Protein 6PX7 (pdb70)

Secondary structure (DSSP, 8-state):
------S--TT-B-SSTTTSTTS---TTT-B---

Sequence (34 aa):
SQEQRQCKKIGEHCYVADECCSKRCLFYAAKCVSSQEQRQCKKIGEHCYVADECCSKRCLFYAAKCVSSQEQRQCKKIGEHCYVADECCSKRCLFYAAKCVSSQEQRQCKKIGEHCYVADECCSKRCLFYAAKCVSSQEQRQCKKIGEHCYVADECCSKRCLFYAAKCVSSQEQRQCKKIGEHCYVADECCSKRCLFYAAKCVSSQEQRQCKKIGEHCYVADECCSKRCLFYAAKCVSSQEQRQCKKIGEHCYVADECCSKRCLFYAAKCVSSQEQRQCKKIGEHCYVADECCSKRCLFYAAKCVSSQEQRQCKKIGEHCYVADECCSKRCLFYAAKCVSSQEQRQCKKIGEHCYVADECCSKRCLFYAAKCVSSQEQRQCKKIGEHCYVADECCSKRCLFYAAKCVSSQEQRQCKKIGEHCYVADECCSKRCLFYAAKCVSSQEQRQCKKIGEHCYVADECCSKRCLFYAAKCVSSQEQRQCKKIGEHCYVADECCSKRCLFYAAKCVSSQEQRQCKKIGEHCYVADECCSKRCLFYAAKCVSSQEQRQCKKIGEHCYVADECCSKRCLFYAAKCVSSQEQRQCKKIGEHCYVADECCSKRCLFYAAKCVSSQEQRQCKKIGEHCYVADECCSKRCLFYAAKCVSSQEQRQCKKIGEHCYVADECCSKRCLFYAAKCVS

B-factor: mean 37.89, std 22.7, range [0.03, 75.32]

Solvent-accessible surface area: 3185 Å² total; per-residue (Å²): 161,174,148,172,203,123,59,46,127,94,44,79,116,1,162,61,42,115,73,0,64,65,120,136,16,86,166,202,42,33,78,0,51,125

Foldseek 3Di:
DPDDDFQAAAPGAACALVSGSVSQADNVNRHRHD

Radius of gyration: 9.9 Å; Cα contacts (8 Å, |Δi|>4): 66; chains: 1; bounding box: 21×24×23 Å

Structure (mmCIF, N/CA/C/O backbone):
data_6PX7
#
_entry.id   6PX7
#
loop_
_atom_site.group_PDB
_atom_site.id
_atom_site.type_symbol
_atom_site.label_atom_id
_atom_site.label_alt_id
_atom_site.label_comp_id
_atom_site.label_asym_id
_atom_site.label_entity_id
_atom_site.label_seq_id
_atom_site.pdbx_PDB_ins_code
_atom_site.Cartn_x
_atom_site.Cartn_y
_atom_site.Cartn_z
_atom_site.occupancy
_atom_site.B_iso_or_equiv
_atom_site.auth_seq_id
_atom_site.auth_comp_id
_atom_site.auth_asym_id
_atom_site.auth_atom_id
_atom_site.pdbx_PDB_model_num
ATOM 1 N N . SER A 1 1 ? -11.918 14.161 -16.797 1.00 20.23 1 SER A N 1
ATOM 2 C CA . SER A 1 1 ? -10.805 14.833 -16.135 1.00 22.42 1 SER A CA 1
ATOM 3 C C . SER A 1 1 ? -9.592 13.912 -16.044 1.00 24.24 1 SER A C 1
ATOM 4 O O . SER A 1 1 ? -9.674 12.727 -16.364 1.00 74.52 1 SER A O 1
ATOM 11 N N . GLN A 1 2 ? -8.467 14.468 -15.605 1.00 45.43 2 GLN A N 1
ATOM 12 C CA . GLN A 1 2 ? -7.236 13.698 -15.472 1.00 14.41 2 GLN A CA 1
ATOM 13 C C . GLN A 1 2 ? -6.479 14.094 -14.208 1.00 33.32 2 GLN A C 1
ATOM 14 O O . GLN A 1 2 ? -5.779 15.104 -14.185 1.00 3.31 2 GLN A O 1
ATOM 26 N N . GLU A 1 3 ? -6.627 13.289 -13.160 1.00 52.11 3 GLU A N 1
ATOM 27 C CA . GLU A 1 3 ? -5.958 13.558 -11.892 1.00 73.52 3 GLU A CA 1
ATOM 28 C C . GLU A 1 3 ? -4.739 12.658 -11.719 1.00 72.20 3 GLU A C 1
ATOM 29 O O . GLU A 1 3 ? -4.779 11.473 -12.049 1.00 62.44 3 GLU A O 1
ATOM 39 N N . GLN A 1 4 ? -3.657 13.229 -11.201 1.00 63.22 4 GLN A N 1
ATOM 40 C CA . GLN A 1 4 ? -2.426 12.479 -10.985 1.00 12.35 4 GLN A CA 1
ATOM 41 C C . GLN A 1 4 ? -2.078 12.418 -9.502 1.00 24.53 4 GLN A C 1
ATOM 42 O O . GLN A 1 4 ? -1.408 13.307 -8.974 1.00 34.34 4 GLN A O 1
ATOM 54 N N . ARG A 1 5 ? -2.537 11.365 -8.833 1.00 24.24 5 ARG A N 1
ATOM 55 C CA . ARG A 1 5 ? -2.276 11.191 -7.410 1.00 44.30 5 ARG A CA 1
ATOM 56 C C . ARG A 1 5 ? -1.690 9.810 -7.131 1.00 24.55 5 ARG A C 1
ATOM 57 O O . ARG A 1 5 ? -2.257 8.792 -7.530 1.00 51.44 5 ARG A O 1
ATOM 75 N N . GLN A 1 6 ? -0.552 9.783 -6.444 1.00 43.01 6 GLN A N 1
ATOM 76 C CA . GLN A 1 6 ? 0.110 8.526 -6.113 1.00 41.20 6 GLN A CA 1
ATOM 77 C C . GLN A 1 6 ? 0.527 8.502 -4.645 1.00 73.21 6 GLN A C 1
ATOM 78 O O . GLN A 1 6 ? 1.078 9.474 -4.129 1.00 30.24 6 GLN A O 1
ATOM 90 N N . CYS A 1 7 ? 0.262 7.382 -3.979 1.00 60.03 7 CYS A N 1
ATOM 91 C CA . CYS A 1 7 ? 0.608 7.230 -2.572 1.00 74.31 7 CYS A CA 1
ATOM 92 C C . CYS A 1 7 ? 1.996 6.612 -2.417 1.00 41.34 7 CYS A C 1
ATOM 93 O O . CYS A 1 7 ? 2.857 7.158 -1.727 1.00 64.53 7 CYS A O 1
ATOM 99 N N . LYS A 1 8 ? 2.206 5.472 -3.065 1.00 50.45 8 LYS A N 1
ATOM 100 C CA . LYS A 1 8 ? 3.487 4.780 -3.002 1.00 14.15 8 LYS A CA 1
ATOM 101 C C . LYS A 1 8 ? 3.630 3.792 -4.156 1.00 2.44 8 LYS A C 1
ATOM 102 O O . LYS A 1 8 ? 3.034 2.715 -4.142 1.00 25.42 8 LYS A O 1
ATOM 117 N N . LYS A 1 9 ? 4.424 4.166 -5.153 1.00 61.20 9 LYS A N 1
ATOM 118 C CA . LYS A 1 9 ? 4.648 3.313 -6.315 1.00 45.51 9 LYS A CA 1
ATOM 119 C C . LYS A 1 9 ? 5.707 2.256 -6.018 1.00 53.34 9 LYS A C 1
ATOM 120 O O . LYS A 1 9 ? 6.158 2.119 -4.880 1.00 41.01 9 LYS A O 1
ATOM 135 N N . ILE A 1 10 ? 6.101 1.514 -7.046 1.00 40.30 10 ILE A N 1
ATOM 136 C CA . ILE A 1 10 ? 7.109 0.472 -6.895 1.00 72.53 10 ILE A CA 1
ATOM 137 C C . ILE A 1 10 ? 8.439 1.057 -6.432 1.00 23.42 10 ILE A C 1
ATOM 138 O O . ILE A 1 10 ? 9.019 1.913 -7.100 1.00 32.55 10 ILE A O 1
ATOM 153 N N . GLY A 1 11 ? 8.919 0.588 -5.285 1.00 3.24 11 GLY A N 1
ATOM 154 C CA . GLY A 1 11 ? 10.179 1.075 -4.752 1.00 50.44 11 GLY A CA 1
ATOM 155 C C . GLY A 1 11 ? 9.987 2.018 -3.582 1.00 32.53 11 GLY A C 1
ATOM 156 O O . GLY A 1 11 ? 10.956 2.552 -3.043 1.00 22.21 11 GLY A O 1
ATOM 160 N N . GLU A 1 12 ? 8.734 2.223 -3.187 1.00 11.04 12 GLU A N 1
ATOM 161 C CA . GLU A 1 12 ? 8.421 3.111 -2.074 1.00 72.23 12 GLU A CA 1
ATOM 162 C C . GLU A 1 12 ? 8.403 2.344 -0.755 1.00 10.32 12 GLU A C 1
ATOM 163 O O . GLU A 1 12 ? 8.546 1.121 -0.733 1.00 45.23 12 GLU A O 1
ATOM 173 N N . HIS A 1 13 ? 8.227 3.071 0.344 1.00 34.15 13 HIS A N 1
ATOM 174 C CA . HIS A 1 13 ? 8.190 2.459 1.668 1.00 13.40 13 HIS A CA 1
ATOM 175 C C . HIS A 1 13 ? 6.756 2.365 2.182 1.00 24.02 13 HIS A C 1
ATOM 176 O O . HIS A 1 13 ? 5.946 3.266 1.963 1.00 41.11 13 HIS A O 1
ATOM 189 N N . CYS A 1 14 ? 6.451 1.269 2.869 1.00 31.41 14 CYS A N 1
ATOM 190 C CA . CYS A 1 14 ? 5.115 1.055 3.414 1.00 10.24 14 CYS A CA 1
ATOM 191 C C . CYS A 1 14 ? 5.111 -0.105 4.405 1.00 50.24 14 CYS A C 1
ATOM 192 O O . CYS A 1 14 ? 5.847 -1.080 4.239 1.00 1.54 14 CYS A O 1
ATOM 198 N N . TYR A 1 15 ? 4.280 0.006 5.435 1.00 63.22 15 TYR A N 1
ATOM 199 C CA . TYR A 1 15 ? 4.182 -1.033 6.453 1.00 52.43 15 TYR A CA 1
ATOM 200 C C . TYR A 1 15 ? 3.152 -2.087 6.059 1.00 65.00 15 TYR A C 1
ATOM 201 O O . TYR A 1 15 ? 3.303 -3.268 6.373 1.00 64.51 15 TYR A O 1
ATOM 218 N N . VAL A 1 16 ? 2.105 -1.652 5.366 1.00 5.31 16 VAL A N 1
ATOM 219 C CA . VAL A 1 16 ? 1.050 -2.557 4.925 1.00 50.32 16 VAL A CA 1
ATOM 220 C C . VAL A 1 16 ? 0.675 -2.299 3.470 1.00 14.41 16 VAL A C 1
ATOM 221 O O . VAL A 1 16 ? 1.186 -1.371 2.843 1.00 52.01 16 VAL A O 1
ATOM 234 N N . ALA A 1 17 ? -0.219 -3.125 2.939 1.00 54.22 17 ALA A N 1
ATOM 235 C CA . ALA A 1 17 ? -0.663 -2.985 1.558 1.00 71.23 17 ALA A CA 1
ATOM 236 C C . ALA A 1 17 ? -1.499 -1.724 1.376 1.00 11.43 17 ALA A C 1
ATOM 237 O O . ALA A 1 17 ? -1.339 -0.997 0.395 1.00 13.55 17 ALA A O 1
ATOM 244 N N . ASP A 1 18 ? -2.391 -1.468 2.327 1.00 11.15 18 ASP A N 1
ATOM 245 C CA . ASP A 1 18 ? -3.253 -0.292 2.271 1.00 13.30 18 ASP A CA 1
ATOM 246 C C . ASP A 1 18 ? -2.426 0.981 2.128 1.00 11.20 18 ASP A C 1
ATOM 247 O O . ASP A 1 18 ? -2.848 1.937 1.477 1.00 54.21 18 ASP A O 1
ATOM 255 N N . GLU A 1 19 ? -1.245 0.986 2.739 1.00 44.21 19 GLU A N 1
ATOM 256 C CA . GLU A 1 19 ? -0.360 2.144 2.681 1.00 70.24 19 GLU A CA 1
ATOM 257 C C . GLU A 1 19 ? 0.060 2.436 1.243 1.00 54.23 19 GLU A C 1
ATOM 258 O O . GLU A 1 19 ? 0.282 3.588 0.870 1.00 72.44 19 GLU A O 1
ATOM 268 N N . CYS A 1 20 ? 0.168 1.383 0.439 1.00 12.33 20 CYS A N 1
ATOM 269 C CA . CYS A 1 20 ? 0.561 1.523 -0.957 1.00 35.21 20 CYS A CA 1
ATOM 270 C C . CYS A 1 20 ? -0.662 1.703 -1.852 1.00 41.05 20 CYS A C 1
ATOM 271 O O . CYS A 1 20 ? -1.599 0.905 -1.809 1.00 32.13 20 CYS A O 1
ATOM 277 N N . CYS A 1 21 ? -0.645 2.756 -2.663 1.00 12.50 21 CYS A N 1
ATOM 278 C CA . CYS A 1 21 ? -1.752 3.042 -3.568 1.00 4.44 21 CYS A CA 1
ATOM 279 C C . CYS A 1 21 ? -1.974 1.886 -4.538 1.00 32.03 21 CYS A C 1
ATOM 280 O O . CYS A 1 21 ? -3.092 1.649 -4.994 1.00 13.43 21 CYS A O 1
ATOM 286 N N . SER A 1 22 ? -0.899 1.168 -4.850 1.00 34.32 22 SER A N 1
ATOM 287 C CA . SER A 1 22 ? -0.975 0.038 -5.769 1.00 4.02 22 SER A CA 1
ATOM 288 C C . SER A 1 22 ? -1.416 -1.227 -5.040 1.00 60.11 22 SER A C 1
ATOM 289 O O . SER A 1 22 ? -1.830 -2.205 -5.662 1.00 73.30 22 SER A O 1
ATOM 296 N N . LYS A 1 23 ? -1.325 -1.201 -3.714 1.00 41.13 23 LYS A N 1
ATOM 297 C CA . LYS A 1 23 ? -1.715 -2.344 -2.897 1.00 41.04 23 LYS A CA 1
ATOM 298 C C . LYS A 1 23 ? -0.813 -3.542 -3.171 1.00 44.22 23 LYS A C 1
ATOM 299 O O . LYS A 1 23 ? -1.291 -4.663 -3.348 1.00 31.24 23 LYS A O 1
ATOM 314 N N . ARG A 1 24 ? 0.493 -3.299 -3.203 1.00 21.34 24 ARG A N 1
ATOM 315 C CA . ARG A 1 24 ? 1.462 -4.359 -3.456 1.00 21.41 24 ARG A CA 1
ATOM 316 C C . ARG A 1 24 ? 2.567 -4.347 -2.404 1.00 0.40 24 ARG A C 1
ATOM 317 O O . ARG A 1 24 ? 3.717 -4.680 -2.692 1.00 5.40 24 ARG A O 1
ATOM 335 N N . CYS A 1 25 ? 2.211 -3.960 -1.183 1.00 43.43 25 CYS A N 1
ATOM 336 C CA . CYS A 1 25 ? 3.172 -3.903 -0.088 1.00 42.23 25 CYS A CA 1
ATOM 337 C C . CYS A 1 25 ? 3.260 -5.248 0.628 1.00 34.23 25 CYS A C 1
ATOM 338 O O . CYS A 1 25 ? 2.291 -6.008 0.666 1.00 13.14 25 CYS A O 1
ATOM 344 N N . LEU A 1 26 ? 4.426 -5.534 1.195 1.00 72.20 26 LEU A N 1
ATOM 345 C CA . LEU A 1 26 ? 4.642 -6.787 1.912 1.00 55.12 26 LEU A CA 1
ATOM 346 C C . LEU A 1 26 ? 5.309 -6.535 3.260 1.00 43.12 26 LEU A C 1
ATOM 347 O O . LEU A 1 26 ? 6.053 -5.568 3.425 1.00 44.04 26 LEU A O 1
ATOM 362 N N . PHE A 1 27 ? 5.040 -7.413 4.221 1.00 74.42 27 PHE A N 1
ATOM 363 C CA . PHE A 1 27 ? 5.616 -7.287 5.555 1.00 12.34 27 PHE A CA 1
ATOM 364 C C . PHE A 1 27 ? 7.125 -7.506 5.519 1.00 21.32 27 PHE A C 1
ATOM 365 O O . PHE A 1 27 ? 7.865 -6.946 6.329 1.00 65.24 27 PHE A O 1
ATOM 381 N N . TYR A 1 28 ? 7.576 -8.325 4.575 1.00 24.15 28 TYR A N 1
ATOM 382 C CA . TYR A 1 28 ? 8.996 -8.621 4.435 1.00 42.22 28 TYR A CA 1
ATOM 383 C C . TYR A 1 28 ? 9.686 -7.579 3.560 1.00 64.32 28 TYR A C 1
ATOM 384 O O . TYR A 1 28 ? 10.715 -7.019 3.937 1.00 52.42 28 TYR A O 1
ATOM 401 N N . ALA A 1 29 ? 9.111 -7.324 2.389 1.00 61.12 29 ALA A N 1
ATOM 402 C CA . ALA A 1 29 ? 9.668 -6.347 1.461 1.00 21.34 29 ALA A CA 1
ATOM 403 C C . ALA A 1 29 ? 9.544 -4.932 2.014 1.00 24.31 29 ALA A C 1
ATOM 404 O O . ALA A 1 29 ? 10.463 -4.123 1.886 1.00 43.14 29 ALA A O 1
ATOM 411 N N . ALA A 1 30 ? 8.402 -4.639 2.629 1.00 71.15 30 ALA A N 1
ATOM 412 C CA . ALA A 1 30 ? 8.160 -3.321 3.203 1.00 3.03 30 ALA A CA 1
ATOM 413 C C . ALA A 1 30 ? 8.173 -2.243 2.125 1.00 12.05 30 ALA A C 1
ATOM 414 O O . ALA A 1 30 ? 8.175 -1.049 2.426 1.00 32.52 30 ALA A O 1
ATOM 421 N N . LYS A 1 31 ? 8.182 -2.670 0.867 1.00 34.24 31 LYS A N 1
ATOM 422 C CA . LYS A 1 31 ? 8.195 -1.741 -0.257 1.00 22.22 31 LYS A CA 1
ATOM 423 C C . LYS A 1 31 ? 7.316 -2.253 -1.395 1.00 22.40 31 LYS A C 1
ATOM 424 O O . LYS A 1 31 ? 7.301 -3.447 -1.693 1.00 1.32 31 LYS A O 1
ATOM 439 N N . CYS A 1 32 ? 6.585 -1.340 -2.028 1.00 14.43 32 CYS A N 1
ATOM 440 C CA . CYS A 1 32 ? 5.705 -1.697 -3.133 1.00 55.04 32 CYS A CA 1
ATOM 441 C C . CYS A 1 32 ? 6.458 -2.501 -4.190 1.00 42.15 32 CYS A C 1
ATOM 442 O O . CYS A 1 32 ? 7.361 -1.987 -4.851 1.00 65.14 32 CYS A O 1
ATOM 448 N N . VAL A 1 33 ? 6.080 -3.766 -4.344 1.00 0.54 33 VAL A N 1
ATOM 449 C CA . VAL A 1 33 ? 6.717 -4.641 -5.321 1.00 35.11 33 VAL A CA 1
ATOM 450 C C . VAL A 1 33 ? 5.723 -5.096 -6.384 1.00 1.55 33 VAL A C 1
ATOM 451 O O . VAL A 1 33 ? 4.610 -5.517 -6.067 1.00 55.23 33 VAL A O 1
ATOM 464 N N . SER A 1 34 ? 6.132 -5.009 -7.645 1.00 34.41 34 SER A N 1
ATOM 465 C CA . SER A 1 34 ? 5.275 -5.408 -8.755 1.00 1.31 34 SER A CA 1
ATOM 466 C C . SER A 1 34 ? 4.770 -6.835 -8.565 1.00 14.03 34 SER A C 1
ATOM 467 O O . SER A 1 34 ? 5.494 -7.701 -8.080 1.00 14.13 34 SER A O 1
ATOM 474 N N . SER A 1 1 ? -0.315 20.026 -16.283 1.00 20.23 1 SER A N 2
ATOM 475 C CA . SER A 1 1 ? 0.953 20.006 -15.563 1.00 22.42 1 SER A CA 2
ATOM 476 C C . SER A 1 1 ? 1.106 18.715 -14.766 1.00 24.24 1 SER A C 2
ATOM 477 O O . SER A 1 1 ? 1.900 17.845 -15.123 1.00 74.52 1 SER A O 2
ATOM 484 N N . GLN A 1 2 ? 0.340 18.599 -13.687 1.00 45.43 2 GLN A N 2
ATOM 485 C CA . GLN A 1 2 ? 0.390 17.414 -12.839 1.00 14.41 2 GLN A CA 2
ATOM 486 C C . GLN A 1 2 ? -0.121 16.187 -13.586 1.00 33.32 2 GLN A C 2
ATOM 487 O O . GLN A 1 2 ? -0.566 16.287 -14.730 1.00 3.31 2 GLN A O 2
ATOM 499 N N . GLU A 1 3 ? -0.054 15.032 -12.933 1.00 52.11 3 GLU A N 2
ATOM 500 C CA . GLU A 1 3 ? -0.509 13.785 -13.537 1.00 73.52 3 GLU A CA 2
ATOM 501 C C . GLU A 1 3 ? -1.057 12.834 -12.477 1.00 72.20 3 GLU A C 2
ATOM 502 O O . GLU A 1 3 ? -0.729 11.647 -12.465 1.00 62.44 3 GLU A O 2
ATOM 512 N N . GLN A 1 4 ? -1.892 13.364 -11.590 1.00 63.22 4 GLN A N 2
ATOM 513 C CA . GLN A 1 4 ? -2.483 12.563 -10.524 1.00 12.35 4 GLN A CA 2
ATOM 514 C C . GLN A 1 4 ? -1.402 11.923 -9.660 1.00 24.53 4 GLN A C 2
ATOM 515 O O . GLN A 1 4 ? -0.884 10.855 -9.988 1.00 34.34 4 GLN A O 2
ATOM 527 N N . ARG A 1 5 ? -1.065 12.581 -8.557 1.00 24.24 5 ARG A N 2
ATOM 528 C CA . ARG A 1 5 ? -0.045 12.076 -7.647 1.00 44.30 5 ARG A CA 2
ATOM 529 C C . ARG A 1 5 ? -0.515 10.799 -6.957 1.00 24.55 5 ARG A C 2
ATOM 530 O O . ARG A 1 5 ? -1.669 10.697 -6.540 1.00 51.44 5 ARG A O 2
ATOM 548 N N . GLN A 1 6 ? 0.387 9.829 -6.838 1.00 43.01 6 GLN A N 2
ATOM 549 C CA . GLN A 1 6 ? 0.063 8.560 -6.200 1.00 41.20 6 GLN A CA 2
ATOM 550 C C . GLN A 1 6 ? 0.513 8.552 -4.743 1.00 73.21 6 GLN A C 2
ATOM 551 O O . GLN A 1 6 ? 1.092 9.524 -4.256 1.00 30.24 6 GLN A O 2
ATOM 563 N N . CYS A 1 7 ? 0.243 7.451 -4.051 1.00 60.03 7 CYS A N 2
ATOM 564 C CA . CYS A 1 7 ? 0.619 7.317 -2.649 1.00 74.31 7 CYS A CA 2
ATOM 565 C C . CYS A 1 7 ? 1.997 6.676 -2.514 1.00 41.34 7 CYS A C 2
ATOM 566 O O . CYS A 1 7 ? 2.884 7.219 -1.853 1.00 64.53 7 CYS A O 2
ATOM 572 N N . LYS A 1 8 ? 2.171 5.521 -3.146 1.00 50.45 8 LYS A N 2
ATOM 573 C CA . LYS A 1 8 ? 3.442 4.806 -3.099 1.00 14.15 8 LYS A CA 2
ATOM 574 C C . LYS A 1 8 ? 3.541 3.797 -4.237 1.00 2.44 8 LYS A C 2
ATOM 575 O O . LYS A 1 8 ? 2.926 2.731 -4.192 1.00 25.42 8 LYS A O 2
ATOM 590 N N . LYS A 1 9 ? 4.318 4.139 -5.259 1.00 61.20 9 LYS A N 2
ATOM 591 C CA . LYS A 1 9 ? 4.500 3.261 -6.410 1.00 45.51 9 LYS A CA 2
ATOM 592 C C . LYS A 1 9 ? 5.546 2.190 -6.118 1.00 53.34 9 LYS A C 2
ATOM 593 O O . LYS A 1 9 ? 6.020 2.065 -4.988 1.00 41.01 9 LYS A O 2
ATOM 608 N N . ILE A 1 10 ? 5.901 1.422 -7.141 1.00 40.30 10 ILE A N 2
ATOM 609 C CA . ILE A 1 10 ? 6.893 0.364 -6.993 1.00 72.53 10 ILE A CA 2
ATOM 610 C C . ILE A 1 10 ? 8.245 0.932 -6.573 1.00 23.42 10 ILE A C 2
ATOM 611 O O . ILE A 1 10 ? 8.826 1.762 -7.270 1.00 32.55 10 ILE A O 2
ATOM 626 N N . GLY A 1 11 ? 8.741 0.476 -5.426 1.00 3.24 11 GLY A N 2
ATOM 627 C CA . GLY A 1 11 ? 10.021 0.948 -4.932 1.00 50.44 11 GLY A CA 2
ATOM 628 C C . GLY A 1 11 ? 9.875 1.915 -3.774 1.00 32.53 11 GLY A C 2
ATOM 629 O O . GLY A 1 11 ? 10.866 2.441 -3.269 1.00 22.21 11 GLY A O 2
ATOM 633 N N . GLU A 1 12 ? 8.635 2.151 -3.355 1.00 11.04 12 GLU A N 2
ATOM 634 C CA . GLU A 1 12 ? 8.364 3.064 -2.251 1.00 72.23 12 GLU A CA 2
ATOM 635 C C . GLU A 1 12 ? 8.361 2.321 -0.917 1.00 10.32 12 GLU A C 2
ATOM 636 O O . GLU A 1 12 ? 8.482 1.096 -0.878 1.00 45.23 12 GLU A O 2
ATOM 646 N N . HIS A 1 13 ? 8.224 3.071 0.171 1.00 34.15 13 HIS A N 2
ATOM 647 C CA . HIS A 1 13 ? 8.205 2.483 1.506 1.00 13.40 13 HIS A CA 2
ATOM 648 C C . HIS A 1 13 ? 6.783 2.424 2.054 1.00 24.02 13 HIS A C 2
ATOM 649 O O . HIS A 1 13 ? 5.984 3.336 1.836 1.00 41.11 13 HIS A O 2
ATOM 662 N N . CYS A 1 14 ? 6.473 1.346 2.767 1.00 31.41 14 CYS A N 2
ATOM 663 C CA . CYS A 1 14 ? 5.147 1.167 3.345 1.00 10.24 14 CYS A CA 2
ATOM 664 C C . CYS A 1 14 ? 5.144 0.025 4.357 1.00 50.24 14 CYS A C 2
ATOM 665 O O . CYS A 1 14 ? 5.856 -0.966 4.191 1.00 1.54 14 CYS A O 2
ATOM 671 N N . TYR A 1 15 ? 4.339 0.170 5.403 1.00 63.22 15 TYR A N 2
ATOM 672 C CA . TYR A 1 15 ? 4.246 -0.848 6.443 1.00 52.43 15 TYR A CA 2
ATOM 673 C C . TYR A 1 15 ? 3.189 -1.890 6.091 1.00 65.00 15 TYR A C 2
ATOM 674 O O . TYR A 1 15 ? 3.326 -3.068 6.423 1.00 64.51 15 TYR A O 2
ATOM 691 N N . VAL A 1 16 ? 2.134 -1.449 5.414 1.00 5.31 16 VAL A N 2
ATOM 692 C CA . VAL A 1 16 ? 1.053 -2.342 5.014 1.00 50.32 16 VAL A CA 2
ATOM 693 C C . VAL A 1 16 ? 0.651 -2.102 3.563 1.00 14.41 16 VAL A C 2
ATOM 694 O O . VAL A 1 16 ? 1.165 -1.196 2.907 1.00 52.01 16 VAL A O 2
ATOM 707 N N . ALA A 1 17 ? -0.271 -2.921 3.067 1.00 54.22 17 ALA A N 2
ATOM 708 C CA . ALA A 1 17 ? -0.745 -2.797 1.694 1.00 71.23 17 ALA A CA 2
ATOM 709 C C . ALA A 1 17 ? -1.561 -1.523 1.509 1.00 11.43 17 ALA A C 2
ATOM 710 O O . ALA A 1 17 ? -1.409 -0.817 0.511 1.00 13.55 17 ALA A O 2
ATOM 717 N N . ASP A 1 18 ? -2.427 -1.234 2.475 1.00 11.15 18 ASP A N 2
ATOM 718 C CA . ASP A 1 18 ? -3.268 -0.044 2.417 1.00 13.30 18 ASP A CA 2
ATOM 719 C C . ASP A 1 18 ? -2.421 1.211 2.231 1.00 11.20 18 ASP A C 2
ATOM 720 O O . ASP A 1 18 ? -2.841 2.162 1.575 1.00 54.21 18 ASP A O 2
ATOM 728 N N . GLU A 1 19 ? -1.227 1.205 2.816 1.00 44.21 19 GLU A N 2
ATOM 729 C CA . GLU A 1 19 ? -0.322 2.344 2.716 1.00 70.24 19 GLU A CA 2
ATOM 730 C C . GLU A 1 19 ? 0.069 2.603 1.264 1.00 54.23 19 GLU A C 2
ATOM 731 O O . GLU A 1 19 ? 0.303 3.744 0.866 1.00 72.44 19 GLU A O 2
ATOM 741 N N . CYS A 1 20 ? 0.139 1.534 0.478 1.00 12.33 20 CYS A N 2
ATOM 742 C CA . CYS A 1 20 ? 0.504 1.642 -0.930 1.00 35.21 20 CYS A CA 2
ATOM 743 C C . CYS A 1 20 ? -0.737 1.829 -1.799 1.00 41.05 20 CYS A C 2
ATOM 744 O O . CYS A 1 20 ? -1.687 1.051 -1.720 1.00 32.13 20 CYS A O 2
ATOM 750 N N . CYS A 1 21 ? -0.719 2.866 -2.630 1.00 12.50 21 CYS A N 2
ATOM 751 C CA . CYS A 1 21 ? -1.841 3.158 -3.515 1.00 4.44 21 CYS A CA 2
ATOM 752 C C . CYS A 1 21 ? -2.105 1.988 -4.459 1.00 32.03 21 CYS A C 2
ATOM 753 O O . CYS A 1 21 ? -3.238 1.766 -4.886 1.00 13.43 21 CYS A O 2
ATOM 759 N N . SER A 1 22 ? -1.052 1.245 -4.780 1.00 34.32 22 SER A N 2
ATOM 760 C CA . SER A 1 22 ? -1.170 0.100 -5.677 1.00 4.02 22 SER A CA 2
ATOM 761 C C . SER A 1 22 ? -1.617 -1.143 -4.915 1.00 60.11 22 SER A C 2
ATOM 762 O O . SER A 1 22 ? -2.064 -2.124 -5.511 1.00 73.30 22 SER A O 2
ATOM 769 N N . LYS A 1 23 ? -1.495 -1.095 -3.593 1.00 41.13 23 LYS A N 2
ATOM 770 C CA . LYS A 1 23 ? -1.887 -2.216 -2.747 1.00 41.04 23 LYS A CA 2
ATOM 771 C C . LYS A 1 23 ? -1.014 -3.435 -3.019 1.00 44.22 23 LYS A C 2
ATOM 772 O O . LYS A 1 23 ? -1.516 -4.550 -3.163 1.00 31.24 23 LYS A O 2
ATOM 787 N N . ARG A 1 24 ? 0.295 -3.217 -3.087 1.00 21.34 24 ARG A N 2
ATOM 788 C CA . ARG A 1 24 ? 1.239 -4.299 -3.342 1.00 21.41 24 ARG A CA 2
ATOM 789 C C . ARG A 1 24 ? 2.368 -4.289 -2.316 1.00 0.40 24 ARG A C 2
ATOM 790 O O . ARG A 1 24 ? 3.504 -4.649 -2.624 1.00 5.40 24 ARG A O 2
ATOM 808 N N . CYS A 1 25 ? 2.048 -3.875 -1.095 1.00 43.43 25 CYS A N 2
ATOM 809 C CA . CYS A 1 25 ? 3.033 -3.817 -0.023 1.00 42.23 25 CYS A CA 2
ATOM 810 C C . CYS A 1 25 ? 3.113 -5.149 0.715 1.00 34.23 25 CYS A C 2
ATOM 811 O O . CYS A 1 25 ? 2.133 -5.891 0.790 1.00 13.14 25 CYS A O 2
ATOM 817 N N . LEU A 1 26 ? 4.287 -5.447 1.262 1.00 72.20 26 LEU A N 2
ATOM 818 C CA . LEU A 1 26 ? 4.496 -6.690 1.995 1.00 55.12 26 LEU A CA 2
ATOM 819 C C . LEU A 1 26 ? 5.198 -6.427 3.324 1.00 43.12 26 LEU A C 2
ATOM 820 O O . LEU A 1 26 ? 5.963 -5.472 3.455 1.00 44.04 26 LEU A O 2
ATOM 835 N N . PHE A 1 27 ? 4.935 -7.283 4.306 1.00 74.42 27 PHE A N 2
ATOM 836 C CA . PHE A 1 27 ? 5.543 -7.144 5.624 1.00 12.34 27 PHE A CA 2
ATOM 837 C C . PHE A 1 27 ? 7.047 -7.391 5.559 1.00 21.32 27 PHE A C 2
ATOM 838 O O . PHE A 1 27 ? 7.815 -6.830 6.341 1.00 65.24 27 PHE A O 2
ATOM 854 N N . TYR A 1 28 ? 7.461 -8.236 4.620 1.00 24.15 28 TYR A N 2
ATOM 855 C CA . TYR A 1 28 ? 8.872 -8.560 4.453 1.00 42.22 28 TYR A CA 2
ATOM 856 C C . TYR A 1 28 ? 9.561 -7.547 3.545 1.00 64.32 28 TYR A C 2
ATOM 857 O O . TYR A 1 28 ? 10.608 -6.999 3.889 1.00 52.42 28 TYR A O 2
ATOM 874 N N . ALA A 1 29 ? 8.964 -7.302 2.383 1.00 61.12 29 ALA A N 2
ATOM 875 C CA . ALA A 1 29 ? 9.517 -6.352 1.425 1.00 21.34 29 ALA A CA 2
ATOM 876 C C . ALA A 1 29 ? 9.432 -4.926 1.955 1.00 24.31 29 ALA A C 2
ATOM 877 O O . ALA A 1 29 ? 10.361 -4.136 1.791 1.00 43.14 29 ALA A O 2
ATOM 884 N N . ALA A 1 30 ? 8.311 -4.600 2.590 1.00 71.15 30 ALA A N 2
ATOM 885 C CA . ALA A 1 30 ? 8.105 -3.268 3.145 1.00 3.03 30 ALA A CA 2
ATOM 886 C C . ALA A 1 30 ? 8.113 -2.210 2.047 1.00 12.05 30 ALA A C 2
ATOM 887 O O . ALA A 1 30 ? 8.144 -1.011 2.327 1.00 32.52 30 ALA A O 2
ATOM 894 N N . LYS A 1 31 ? 8.086 -2.659 0.798 1.00 34.24 31 LYS A N 2
ATOM 895 C CA . LYS A 1 31 ? 8.089 -1.750 -0.342 1.00 22.22 31 LYS A CA 2
ATOM 896 C C . LYS A 1 31 ? 7.176 -2.265 -1.451 1.00 22.40 31 LYS A C 2
ATOM 897 O O . LYS A 1 31 ? 7.133 -3.464 -1.727 1.00 1.32 31 LYS A O 2
ATOM 912 N N . CYS A 1 32 ? 6.448 -1.352 -2.084 1.00 14.43 32 CYS A N 2
ATOM 913 C CA . CYS A 1 32 ? 5.537 -1.712 -3.163 1.00 55.04 32 CYS A CA 2
ATOM 914 C C . CYS A 1 32 ? 6.250 -2.548 -4.221 1.00 42.15 32 CYS A C 2
ATOM 915 O O . CYS A 1 32 ? 7.147 -2.062 -4.910 1.00 65.14 32 CYS A O 2
ATOM 921 N N . VAL A 1 33 ? 5.844 -3.808 -4.344 1.00 0.54 33 VAL A N 2
ATOM 922 C CA . VAL A 1 33 ? 6.443 -4.711 -5.320 1.00 35.11 33 VAL A CA 2
ATOM 923 C C . VAL A 1 33 ? 5.417 -5.166 -6.351 1.00 1.55 33 VAL A C 2
ATOM 924 O O . VAL A 1 33 ? 4.304 -5.560 -6.001 1.00 55.23 33 VAL A O 2
ATOM 937 N N . SER A 1 34 ? 5.798 -5.109 -7.622 1.00 34.41 34 SER A N 2
ATOM 938 C CA . SER A 1 34 ? 4.910 -5.513 -8.706 1.00 1.31 34 SER A CA 2
ATOM 939 C C . SER A 1 34 ? 4.379 -6.925 -8.476 1.00 14.03 34 SER A C 2
ATOM 940 O O . SER A 1 34 ? 4.963 -7.703 -7.724 1.00 14.13 34 SER A O 2
ATOM 947 N N . SER A 1 1 ? -6.728 13.954 -14.457 1.00 20.23 1 SER A N 3
ATOM 948 C CA . SER A 1 1 ? -6.011 15.006 -15.171 1.00 22.42 1 SER A CA 3
ATOM 949 C C . SER A 1 1 ? -5.191 15.857 -14.207 1.00 24.24 1 SER A C 3
ATOM 950 O O . SER A 1 1 ? -3.961 15.834 -14.236 1.00 74.52 1 SER A O 3
ATOM 957 N N . GLN A 1 2 ? -5.883 16.605 -13.353 1.00 45.43 2 GLN A N 3
ATOM 958 C CA . GLN A 1 2 ? -5.218 17.464 -12.380 1.00 14.41 2 GLN A CA 3
ATOM 959 C C . GLN A 1 2 ? -5.621 17.088 -10.958 1.00 33.32 2 GLN A C 3
ATOM 960 O O . GLN A 1 2 ? -5.812 17.956 -10.107 1.00 3.31 2 GLN A O 3
ATOM 972 N N . GLU A 1 3 ? -5.749 15.788 -10.707 1.00 52.11 3 GLU A N 3
ATOM 973 C CA . GLU A 1 3 ? -6.130 15.299 -9.388 1.00 73.52 3 GLU A CA 3
ATOM 974 C C . GLU A 1 3 ? -5.748 13.832 -9.220 1.00 72.20 3 GLU A C 3
ATOM 975 O O . GLU A 1 3 ? -6.556 13.016 -8.779 1.00 62.44 3 GLU A O 3
ATOM 985 N N . GLN A 1 4 ? -4.510 13.505 -9.575 1.00 63.22 4 GLN A N 3
ATOM 986 C CA . GLN A 1 4 ? -4.021 12.136 -9.466 1.00 12.35 4 GLN A CA 3
ATOM 987 C C . GLN A 1 4 ? -2.737 12.080 -8.643 1.00 24.53 4 GLN A C 3
ATOM 988 O O . GLN A 1 4 ? -1.638 12.009 -9.193 1.00 34.34 4 GLN A O 3
ATOM 1000 N N . ARG A 1 5 ? -2.885 12.115 -7.323 1.00 24.24 5 ARG A N 3
ATOM 1001 C CA . ARG A 1 5 ? -1.737 12.070 -6.425 1.00 44.30 5 ARG A CA 3
ATOM 1002 C C . ARG A 1 5 ? -1.486 10.647 -5.934 1.00 24.55 5 ARG A C 3
ATOM 1003 O O . ARG A 1 5 ? -2.289 10.088 -5.186 1.00 51.44 5 ARG A O 3
ATOM 1021 N N . GLN A 1 6 ? -0.368 10.069 -6.359 1.00 43.01 6 GLN A N 3
ATOM 1022 C CA . GLN A 1 6 ? -0.012 8.711 -5.963 1.00 41.20 6 GLN A CA 3
ATOM 1023 C C . GLN A 1 6 ? 0.430 8.669 -4.504 1.00 73.21 6 GLN A C 3
ATOM 1024 O O . GLN A 1 6 ? 1.000 9.630 -3.988 1.00 30.24 6 GLN A O 3
ATOM 1036 N N . CYS A 1 7 ? 0.164 7.547 -3.843 1.00 60.03 7 CYS A N 3
ATOM 1037 C CA . CYS A 1 7 ? 0.535 7.377 -2.443 1.00 74.31 7 CYS A CA 3
ATOM 1038 C C . CYS A 1 7 ? 1.916 6.744 -2.318 1.00 41.34 7 CYS A C 3
ATOM 1039 O O . CYS A 1 7 ? 2.796 7.273 -1.639 1.00 64.53 7 CYS A O 3
ATOM 1045 N N . LYS A 1 8 ? 2.102 5.606 -2.980 1.00 50.45 8 LYS A N 3
ATOM 1046 C CA . LYS A 1 8 ? 3.376 4.899 -2.946 1.00 14.15 8 LYS A CA 3
ATOM 1047 C C . LYS A 1 8 ? 3.488 3.921 -4.112 1.00 2.44 8 LYS A C 3
ATOM 1048 O O . LYS A 1 8 ? 2.880 2.850 -4.097 1.00 25.42 8 LYS A O 3
ATOM 1063 N N . LYS A 1 9 ? 4.269 4.295 -5.120 1.00 61.20 9 LYS A N 3
ATOM 1064 C CA . LYS A 1 9 ? 4.462 3.450 -6.291 1.00 45.51 9 LYS A CA 3
ATOM 1065 C C . LYS A 1 9 ? 5.515 2.380 -6.023 1.00 53.34 9 LYS A C 3
ATOM 1066 O O . LYS A 1 9 ? 5.985 2.228 -4.895 1.00 41.01 9 LYS A O 3
ATOM 1081 N N . ILE A 1 10 ? 5.881 1.641 -7.065 1.00 40.30 10 ILE A N 3
ATOM 1082 C CA . ILE A 1 10 ? 6.880 0.586 -6.941 1.00 72.53 10 ILE A CA 3
ATOM 1083 C C . ILE A 1 10 ? 8.225 1.153 -6.497 1.00 23.42 10 ILE A C 3
ATOM 1084 O O . ILE A 1 10 ? 8.801 2.009 -7.167 1.00 32.55 10 ILE A O 3
ATOM 1099 N N . GLY A 1 11 ? 8.719 0.669 -5.362 1.00 3.24 11 GLY A N 3
ATOM 1100 C CA . GLY A 1 11 ? 9.993 1.136 -4.848 1.00 50.44 11 GLY A CA 3
ATOM 1101 C C . GLY A 1 11 ? 9.834 2.071 -3.666 1.00 32.53 11 GLY A C 3
ATOM 1102 O O . GLY A 1 11 ? 10.818 2.588 -3.140 1.00 22.21 11 GLY A O 3
ATOM 1106 N N . GLU A 1 12 ? 8.591 2.287 -3.248 1.00 11.04 12 GLU A N 3
ATOM 1107 C CA . GLU A 1 12 ? 8.307 3.168 -2.121 1.00 72.23 12 GLU A CA 3
ATOM 1108 C C . GLU A 1 12 ? 8.302 2.389 -0.810 1.00 10.32 12 GLU A C 3
ATOM 1109 O O . GLU A 1 12 ? 8.431 1.164 -0.801 1.00 45.23 12 GLU A O 3
ATOM 1119 N N . HIS A 1 13 ? 8.156 3.109 0.299 1.00 34.15 13 HIS A N 3
ATOM 1120 C CA . HIS A 1 13 ? 8.136 2.485 1.618 1.00 13.40 13 HIS A CA 3
ATOM 1121 C C . HIS A 1 13 ? 6.711 2.402 2.157 1.00 24.02 13 HIS A C 3
ATOM 1122 O O . HIS A 1 13 ? 5.906 3.313 1.959 1.00 41.11 13 HIS A O 3
ATOM 1135 N N . CYS A 1 14 ? 6.404 1.303 2.840 1.00 31.41 14 CYS A N 3
ATOM 1136 C CA . CYS A 1 14 ? 5.076 1.099 3.406 1.00 10.24 14 CYS A CA 3
ATOM 1137 C C . CYS A 1 14 ? 5.077 -0.070 4.386 1.00 50.24 14 CYS A C 3
ATOM 1138 O O . CYS A 1 14 ? 5.798 -1.051 4.198 1.00 1.54 14 CYS A O 3
ATOM 1144 N N . TYR A 1 15 ? 4.266 0.041 5.432 1.00 63.22 15 TYR A N 3
ATOM 1145 C CA . TYR A 1 15 ? 4.174 -1.006 6.442 1.00 52.43 15 TYR A CA 3
ATOM 1146 C C . TYR A 1 15 ? 3.126 -2.046 6.057 1.00 65.00 15 TYR A C 3
ATOM 1147 O O . TYR A 1 15 ? 3.270 -3.230 6.357 1.00 64.51 15 TYR A O 3
ATOM 1164 N N . VAL A 1 16 ? 2.070 -1.592 5.388 1.00 5.31 16 VAL A N 3
ATOM 1165 C CA . VAL A 1 16 ? 0.998 -2.481 4.959 1.00 50.32 16 VAL A CA 3
ATOM 1166 C C . VAL A 1 16 ? 0.601 -2.205 3.513 1.00 14.41 16 VAL A C 3
ATOM 1167 O O . VAL A 1 16 ? 1.111 -1.278 2.884 1.00 52.01 16 VAL A O 3
ATOM 1180 N N . ALA A 1 17 ? -0.313 -3.017 2.990 1.00 54.22 17 ALA A N 3
ATOM 1181 C CA . ALA A 1 17 ? -0.780 -2.859 1.619 1.00 71.23 17 ALA A CA 3
ATOM 1182 C C . ALA A 1 17 ? -1.605 -1.586 1.463 1.00 11.43 17 ALA A C 3
ATOM 1183 O O . ALA A 1 17 ? -1.454 -0.853 0.485 1.00 13.55 17 ALA A O 3
ATOM 1190 N N . ASP A 1 18 ? -2.476 -1.330 2.431 1.00 11.15 18 ASP A N 3
ATOM 1191 C CA . ASP A 1 18 ? -3.326 -0.144 2.401 1.00 13.30 18 ASP A CA 3
ATOM 1192 C C . ASP A 1 18 ? -2.487 1.122 2.254 1.00 11.20 18 ASP A C 3
ATOM 1193 O O . ASP A 1 18 ? -2.910 2.087 1.620 1.00 54.21 18 ASP A O 3
ATOM 1201 N N . GLU A 1 19 ? -1.296 1.108 2.845 1.00 44.21 19 GLU A N 3
ATOM 1202 C CA . GLU A 1 19 ? -0.399 2.255 2.780 1.00 70.24 19 GLU A CA 3
ATOM 1203 C C . GLU A 1 19 ? -0.001 2.556 1.338 1.00 54.23 19 GLU A C 3
ATOM 1204 O O . GLU A 1 19 ? 0.226 3.709 0.972 1.00 72.44 19 GLU A O 3
ATOM 1214 N N . CYS A 1 20 ? 0.080 1.509 0.523 1.00 12.33 20 CYS A N 3
ATOM 1215 C CA . CYS A 1 20 ? 0.451 1.657 -0.878 1.00 35.21 20 CYS A CA 3
ATOM 1216 C C . CYS A 1 20 ? -0.786 1.859 -1.750 1.00 41.05 20 CYS A C 3
ATOM 1217 O O . CYS A 1 20 ? -1.731 1.071 -1.696 1.00 32.13 20 CYS A O 3
ATOM 1223 N N . CYS A 1 21 ? -0.772 2.919 -2.552 1.00 12.50 21 CYS A N 3
ATOM 1224 C CA . CYS A 1 21 ? -1.890 3.225 -3.434 1.00 4.44 21 CYS A CA 3
ATOM 1225 C C . CYS A 1 21 ? -2.143 2.079 -4.411 1.00 32.03 21 CYS A C 3
ATOM 1226 O O . CYS A 1 21 ? -3.272 1.859 -4.848 1.00 13.43 21 CYS A O 3
ATOM 1232 N N . SER A 1 22 ? -1.082 1.353 -4.748 1.00 34.32 22 SER A N 3
ATOM 1233 C CA . SER A 1 22 ? -1.187 0.232 -5.676 1.00 4.02 22 SER A CA 3
ATOM 1234 C C . SER A 1 22 ? -1.630 -1.034 -4.949 1.00 60.11 22 SER A C 3
ATOM 1235 O O . SER A 1 22 ? -2.067 -2.002 -5.573 1.00 73.30 22 SER A O 3
ATOM 1242 N N . LYS A 1 23 ? -1.514 -1.021 -3.625 1.00 41.13 23 LYS A N 3
ATOM 1243 C CA . LYS A 1 23 ? -1.903 -2.166 -2.811 1.00 41.04 23 LYS A CA 3
ATOM 1244 C C . LYS A 1 23 ? -1.020 -3.373 -3.112 1.00 44.22 23 LYS A C 3
ATOM 1245 O O . LYS A 1 23 ? -1.512 -4.487 -3.288 1.00 31.24 23 LYS A O 3
ATOM 1260 N N . ARG A 1 24 ? 0.288 -3.143 -3.166 1.00 21.34 24 ARG A N 3
ATOM 1261 C CA . ARG A 1 24 ? 1.240 -4.212 -3.445 1.00 21.41 24 ARG A CA 3
ATOM 1262 C C . ARG A 1 24 ? 2.364 -4.221 -2.413 1.00 0.40 24 ARG A C 3
ATOM 1263 O O . ARG A 1 24 ? 3.505 -4.565 -2.724 1.00 5.40 24 ARG A O 3
ATOM 1281 N N . CYS A 1 25 ? 2.034 -3.842 -1.183 1.00 43.43 25 CYS A N 3
ATOM 1282 C CA . CYS A 1 25 ? 3.014 -3.806 -0.104 1.00 42.23 25 CYS A CA 3
ATOM 1283 C C . CYS A 1 25 ? 3.100 -5.157 0.599 1.00 34.23 25 CYS A C 3
ATOM 1284 O O . CYS A 1 25 ? 2.124 -5.907 0.648 1.00 13.14 25 CYS A O 3
ATOM 1290 N N . LEU A 1 26 ? 4.273 -5.462 1.143 1.00 72.20 26 LEU A N 3
ATOM 1291 C CA . LEU A 1 26 ? 4.488 -6.723 1.843 1.00 55.12 26 LEU A CA 3
ATOM 1292 C C . LEU A 1 26 ? 5.182 -6.490 3.182 1.00 43.12 26 LEU A C 3
ATOM 1293 O O . LEU A 1 26 ? 5.940 -5.534 3.342 1.00 44.04 26 LEU A O 3
ATOM 1308 N N . PHE A 1 27 ? 4.920 -7.374 4.139 1.00 74.42 27 PHE A N 3
ATOM 1309 C CA . PHE A 1 27 ? 5.520 -7.266 5.464 1.00 12.34 27 PHE A CA 3
ATOM 1310 C C . PHE A 1 27 ? 7.026 -7.502 5.399 1.00 21.32 27 PHE A C 3
ATOM 1311 O O . PHE A 1 27 ? 7.787 -6.957 6.200 1.00 65.24 27 PHE A O 3
ATOM 1327 N N . TYR A 1 28 ? 7.451 -8.317 4.441 1.00 24.15 28 TYR A N 3
ATOM 1328 C CA . TYR A 1 28 ? 8.865 -8.629 4.272 1.00 42.22 28 TYR A CA 3
ATOM 1329 C C . TYR A 1 28 ? 9.552 -7.587 3.395 1.00 64.32 28 TYR A C 3
ATOM 1330 O O . TYR A 1 28 ? 10.593 -7.042 3.759 1.00 52.42 28 TYR A O 3
ATOM 1347 N N . ALA A 1 29 ? 8.958 -7.314 2.237 1.00 61.12 29 ALA A N 3
ATOM 1348 C CA . ALA A 1 29 ? 9.509 -6.335 1.308 1.00 21.34 29 ALA A CA 3
ATOM 1349 C C . ALA A 1 29 ? 9.412 -4.923 1.876 1.00 24.31 29 ALA A C 3
ATOM 1350 O O . ALA A 1 29 ? 10.336 -4.124 1.738 1.00 43.14 29 ALA A O 3
ATOM 1357 N N . ALA A 1 30 ? 8.285 -4.624 2.513 1.00 71.15 30 ALA A N 3
ATOM 1358 C CA . ALA A 1 30 ? 8.067 -3.309 3.102 1.00 3.03 30 ALA A CA 3
ATOM 1359 C C . ALA A 1 30 ? 8.073 -2.220 2.034 1.00 12.05 30 ALA A C 3
ATOM 1360 O O . ALA A 1 30 ? 8.094 -1.030 2.346 1.00 32.52 30 ALA A O 3
ATOM 1367 N N . LYS A 1 31 ? 8.055 -2.637 0.772 1.00 34.24 31 LYS A N 3
ATOM 1368 C CA . LYS A 1 31 ? 8.057 -1.698 -0.343 1.00 22.22 31 LYS A CA 3
ATOM 1369 C C . LYS A 1 31 ? 7.153 -2.189 -1.470 1.00 22.40 31 LYS A C 3
ATOM 1370 O O . LYS A 1 31 ? 7.121 -3.381 -1.779 1.00 1.32 31 LYS A O 3
ATOM 1385 N N . CYS A 1 32 ? 6.422 -1.263 -2.081 1.00 14.43 32 CYS A N 3
ATOM 1386 C CA . CYS A 1 32 ? 5.519 -1.601 -3.175 1.00 55.04 32 CYS A CA 3
ATOM 1387 C C . CYS A 1 32 ? 6.244 -2.404 -4.251 1.00 42.15 32 CYS A C 3
ATOM 1388 O O . CYS A 1 32 ? 7.141 -1.893 -4.922 1.00 65.14 32 CYS A O 3
ATOM 1394 N N . VAL A 1 33 ? 5.849 -3.662 -4.410 1.00 0.54 33 VAL A N 3
ATOM 1395 C CA . VAL A 1 33 ? 6.459 -4.536 -5.405 1.00 35.11 33 VAL A CA 3
ATOM 1396 C C . VAL A 1 33 ? 5.440 -4.969 -6.454 1.00 1.55 33 VAL A C 3
ATOM 1397 O O . VAL A 1 33 ? 4.329 -5.380 -6.121 1.00 55.23 33 VAL A O 3
ATOM 1410 N N . SER A 1 34 ? 5.828 -4.876 -7.722 1.00 34.41 34 SER A N 3
ATOM 1411 C CA . SER A 1 34 ? 4.947 -5.256 -8.820 1.00 1.31 34 SER A CA 3
ATOM 1412 C C . SER A 1 34 ? 4.426 -6.678 -8.633 1.00 14.03 34 SER A C 3
ATOM 1413 O O . SER A 1 34 ? 5.147 -7.555 -8.159 1.00 14.13 34 SER A O 3
ATOM 1420 N N . SER A 1 1 ? -9.106 16.269 -12.125 1.00 20.23 1 SER A N 4
ATOM 1421 C CA . SER A 1 1 ? -8.402 15.748 -10.958 1.00 22.42 1 SER A CA 4
ATOM 1422 C C . SER A 1 1 ? -9.071 14.478 -10.443 1.00 24.24 1 SER A C 4
ATOM 1423 O O . SER A 1 1 ? -10.215 14.507 -9.990 1.00 74.52 1 SER A O 4
ATOM 1430 N N . GLN A 1 2 ? -8.348 13.365 -10.515 1.00 45.43 2 GLN A N 4
ATOM 1431 C CA . GLN A 1 2 ? -8.872 12.084 -10.057 1.00 14.41 2 GLN A CA 4
ATOM 1432 C C . GLN A 1 2 ? -7.827 11.330 -9.241 1.00 33.32 2 GLN A C 4
ATOM 1433 O O . GLN A 1 2 ? -8.013 11.090 -8.048 1.00 3.31 2 GLN A O 4
ATOM 1445 N N . GLU A 1 3 ? -6.729 10.959 -9.891 1.00 52.11 3 GLU A N 4
ATOM 1446 C CA . GLU A 1 3 ? -5.656 10.231 -9.223 1.00 73.52 3 GLU A CA 4
ATOM 1447 C C . GLU A 1 3 ? -4.355 11.030 -9.254 1.00 72.20 3 GLU A C 4
ATOM 1448 O O . GLU A 1 3 ? -3.299 10.500 -9.595 1.00 62.44 3 GLU A O 4
ATOM 1458 N N . GLN A 1 4 ? -4.444 12.307 -8.896 1.00 63.22 4 GLN A N 4
ATOM 1459 C CA . GLN A 1 4 ? -3.275 13.179 -8.884 1.00 12.35 4 GLN A CA 4
ATOM 1460 C C . GLN A 1 4 ? -2.353 12.838 -7.719 1.00 24.53 4 GLN A C 4
ATOM 1461 O O . GLN A 1 4 ? -2.775 12.836 -6.561 1.00 34.34 4 GLN A O 4
ATOM 1473 N N . ARG A 1 5 ? -1.094 12.549 -8.031 1.00 24.24 5 ARG A N 4
ATOM 1474 C CA . ARG A 1 5 ? -0.114 12.204 -7.008 1.00 44.30 5 ARG A CA 4
ATOM 1475 C C . ARG A 1 5 ? -0.507 10.917 -6.290 1.00 24.55 5 ARG A C 4
ATOM 1476 O O . ARG A 1 5 ? -1.417 10.912 -5.461 1.00 51.44 5 ARG A O 4
ATOM 1494 N N . GLN A 1 6 ? 0.185 9.829 -6.613 1.00 43.01 6 GLN A N 4
ATOM 1495 C CA . GLN A 1 6 ? -0.094 8.536 -5.999 1.00 41.20 6 GLN A CA 4
ATOM 1496 C C . GLN A 1 6 ? 0.362 8.516 -4.543 1.00 73.21 6 GLN A C 4
ATOM 1497 O O . GLN A 1 6 ? 0.933 9.488 -4.047 1.00 30.24 6 GLN A O 4
ATOM 1509 N N . CYS A 1 7 ? 0.106 7.403 -3.864 1.00 60.03 7 CYS A N 4
ATOM 1510 C CA . CYS A 1 7 ? 0.490 7.255 -2.466 1.00 74.31 7 CYS A CA 4
ATOM 1511 C C . CYS A 1 7 ? 1.876 6.629 -2.345 1.00 41.34 7 CYS A C 4
ATOM 1512 O O . CYS A 1 7 ? 2.760 7.172 -1.680 1.00 64.53 7 CYS A O 4
ATOM 1518 N N . LYS A 1 8 ? 2.060 5.483 -2.991 1.00 50.45 8 LYS A N 4
ATOM 1519 C CA . LYS A 1 8 ? 3.337 4.782 -2.959 1.00 14.15 8 LYS A CA 4
ATOM 1520 C C . LYS A 1 8 ? 3.442 3.788 -4.110 1.00 2.44 8 LYS A C 4
ATOM 1521 O O . LYS A 1 8 ? 2.840 2.715 -4.076 1.00 25.42 8 LYS A O 4
ATOM 1536 N N . LYS A 1 9 ? 4.213 4.151 -5.131 1.00 61.20 9 LYS A N 4
ATOM 1537 C CA . LYS A 1 9 ? 4.399 3.290 -6.293 1.00 45.51 9 LYS A CA 4
ATOM 1538 C C . LYS A 1 9 ? 5.458 2.227 -6.018 1.00 53.34 9 LYS A C 4
ATOM 1539 O O . LYS A 1 9 ? 5.938 2.092 -4.892 1.00 41.01 9 LYS A O 4
ATOM 1554 N N . ILE A 1 10 ? 5.819 1.476 -7.053 1.00 40.30 10 ILE A N 4
ATOM 1555 C CA . ILE A 1 10 ? 6.823 0.428 -6.923 1.00 72.53 10 ILE A CA 4
ATOM 1556 C C . ILE A 1 10 ? 8.169 1.005 -6.500 1.00 23.42 10 ILE A C 4
ATOM 1557 O O . ILE A 1 10 ? 8.737 1.851 -7.188 1.00 32.55 10 ILE A O 4
ATOM 1572 N N . GLY A 1 11 ? 8.675 0.539 -5.362 1.00 3.24 11 GLY A N 4
ATOM 1573 C CA . GLY A 1 11 ? 9.952 1.019 -4.867 1.00 50.44 11 GLY A CA 4
ATOM 1574 C C . GLY A 1 11 ? 9.800 1.969 -3.697 1.00 32.53 11 GLY A C 4
ATOM 1575 O O . GLY A 1 11 ? 10.788 2.499 -3.187 1.00 22.21 11 GLY A O 4
ATOM 1579 N N . GLU A 1 12 ? 8.560 2.188 -3.271 1.00 11.04 12 GLU A N 4
ATOM 1580 C CA . GLU A 1 12 ? 8.283 3.083 -2.154 1.00 72.23 12 GLU A CA 4
ATOM 1581 C C . GLU A 1 12 ? 8.294 2.323 -0.831 1.00 10.32 12 GLU A C 4
ATOM 1582 O O . GLU A 1 12 ? 8.430 1.100 -0.805 1.00 45.23 12 GLU A O 4
ATOM 1592 N N . HIS A 1 13 ? 8.152 3.058 0.268 1.00 34.15 13 HIS A N 4
ATOM 1593 C CA . HIS A 1 13 ? 8.146 2.454 1.596 1.00 13.40 13 HIS A CA 4
ATOM 1594 C C . HIS A 1 13 ? 6.726 2.372 2.149 1.00 24.02 13 HIS A C 4
ATOM 1595 O O . HIS A 1 13 ? 5.915 3.277 1.945 1.00 41.11 13 HIS A O 4
ATOM 1608 N N . CYS A 1 14 ? 6.432 1.282 2.850 1.00 31.41 14 CYS A N 4
ATOM 1609 C CA . CYS A 1 14 ? 5.110 1.081 3.432 1.00 10.24 14 CYS A CA 4
ATOM 1610 C C . CYS A 1 14 ? 5.125 -0.075 4.428 1.00 50.24 14 CYS A C 4
ATOM 1611 O O . CYS A 1 14 ? 5.847 -1.055 4.247 1.00 1.54 14 CYS A O 4
ATOM 1617 N N . TYR A 1 15 ? 4.322 0.047 5.479 1.00 63.22 15 TYR A N 4
ATOM 1618 C CA . TYR A 1 15 ? 4.244 -0.986 6.505 1.00 52.43 15 TYR A CA 4
ATOM 1619 C C . TYR A 1 15 ? 3.196 -2.034 6.144 1.00 65.00 15 TYR A C 4
ATOM 1620 O O . TYR A 1 15 ? 3.349 -3.215 6.459 1.00 64.51 15 TYR A O 4
ATOM 1637 N N . VAL A 1 16 ? 2.133 -1.595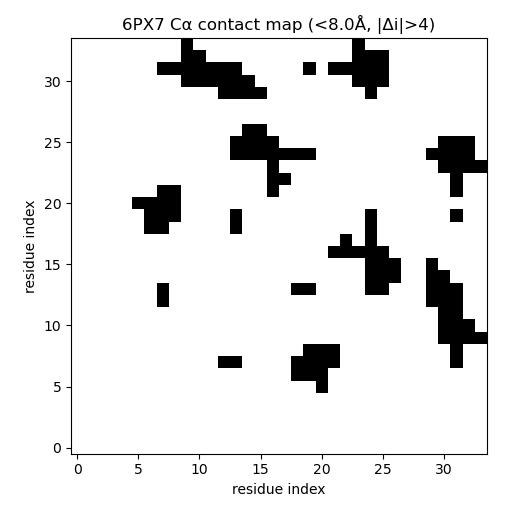 5.479 1.00 5.31 16 VAL A N 4
ATOM 1638 C CA . VAL A 1 16 ? 1.060 -2.494 5.072 1.00 50.32 16 VAL A CA 4
ATOM 1639 C C . VAL A 1 16 ? 0.650 -2.241 3.626 1.00 14.41 16 VAL A C 4
ATOM 1640 O O . VAL A 1 16 ? 1.151 -1.321 2.980 1.00 52.01 16 VAL A O 4
ATOM 1653 N N . ALA A 1 17 ? -0.265 -3.064 3.124 1.00 54.22 17 ALA A N 4
ATOM 1654 C CA . ALA A 1 17 ? -0.745 -2.927 1.754 1.00 71.23 17 ALA A CA 4
ATOM 1655 C C . ALA A 1 17 ? -1.577 -1.660 1.587 1.00 11.43 17 ALA A C 4
ATOM 1656 O O . ALA A 1 17 ? -1.438 -0.941 0.598 1.00 13.55 17 ALA A O 4
ATOM 1663 N N . ASP A 1 18 ? -2.441 -1.393 2.560 1.00 11.15 18 ASP A N 4
ATOM 1664 C CA . ASP A 1 18 ? -3.296 -0.212 2.521 1.00 13.30 18 ASP A CA 4
ATOM 1665 C C . ASP A 1 18 ? -2.464 1.055 2.348 1.00 11.20 18 ASP A C 4
ATOM 1666 O O . ASP A 1 18 ? -2.897 2.011 1.705 1.00 54.21 18 ASP A O 4
ATOM 1674 N N . GLU A 1 19 ? -1.267 1.055 2.928 1.00 44.21 19 GLU A N 4
ATOM 1675 C CA . GLU A 1 19 ? -0.377 2.206 2.839 1.00 70.24 19 GLU A CA 4
ATOM 1676 C C . GLU A 1 19 ? 0.007 2.486 1.388 1.00 54.23 19 GLU A C 4
ATOM 1677 O O . GLU A 1 19 ? 0.227 3.635 1.004 1.00 72.44 19 GLU A O 4
ATOM 1687 N N . CYS A 1 20 ? 0.085 1.428 0.588 1.00 12.33 20 CYS A N 4
ATOM 1688 C CA . CYS A 1 20 ? 0.443 1.559 -0.819 1.00 35.21 20 CYS A CA 4
ATOM 1689 C C . CYS A 1 20 ? -0.802 1.742 -1.682 1.00 41.05 20 CYS A C 4
ATOM 1690 O O . CYS A 1 20 ? -1.744 0.952 -1.609 1.00 32.13 20 CYS A O 4
ATOM 1696 N N . CYS A 1 21 ? -0.799 2.790 -2.500 1.00 12.50 21 CYS A N 4
ATOM 1697 C CA . CYS A 1 21 ? -1.927 3.079 -3.376 1.00 4.44 21 CYS A CA 4
ATOM 1698 C C . CYS A 1 21 ? -2.183 1.918 -4.334 1.00 32.03 21 CYS A C 4
ATOM 1699 O O . CYS A 1 21 ? -3.315 1.689 -4.759 1.00 13.43 21 CYS A O 4
ATOM 1705 N N . SER A 1 22 ? -1.123 1.191 -4.669 1.00 34.32 22 SER A N 4
ATOM 1706 C CA . SER A 1 22 ? -1.230 0.057 -5.579 1.00 4.02 22 SER A CA 4
ATOM 1707 C C . SER A 1 22 ? -1.661 -1.201 -4.831 1.00 60.11 22 SER A C 4
ATOM 1708 O O . SER A 1 22 ? -2.099 -2.179 -5.437 1.00 73.30 22 SER A O 4
ATOM 1715 N N . LYS A 1 23 ? -1.535 -1.169 -3.509 1.00 41.13 23 LYS A N 4
ATOM 1716 C CA . LYS A 1 23 ? -1.912 -2.303 -2.675 1.00 41.04 23 LYS A CA 4
ATOM 1717 C C . LYS A 1 23 ? -1.025 -3.510 -2.966 1.00 44.22 23 LYS A C 4
ATOM 1718 O O . LYS A 1 23 ? -1.515 -4.628 -3.122 1.00 31.24 23 LYS A O 4
ATOM 1733 N N . ARG A 1 24 ? 0.281 -3.276 -3.036 1.00 21.34 24 ARG A N 4
ATOM 1734 C CA . ARG A 1 24 ? 1.235 -4.344 -3.308 1.00 21.41 24 ARG A CA 4
ATOM 1735 C C . ARG A 1 24 ? 2.368 -4.334 -2.286 1.00 0.40 24 ARG A C 4
ATOM 1736 O O . ARG A 1 24 ? 3.507 -4.678 -2.603 1.00 5.40 24 ARG A O 4
ATOM 1754 N N . CYS A 1 25 ? 2.048 -3.939 -1.059 1.00 43.43 25 CYS A N 4
ATOM 1755 C CA . CYS A 1 25 ? 3.038 -3.882 0.010 1.00 42.23 25 CYS A CA 4
ATOM 1756 C C . CYS A 1 25 ? 3.135 -5.224 0.731 1.00 34.23 25 CYS A C 4
ATOM 1757 O O . CYS A 1 25 ? 2.164 -5.977 0.800 1.00 13.14 25 CYS A O 4
ATOM 1763 N N . LEU A 1 26 ? 4.315 -5.515 1.269 1.00 72.20 26 LEU A N 4
ATOM 1764 C CA . LEU A 1 26 ? 4.541 -6.765 1.986 1.00 55.12 26 LEU A CA 4
ATOM 1765 C C . LEU A 1 26 ? 5.246 -6.510 3.315 1.00 43.12 26 LEU A C 4
ATOM 1766 O O . LEU A 1 26 ? 6.000 -5.548 3.455 1.00 44.04 26 LEU A O 4
ATOM 1781 N N . PHE A 1 27 ? 4.996 -7.380 4.287 1.00 74.42 27 PHE A N 4
ATOM 1782 C CA . PHE A 1 27 ? 5.608 -7.251 5.605 1.00 12.34 27 PHE A CA 4
ATOM 1783 C C . PHE A 1 27 ? 7.115 -7.481 5.530 1.00 21.32 27 PHE A C 4
ATOM 1784 O O . PHE A 1 27 ? 7.879 -6.921 6.316 1.00 65.24 27 PHE A O 4
ATOM 1800 N N . TYR A 1 28 ? 7.534 -8.308 4.580 1.00 24.15 28 TYR A N 4
ATOM 1801 C CA . TYR A 1 28 ? 8.949 -8.616 4.404 1.00 42.22 28 TYR A CA 4
ATOM 1802 C C . TYR A 1 28 ? 9.622 -7.584 3.505 1.00 64.32 28 TYR A C 4
ATOM 1803 O O . TYR A 1 28 ? 10.665 -7.029 3.851 1.00 52.42 28 TYR A O 4
ATOM 1820 N N . ALA A 1 29 ? 9.018 -7.331 2.349 1.00 61.12 29 ALA A N 4
ATOM 1821 C CA . ALA A 1 29 ? 9.556 -6.364 1.400 1.00 21.34 29 ALA A CA 4
ATOM 1822 C C . ALA A 1 29 ? 9.458 -4.944 1.948 1.00 24.31 29 ALA A C 4
ATOM 1823 O O . ALA A 1 29 ? 10.378 -4.143 1.790 1.00 43.14 29 ALA A O 4
ATOM 1830 N N . ALA A 1 30 ? 8.335 -4.641 2.591 1.00 71.15 30 ALA A N 4
ATOM 1831 C CA . ALA A 1 30 ? 8.117 -3.317 3.164 1.00 3.03 30 ALA A CA 4
ATOM 1832 C C . ALA A 1 30 ? 8.109 -2.245 2.080 1.00 12.05 30 ALA A C 4
ATOM 1833 O O . ALA A 1 30 ? 8.128 -1.049 2.374 1.00 32.52 30 ALA A O 4
ATOM 1840 N N . LYS A 1 31 ? 8.081 -2.679 0.824 1.00 34.24 31 LYS A N 4
ATOM 1841 C CA . LYS A 1 31 ? 8.070 -1.757 -0.304 1.00 22.22 31 LYS A CA 4
ATOM 1842 C C . LYS A 1 31 ? 7.159 -2.268 -1.415 1.00 22.40 31 LYS A C 4
ATOM 1843 O O . LYS A 1 31 ? 7.128 -3.464 -1.707 1.00 1.32 31 LYS A O 4
ATOM 1858 N N . CYS A 1 32 ? 6.418 -1.354 -2.034 1.00 14.43 32 CYS A N 4
ATOM 1859 C CA . CYS A 1 32 ? 5.505 -1.712 -3.113 1.00 55.04 32 CYS A CA 4
ATOM 1860 C C . CYS A 1 32 ? 6.224 -2.526 -4.185 1.00 42.15 32 CYS A C 4
ATOM 1861 O O . CYS A 1 32 ? 7.112 -2.022 -4.872 1.00 65.14 32 CYS A O 4
ATOM 1867 N N . VAL A 1 33 ? 5.833 -3.789 -4.322 1.00 0.54 33 VAL A N 4
ATOM 1868 C CA . VAL A 1 33 ? 6.437 -4.674 -5.310 1.00 35.11 33 VAL A CA 4
ATOM 1869 C C . VAL A 1 33 ? 5.412 -5.127 -6.343 1.00 1.55 33 VAL A C 4
ATOM 1870 O O . VAL A 1 33 ? 4.304 -5.536 -5.995 1.00 55.23 33 VAL A O 4
ATOM 1883 N N . SER A 1 34 ? 5.788 -5.050 -7.616 1.00 34.41 34 SER A N 4
ATOM 1884 C CA . SER A 1 34 ? 4.899 -5.449 -8.701 1.00 1.31 34 SER A CA 4
ATOM 1885 C C . SER A 1 34 ? 4.384 -6.869 -8.488 1.00 14.03 34 SER A C 4
ATOM 1886 O O . SER A 1 34 ? 4.970 -7.645 -7.735 1.00 14.13 34 SER A O 4
ATOM 1893 N N . SER A 1 1 ? 0.987 12.458 -17.299 1.00 20.23 1 SER A N 5
ATOM 1894 C CA . SER A 1 1 ? 0.532 12.913 -15.990 1.00 22.42 1 SER A CA 5
ATOM 1895 C C . SER A 1 1 ? 1.378 14.083 -15.497 1.00 24.24 1 SER A C 5
ATOM 1896 O O . SER A 1 1 ? 2.308 14.518 -16.176 1.00 74.52 1 SER A O 5
ATOM 1903 N N . GLN A 1 2 ? 1.048 14.586 -14.312 1.00 45.43 2 GLN A N 5
ATOM 1904 C CA . GLN A 1 2 ? 1.777 15.706 -13.728 1.00 14.41 2 GLN A CA 5
ATOM 1905 C C . GLN A 1 2 ? 1.477 15.833 -12.238 1.00 33.32 2 GLN A C 5
ATOM 1906 O O . GLN A 1 2 ? 2.361 15.660 -11.401 1.00 3.31 2 GLN A O 5
ATOM 1918 N N . GLU A 1 3 ? 0.224 16.137 -11.916 1.00 52.11 3 GLU A N 5
ATOM 1919 C CA . GLU A 1 3 ? -0.192 16.288 -10.526 1.00 73.52 3 GLU A CA 5
ATOM 1920 C C . GLU A 1 3 ? -0.544 14.936 -9.913 1.00 72.20 3 GLU A C 5
ATOM 1921 O O . GLU A 1 3 ? -0.810 13.970 -10.629 1.00 62.44 3 GLU A O 5
ATOM 1931 N N . GLN A 1 4 ? -0.543 14.876 -8.586 1.00 63.22 4 GLN A N 5
ATOM 1932 C CA . GLN A 1 4 ? -0.862 13.642 -7.876 1.00 12.35 4 GLN A CA 5
ATOM 1933 C C . GLN A 1 4 ? 0.153 12.551 -8.201 1.00 24.53 4 GLN A C 5
ATOM 1934 O O . GLN A 1 4 ? 0.070 11.903 -9.245 1.00 34.34 4 GLN A O 5
ATOM 1946 N N . ARG A 1 5 ? 1.110 12.354 -7.300 1.00 24.24 5 ARG A N 5
ATOM 1947 C CA . ARG A 1 5 ? 2.141 11.342 -7.491 1.00 44.30 5 ARG A CA 5
ATOM 1948 C C . ARG A 1 5 ? 1.779 10.052 -6.761 1.00 24.55 5 ARG A C 5
ATOM 1949 O O . ARG A 1 5 ? 2.643 9.393 -6.182 1.00 51.44 5 ARG A O 5
ATOM 1967 N N . GLN A 1 6 ? 0.499 9.699 -6.793 1.00 43.01 6 GLN A N 5
ATOM 1968 C CA . GLN A 1 6 ? 0.024 8.489 -6.133 1.00 41.20 6 GLN A CA 5
ATOM 1969 C C . GLN A 1 6 ? 0.444 8.467 -4.667 1.00 73.21 6 GLN A C 5
ATOM 1970 O O . GLN A 1 6 ? 0.989 9.444 -4.153 1.00 30.24 6 GLN A O 5
ATOM 1982 N N . CYS A 1 7 ? 0.187 7.348 -4.000 1.00 60.03 7 CYS A N 5
ATOM 1983 C CA . CYS A 1 7 ? 0.538 7.198 -2.593 1.00 74.31 7 CYS A CA 5
ATOM 1984 C C . CYS A 1 7 ? 1.928 6.589 -2.441 1.00 41.34 7 CYS A C 5
ATOM 1985 O O . CYS A 1 7 ? 2.788 7.140 -1.752 1.00 64.53 7 CYS A O 5
ATOM 1991 N N . LYS A 1 8 ? 2.144 5.449 -3.088 1.00 50.45 8 LYS A N 5
ATOM 1992 C CA . LYS A 1 8 ? 3.429 4.764 -3.027 1.00 14.15 8 LYS A CA 5
ATOM 1993 C C . LYS A 1 8 ? 3.576 3.777 -4.181 1.00 2.44 8 LYS A C 5
ATOM 1994 O O . LYS A 1 8 ? 2.986 2.697 -4.166 1.00 25.42 8 LYS A O 5
ATOM 2009 N N . LYS A 1 9 ? 4.366 4.156 -5.181 1.00 61.20 9 LYS A N 5
ATOM 2010 C CA . LYS A 1 9 ? 4.592 3.304 -6.341 1.00 45.51 9 LYS A CA 5
ATOM 2011 C C . LYS A 1 9 ? 5.658 2.253 -6.047 1.00 53.34 9 LYS A C 5
ATOM 2012 O O . LYS A 1 9 ? 6.114 2.121 -4.910 1.00 41.01 9 LYS A O 5
ATOM 2027 N N . ILE A 1 10 ? 6.052 1.511 -7.075 1.00 40.30 10 ILE A N 5
ATOM 2028 C CA . ILE A 1 10 ? 7.068 0.475 -6.926 1.00 72.53 10 ILE A CA 5
ATOM 2029 C C . ILE A 1 10 ? 8.395 1.069 -6.467 1.00 23.42 10 ILE A C 5
ATOM 2030 O O . ILE A 1 10 ? 8.969 1.924 -7.140 1.00 32.55 10 ILE A O 5
ATOM 2045 N N . GLY A 1 11 ? 8.879 0.607 -5.319 1.00 3.24 11 GLY A N 5
ATOM 2046 C CA . GLY A 1 11 ? 10.136 1.102 -4.791 1.00 50.44 11 GLY A CA 5
ATOM 2047 C C . GLY A 1 11 ? 9.943 2.045 -3.620 1.00 32.53 11 GLY A C 5
ATOM 2048 O O . GLY A 1 11 ? 10.910 2.587 -3.086 1.00 22.21 11 GLY A O 5
ATOM 2052 N N . GLU A 1 12 ? 8.691 2.241 -3.220 1.00 11.04 12 GLU A N 5
ATOM 2053 C CA . GLU A 1 12 ? 8.374 3.128 -2.106 1.00 72.23 12 GLU A CA 5
ATOM 2054 C C . GLU A 1 12 ? 8.363 2.361 -0.788 1.00 10.32 12 GLU A C 5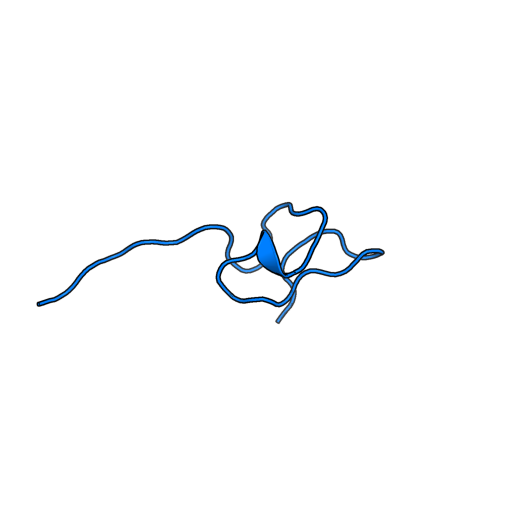
ATOM 2055 O O . GLU A 1 12 ? 8.515 1.139 -0.765 1.00 45.23 12 GLU A O 5
ATOM 2065 N N . HIS A 1 13 ? 8.184 3.088 0.311 1.00 34.15 13 HIS A N 5
ATOM 2066 C CA . HIS A 1 13 ? 8.153 2.477 1.636 1.00 13.40 13 HIS A CA 5
ATOM 2067 C C . HIS A 1 13 ? 6.722 2.374 2.153 1.00 24.02 13 HIS A C 5
ATOM 2068 O O . HIS A 1 13 ? 5.906 3.270 1.934 1.00 41.11 13 HIS A O 5
ATOM 2081 N N . CYS A 1 14 ? 6.423 1.276 2.839 1.00 31.41 14 CYS A N 5
ATOM 2082 C CA . CYS A 1 14 ? 5.090 1.055 3.387 1.00 10.24 14 CYS A CA 5
ATOM 2083 C C . CYS A 1 14 ? 5.096 -0.105 4.378 1.00 50.24 14 CYS A C 5
ATOM 2084 O O . CYS A 1 14 ? 5.835 -1.075 4.212 1.00 1.54 14 CYS A O 5
ATOM 2090 N N . TYR A 1 15 ? 4.266 0.003 5.411 1.00 63.22 15 TYR A N 5
ATOM 2091 C CA . TYR A 1 15 ? 4.177 -1.036 6.431 1.00 52.43 15 TYR A CA 5
ATOM 2092 C C . TYR A 1 15 ? 3.154 -2.097 6.039 1.00 65.00 15 TYR A C 5
ATOM 2093 O O . TYR A 1 15 ? 3.314 -3.277 6.354 1.00 64.51 15 TYR A O 5
ATOM 2110 N N . VAL A 1 16 ? 2.102 -1.670 5.347 1.00 5.31 16 VAL A N 5
ATOM 2111 C CA . VAL A 1 16 ? 1.053 -2.584 4.909 1.00 50.32 16 VAL A CA 5
ATOM 2112 C C . VAL A 1 16 ? 0.674 -2.328 3.454 1.00 14.41 16 VAL A C 5
ATOM 2113 O O . VAL A 1 16 ? 1.178 -1.398 2.825 1.00 52.01 16 VAL A O 5
ATOM 2126 N N . ALA A 1 17 ? -0.216 -3.160 2.925 1.00 54.22 17 ALA A N 5
ATOM 2127 C CA . ALA A 1 17 ? -0.666 -3.023 1.546 1.00 71.23 17 ALA A CA 5
ATOM 2128 C C . ALA A 1 17 ? -1.509 -1.766 1.365 1.00 11.43 17 ALA A C 5
ATOM 2129 O O . ALA A 1 17 ? -1.355 -1.039 0.383 1.00 13.55 17 ALA A O 5
ATOM 2136 N N . ASP A 1 18 ? -2.401 -1.516 2.317 1.00 11.15 18 ASP A N 5
ATOM 2137 C CA . ASP A 1 18 ? -3.270 -0.346 2.262 1.00 13.30 18 ASP A CA 5
ATOM 2138 C C . ASP A 1 18 ? -2.451 0.932 2.118 1.00 11.20 18 ASP A C 5
ATOM 2139 O O . ASP A 1 18 ? -2.881 1.886 1.469 1.00 54.21 18 ASP A O 5
ATOM 2147 N N . GLU A 1 19 ? -1.269 0.944 2.727 1.00 44.21 19 GLU A N 5
ATOM 2148 C CA . GLU A 1 19 ? -0.392 2.108 2.666 1.00 70.24 19 GLU A CA 5
ATOM 2149 C C . GLU A 1 19 ? 0.024 2.402 1.226 1.00 54.23 19 GLU A C 5
ATOM 2150 O O . GLU A 1 19 ? 0.237 3.556 0.854 1.00 72.44 19 GLU A O 5
ATOM 2160 N N . CYS A 1 20 ? 0.135 1.349 0.423 1.00 12.33 20 CYS A N 5
ATOM 2161 C CA . CYS A 1 20 ? 0.525 1.492 -0.974 1.00 35.21 20 CYS A CA 5
ATOM 2162 C C . CYS A 1 20 ? -0.701 1.665 -1.866 1.00 41.05 20 CYS A C 5
ATOM 2163 O O . CYS A 1 20 ? -1.634 0.863 -1.821 1.00 32.13 20 CYS A O 5
ATOM 2169 N N . CYS A 1 21 ? -0.692 2.718 -2.678 1.00 12.50 21 CYS A N 5
ATOM 2170 C CA . CYS A 1 21 ? -1.801 2.998 -3.581 1.00 4.44 21 CYS A CA 5
ATOM 2171 C C . CYS A 1 21 ? -2.018 1.841 -4.552 1.00 32.03 21 CYS A C 5
ATOM 2172 O O . CYS A 1 21 ? -3.136 1.599 -5.006 1.00 13.43 21 CYS A O 5
ATOM 2178 N N . SER A 1 22 ? -0.940 1.128 -4.863 1.00 34.32 22 SER A N 5
ATOM 2179 C CA . SER A 1 22 ? -1.011 -0.003 -5.783 1.00 4.02 22 SER A CA 5
ATOM 2180 C C . SER A 1 22 ? -1.444 -1.270 -5.053 1.00 60.11 22 SER A C 5
ATOM 2181 O O . SER A 1 22 ? -1.853 -2.251 -5.675 1.00 73.30 22 SER A O 5
ATOM 2188 N N . LYS A 1 23 ? -1.350 -1.243 -3.728 1.00 41.13 23 LYS A N 5
ATOM 2189 C CA . LYS A 1 23 ? -1.732 -2.389 -2.910 1.00 41.04 23 LYS A CA 5
ATOM 2190 C C . LYS A 1 23 ? -0.823 -3.582 -3.186 1.00 44.22 23 LYS A C 5
ATOM 2191 O O . LYS A 1 23 ? -1.295 -4.706 -3.364 1.00 31.24 23 LYS A O 5
ATOM 2206 N N . ARG A 1 24 ? 0.482 -3.331 -3.219 1.00 21.34 24 ARG A N 5
ATOM 2207 C CA . ARG A 1 24 ? 1.457 -4.386 -3.473 1.00 21.41 24 ARG A CA 5
ATOM 2208 C C . ARG A 1 24 ? 2.564 -4.366 -2.425 1.00 0.40 24 ARG A C 5
ATOM 2209 O O . ARG A 1 24 ? 3.715 -4.693 -2.715 1.00 5.40 24 ARG A O 5
ATOM 2227 N N . CYS A 1 25 ? 2.209 -3.982 -1.203 1.00 43.43 25 CYS A N 5
ATOM 2228 C CA . CYS A 1 25 ? 3.172 -3.919 -0.110 1.00 42.23 25 CYS A CA 5
ATOM 2229 C C . CYS A 1 25 ? 3.269 -5.262 0.606 1.00 34.23 25 CYS A C 5
ATOM 2230 O O . CYS A 1 25 ? 2.306 -6.029 0.646 1.00 13.14 25 CYS A O 5
ATOM 2236 N N . LEU A 1 26 ? 4.438 -5.541 1.172 1.00 72.20 26 LEU A N 5
ATOM 2237 C CA . LEU A 1 26 ? 4.663 -6.791 1.888 1.00 55.12 26 LEU A CA 5
ATOM 2238 C C . LEU A 1 26 ? 5.331 -6.535 3.236 1.00 43.12 26 LEU A C 5
ATOM 2239 O O . LEU A 1 26 ? 6.068 -5.563 3.400 1.00 44.04 26 LEU A O 5
ATOM 2254 N N . PHE A 1 27 ? 5.068 -7.415 4.197 1.00 74.42 27 PHE A N 5
ATOM 2255 C CA . PHE A 1 27 ? 5.644 -7.284 5.531 1.00 12.34 27 PHE A CA 5
ATOM 2256 C C . PHE A 1 27 ? 7.156 -7.492 5.492 1.00 21.32 27 PHE A C 5
ATOM 2257 O O . PHE A 1 27 ? 7.892 -6.925 6.300 1.00 65.24 27 PHE A O 5
ATOM 2273 N N . TYR A 1 28 ? 7.611 -8.309 4.549 1.00 24.15 28 TYR A N 5
ATOM 2274 C CA . TYR A 1 28 ? 9.033 -8.596 4.406 1.00 42.22 28 TYR A CA 5
ATOM 2275 C C . TYR A 1 28 ? 9.714 -7.551 3.530 1.00 64.32 28 TYR A C 5
ATOM 2276 O O . TYR A 1 28 ? 10.739 -6.983 3.904 1.00 52.42 28 TYR A O 5
ATOM 2293 N N . ALA A 1 29 ? 9.135 -7.301 2.360 1.00 61.12 29 ALA A N 5
ATOM 2294 C CA . ALA A 1 29 ? 9.683 -6.321 1.429 1.00 21.34 29 ALA A CA 5
ATOM 2295 C C . ALA A 1 29 ? 9.552 -4.907 1.982 1.00 24.31 29 ALA A C 5
ATOM 2296 O O . ALA A 1 29 ? 10.465 -4.092 1.851 1.00 43.14 29 ALA A O 5
ATOM 2303 N N . ALA A 1 30 ? 8.411 -4.619 2.599 1.00 71.15 30 ALA A N 5
ATOM 2304 C CA . ALA A 1 30 ? 8.161 -3.303 3.173 1.00 3.03 30 ALA A CA 5
ATOM 2305 C C . ALA A 1 30 ? 8.166 -2.225 2.095 1.00 12.05 30 ALA A C 5
ATOM 2306 O O . ALA A 1 30 ? 8.162 -1.031 2.395 1.00 32.52 30 ALA A O 5
ATOM 2313 N N . LYS A 1 31 ? 8.175 -2.653 0.837 1.00 34.24 31 LYS A N 5
ATOM 2314 C CA . LYS A 1 31 ? 8.179 -1.725 -0.288 1.00 22.22 31 LYS A CA 5
ATOM 2315 C C . LYS A 1 31 ? 7.302 -2.242 -1.424 1.00 22.40 31 LYS A C 5
ATOM 2316 O O . LYS A 1 31 ? 7.294 -3.437 -1.722 1.00 1.32 31 LYS A O 5
ATOM 2331 N N . CYS A 1 32 ? 6.565 -1.335 -2.056 1.00 14.43 32 CYS A N 5
ATOM 2332 C CA . CYS A 1 32 ? 5.685 -1.699 -3.160 1.00 55.04 32 CYS A CA 5
ATOM 2333 C C . CYS A 1 32 ? 6.440 -2.497 -4.217 1.00 42.15 32 CYS A C 5
ATOM 2334 O O . CYS A 1 32 ? 7.340 -1.978 -4.878 1.00 65.14 32 CYS A O 5
ATOM 2340 N N . VAL A 1 33 ? 6.068 -3.764 -4.373 1.00 0.54 33 VAL A N 5
ATOM 2341 C CA . VAL A 1 33 ? 6.709 -4.635 -5.351 1.00 35.11 33 VAL A CA 5
ATOM 2342 C C . VAL A 1 33 ? 5.715 -5.097 -6.410 1.00 1.55 33 VAL A C 5
ATOM 2343 O O . VAL A 1 33 ? 4.605 -5.524 -6.091 1.00 55.23 33 VAL A O 5
ATOM 2356 N N . SER A 1 34 ? 6.120 -5.008 -7.673 1.00 34.41 34 SER A N 5
ATOM 2357 C CA . SER A 1 34 ? 5.264 -5.413 -8.782 1.00 1.31 34 SER A CA 5
ATOM 2358 C C . SER A 1 34 ? 4.765 -6.843 -8.588 1.00 14.03 34 SER A C 5
ATOM 2359 O O . SER A 1 34 ? 5.540 -7.743 -8.271 1.00 14.13 34 SER A O 5
ATOM 2366 N N . SER A 1 1 ? -12.634 14.711 -11.761 1.00 20.23 1 SER A N 6
ATOM 2367 C CA . SER A 1 1 ? -11.319 14.084 -11.697 1.00 22.42 1 SER A CA 6
ATOM 2368 C C . SER A 1 1 ? -11.436 12.615 -11.303 1.00 24.24 1 SER A C 6
ATOM 2369 O O . SER A 1 1 ? -12.125 12.274 -10.342 1.00 74.52 1 SER A O 6
ATOM 2376 N N . GLN A 1 2 ? -10.759 11.751 -12.052 1.00 45.43 2 GLN A N 6
ATOM 2377 C CA . GLN A 1 2 ? -10.787 10.319 -11.781 1.00 14.41 2 GLN A CA 6
ATOM 2378 C C . GLN A 1 2 ? -9.728 9.939 -10.752 1.00 33.32 2 GLN A C 6
ATOM 2379 O O . GLN A 1 2 ? -10.050 9.551 -9.629 1.00 3.31 2 GLN A O 6
ATOM 2391 N N . GLU A 1 3 ? -8.462 10.051 -11.145 1.00 52.11 3 GLU A N 6
ATOM 2392 C CA . GLU A 1 3 ? -7.355 9.716 -10.257 1.00 73.52 3 GLU A CA 6
ATOM 2393 C C . GLU A 1 3 ? -6.219 10.724 -10.400 1.00 72.20 3 GLU A C 6
ATOM 2394 O O . GLU A 1 3 ? -6.002 11.280 -11.477 1.00 62.44 3 GLU A O 6
ATOM 2404 N N . GLN A 1 4 ? -5.496 10.953 -9.309 1.00 63.22 4 GLN A N 6
ATOM 2405 C CA . GLN A 1 4 ? -4.383 11.894 -9.313 1.00 12.35 4 GLN A CA 6
ATOM 2406 C C . GLN A 1 4 ? -3.584 11.798 -8.018 1.00 24.53 4 GLN A C 6
ATOM 2407 O O . GLN A 1 4 ? -4.132 11.488 -6.961 1.00 34.34 4 GLN A O 6
ATOM 2419 N N . ARG A 1 5 ? -2.285 12.067 -8.109 1.00 24.24 5 ARG A N 6
ATOM 2420 C CA . ARG A 1 5 ? -1.410 12.009 -6.944 1.00 44.30 5 ARG A CA 6
ATOM 2421 C C . ARG A 1 5 ? -1.346 10.593 -6.381 1.00 24.55 5 ARG A C 6
ATOM 2422 O O . ARG A 1 5 ? -2.285 10.129 -5.734 1.00 51.44 5 ARG A O 6
ATOM 2440 N N . GLN A 1 6 ? -0.235 9.910 -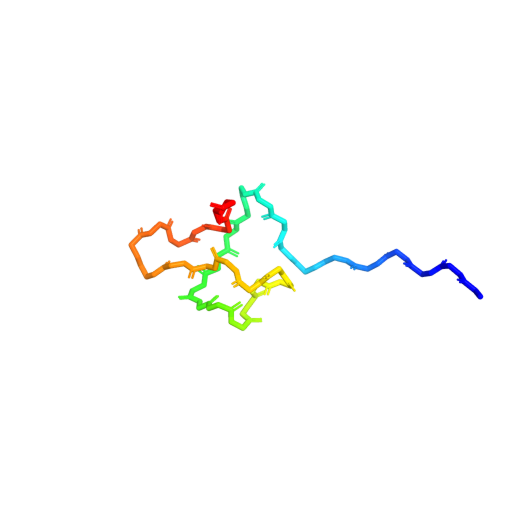6.634 1.00 43.01 6 GLN A N 6
ATOM 2441 C CA . GLN A 1 6 ? -0.050 8.546 -6.154 1.00 41.20 6 GLN A CA 6
ATOM 2442 C C . GLN A 1 6 ? 0.394 8.538 -4.694 1.00 73.21 6 GLN A C 6
ATOM 2443 O O . GLN A 1 6 ? 0.961 9.514 -4.202 1.00 30.24 6 GLN A O 6
ATOM 2455 N N . CYS A 1 7 ? 0.133 7.431 -4.007 1.00 60.03 7 CYS A N 6
ATOM 2456 C CA . CYS A 1 7 ? 0.504 7.296 -2.604 1.00 74.31 7 CYS A CA 6
ATOM 2457 C C . CYS A 1 7 ? 1.888 6.669 -2.466 1.00 41.34 7 CYS A C 6
ATOM 2458 O O . CYS A 1 7 ? 2.767 7.217 -1.799 1.00 64.53 7 CYS A O 6
ATOM 2464 N N . LYS A 1 8 ? 2.076 5.517 -3.101 1.00 50.45 8 LYS A N 6
ATOM 2465 C CA . LYS A 1 8 ? 3.353 4.815 -3.051 1.00 14.15 8 LYS A CA 6
ATOM 2466 C C . LYS A 1 8 ? 3.467 3.811 -4.194 1.00 2.44 8 LYS A C 6
ATOM 2467 O O . LYS A 1 8 ? 2.861 2.739 -4.155 1.00 25.42 8 LYS A O 6
ATOM 2482 N N . LYS A 1 9 ? 4.247 4.163 -5.210 1.00 61.20 9 LYS A N 6
ATOM 2483 C CA . LYS A 1 9 ? 4.443 3.293 -6.364 1.00 45.51 9 LYS A CA 6
ATOM 2484 C C . LYS A 1 9 ? 5.497 2.230 -6.070 1.00 53.34 9 LYS A C 6
ATOM 2485 O O . LYS A 1 9 ? 5.963 2.102 -4.938 1.00 41.01 9 LYS A O 6
ATOM 2500 N N . ILE A 1 10 ? 5.869 1.473 -7.097 1.00 40.30 10 ILE A N 6
ATOM 2501 C CA . ILE A 1 10 ? 6.870 0.425 -6.948 1.00 72.53 10 ILE A CA 6
ATOM 2502 C C . ILE A 1 10 ? 8.213 1.004 -6.518 1.00 23.42 10 ILE A C 6
ATOM 2503 O O . ILE A 1 10 ? 8.789 1.844 -7.208 1.00 32.55 10 ILE A O 6
ATOM 2518 N N . GLY A 1 11 ? 8.709 0.548 -5.372 1.00 3.24 11 GLY A N 6
ATOM 2519 C CA . GLY A 1 11 ? 9.982 1.031 -4.870 1.00 50.44 11 GLY A CA 6
ATOM 2520 C C . GLY A 1 11 ? 9.820 1.991 -3.708 1.00 32.53 11 GLY A C 6
ATOM 2521 O O . GLY A 1 11 ? 10.803 2.525 -3.195 1.00 22.21 11 GLY A O 6
ATOM 2525 N N . GLU A 1 12 ? 8.576 2.213 -3.294 1.00 11.04 12 GLU A N 6
ATOM 2526 C CA . GLU A 1 12 ? 8.290 3.119 -2.188 1.00 72.23 12 GLU A CA 6
ATOM 2527 C C . GLU A 1 12 ? 8.290 2.370 -0.858 1.00 10.32 12 GLU A C 6
ATOM 2528 O O . GLU A 1 12 ? 8.428 1.147 -0.821 1.00 45.23 12 GLU A O 6
ATOM 2538 N N . HIS A 1 13 ? 8.135 3.113 0.234 1.00 34.15 13 HIS A N 6
ATOM 2539 C CA . HIS A 1 13 ? 8.118 2.521 1.566 1.00 13.40 13 HIS A CA 6
ATOM 2540 C C . HIS A 1 13 ? 6.693 2.445 2.107 1.00 24.02 13 HIS A C 6
ATOM 2541 O O . HIS A 1 13 ? 5.887 3.349 1.889 1.00 41.11 13 HIS A O 6
ATOM 2554 N N . CYS A 1 14 ? 6.390 1.361 2.814 1.00 31.41 14 CYS A N 6
ATOM 2555 C CA . CYS A 1 14 ? 5.064 1.166 3.386 1.00 10.24 14 CYS A CA 6
ATOM 2556 C C . CYS A 1 14 ? 5.069 0.019 4.393 1.00 50.24 14 CYS A C 6
ATOM 2557 O O . CYS A 1 14 ? 5.792 -0.963 4.227 1.00 1.54 14 CYS A O 6
ATOM 2563 N N . TYR A 1 15 ? 4.257 0.152 5.435 1.00 63.22 15 TYR A N 6
ATOM 2564 C CA . TYR A 1 15 ? 4.169 -0.872 6.470 1.00 52.43 15 TYR A CA 6
ATOM 2565 C C . TYR A 1 15 ? 3.124 -1.924 6.108 1.00 65.00 15 TYR A C 6
ATOM 2566 O O . TYR A 1 15 ? 3.272 -3.101 6.437 1.00 64.51 15 TYR A O 6
ATOM 2583 N N . VAL A 1 16 ? 2.068 -1.489 5.428 1.00 5.31 16 VAL A N 6
ATOM 2584 C CA . VAL A 1 16 ? 0.998 -2.392 5.019 1.00 50.32 16 VAL A CA 6
ATOM 2585 C C . VAL A 1 16 ? 0.601 -2.151 3.567 1.00 14.41 16 VAL A C 6
ATOM 2586 O O . VAL A 1 16 ? 1.108 -1.236 2.917 1.00 52.01 16 VAL A O 6
ATOM 2599 N N . ALA A 1 17 ? -0.310 -2.978 3.063 1.00 54.22 17 ALA A N 6
ATOM 2600 C CA . ALA A 1 17 ? -0.777 -2.853 1.688 1.00 71.23 17 ALA A CA 6
ATOM 2601 C C . ALA A 1 17 ? -1.606 -1.587 1.503 1.00 11.43 17 ALA A C 6
ATOM 2602 O O . ALA A 1 17 ? -1.458 -0.875 0.509 1.00 13.55 17 ALA A O 6
ATOM 2609 N N . ASP A 1 18 ? -2.480 -1.311 2.466 1.00 11.15 18 ASP A N 6
ATOM 2610 C CA . ASP A 1 18 ? -3.333 -0.130 2.409 1.00 13.30 18 ASP A CA 6
ATOM 2611 C C . ASP A 1 18 ? -2.498 1.136 2.233 1.00 11.20 18 ASP A C 6
ATOM 2612 O O . ASP A 1 18 ? -2.925 2.085 1.579 1.00 54.21 18 ASP A O 6
ATOM 2620 N N . GLU A 1 19 ? -1.308 1.140 2.824 1.00 44.21 19 GLU A N 6
ATOM 2621 C CA . GLU A 1 19 ? -0.415 2.289 2.734 1.00 70.24 19 GLU A CA 6
ATOM 2622 C C . GLU A 1 19 ? -0.019 2.558 1.285 1.00 54.23 19 GLU A C 6
ATOM 2623 O O . GLU A 1 19 ? 0.206 3.703 0.894 1.00 72.44 19 GLU A O 6
ATOM 2633 N N . CYS A 1 20 ? 0.067 1.493 0.494 1.00 12.33 20 CYS A N 6
ATOM 2634 C CA . CYS A 1 20 ? 0.438 1.612 -0.911 1.00 35.21 20 CYS A CA 6
ATOM 2635 C C . CYS A 1 20 ? -0.800 1.790 -1.786 1.00 41.05 20 CYS A C 6
ATOM 2636 O O . CYS A 1 20 ? -1.744 1.001 -1.716 1.00 32.13 20 CYS A O 6
ATOM 2642 N N . CYS A 1 21 ? -0.789 2.832 -2.611 1.00 12.50 21 CYS A N 6
ATOM 2643 C CA . CYS A 1 21 ? -1.909 3.114 -3.501 1.00 4.44 21 CYS A CA 6
ATOM 2644 C C . CYS A 1 21 ? -2.156 1.948 -4.453 1.00 32.03 21 CYS A C 6
ATOM 2645 O O . CYS A 1 21 ? -3.284 1.716 -4.888 1.00 13.43 21 CYS A O 6
ATOM 2651 N N . SER A 1 22 ? -1.093 1.216 -4.771 1.00 34.32 22 SER A N 6
ATOM 2652 C CA . SER A 1 22 ? -1.193 0.076 -5.674 1.00 4.02 22 SER A CA 6
ATOM 2653 C C . SER A 1 22 ? -1.633 -1.177 -4.921 1.00 60.11 22 SER A C 6
ATOM 2654 O O . SER A 1 22 ? -2.064 -2.159 -5.525 1.00 73.30 22 SER A O 6
ATOM 2661 N N . LYS A 1 23 ? -1.519 -1.133 -3.598 1.00 41.13 23 LYS A N 6
ATOM 2662 C CA . LYS A 1 23 ? -1.904 -2.262 -2.760 1.00 41.04 23 LYS A CA 6
ATOM 2663 C C . LYS A 1 23 ? -1.017 -3.472 -3.033 1.00 44.22 23 LYS A C 6
ATOM 2664 O O . LYS A 1 23 ? -1.508 -4.590 -3.192 1.00 31.24 23 LYS A O 6
ATOM 2679 N N . ARG A 1 24 ? 0.290 -3.241 -3.087 1.00 21.34 24 ARG A N 6
ATOM 2680 C CA . ARG A 1 24 ? 1.245 -4.313 -3.343 1.00 21.41 24 ARG A CA 6
ATOM 2681 C C . ARG A 1 24 ? 2.370 -4.295 -2.311 1.00 0.40 24 ARG A C 6
ATOM 2682 O O . ARG A 1 24 ? 3.512 -4.642 -2.615 1.00 5.40 24 ARG A O 6
ATOM 2700 N N . CYS A 1 25 ? 2.040 -3.889 -1.089 1.00 43.43 25 CYS A N 6
ATOM 2701 C CA . CYS A 1 25 ? 3.020 -3.824 -0.013 1.00 42.23 25 CYS A CA 6
ATOM 2702 C C . CYS A 1 25 ? 3.111 -5.160 0.721 1.00 34.23 25 CYS A C 6
ATOM 2703 O O . CYS A 1 25 ? 2.137 -5.912 0.787 1.00 13.14 25 CYS A O 6
ATOM 2709 N N . LEU A 1 26 ? 4.285 -5.447 1.272 1.00 72.20 26 LEU A N 6
ATOM 2710 C CA . LEU A 1 26 ? 4.504 -6.692 2.001 1.00 55.12 26 LEU A CA 6
ATOM 2711 C C . LEU A 1 26 ? 5.197 -6.426 3.334 1.00 43.12 26 LEU A C 6
ATOM 2712 O O . LEU A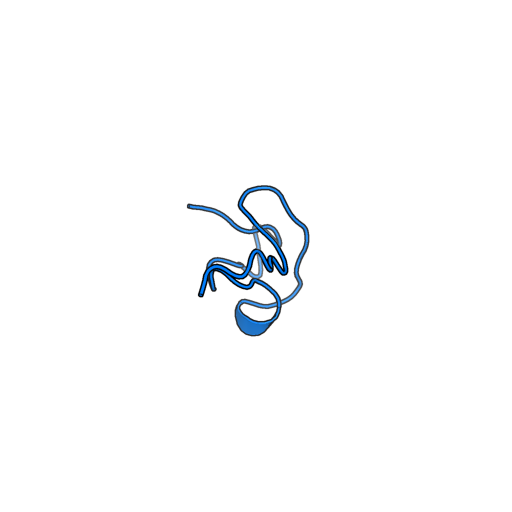 1 26 ? 5.951 -5.463 3.472 1.00 44.04 26 LEU A O 6
ATOM 2727 N N . PHE A 1 27 ? 4.937 -7.288 4.311 1.00 74.42 27 PHE A N 6
ATOM 2728 C CA . PHE A 1 27 ? 5.537 -7.148 5.633 1.00 12.34 27 PHE A CA 6
ATOM 2729 C C . PHE A 1 27 ? 7.044 -7.379 5.574 1.00 21.32 27 PHE A C 6
ATOM 2730 O O . PHE A 1 27 ? 7.802 -6.813 6.362 1.00 65.24 27 PHE A O 6
ATOM 2746 N N . TYR A 1 28 ? 7.472 -8.215 4.634 1.00 24.15 28 TYR A N 6
ATOM 2747 C CA . TYR A 1 28 ? 8.887 -8.525 4.473 1.00 42.22 28 TYR A CA 6
ATOM 2748 C C . TYR A 1 28 ? 9.570 -7.501 3.572 1.00 64.32 28 TYR A C 6
ATOM 2749 O O . TYR A 1 28 ? 10.609 -6.944 3.922 1.00 52.42 28 TYR A O 6
ATOM 2766 N N . ALA A 1 29 ? 8.976 -7.258 2.408 1.00 61.12 29 ALA A N 6
ATOM 2767 C CA . ALA A 1 29 ? 9.523 -6.299 1.456 1.00 21.34 29 ALA A CA 6
ATOM 2768 C C . ALA A 1 29 ? 9.421 -4.875 1.991 1.00 24.31 29 ALA A C 6
ATOM 2769 O O . ALA A 1 29 ? 10.343 -4.075 1.835 1.00 43.14 29 ALA A O 6
ATOM 2776 N N . ALA A 1 30 ? 8.293 -4.565 2.622 1.00 71.15 30 ALA A N 6
ATOM 2777 C CA . ALA A 1 30 ? 8.070 -3.237 3.181 1.00 3.03 30 ALA A CA 6
ATOM 2778 C C . ALA A 1 30 ? 8.074 -2.173 2.087 1.00 12.05 30 ALA A C 6
ATOM 2779 O O . ALA A 1 30 ? 8.091 -0.976 2.372 1.00 32.52 30 ALA A O 6
ATOM 2786 N N . LYS A 1 31 ? 8.057 -2.619 0.836 1.00 34.24 31 LYS A N 6
ATOM 2787 C CA . LYS A 1 31 ? 8.057 -1.706 -0.302 1.00 22.22 31 LYS A CA 6
ATOM 2788 C C . LYS A 1 31 ? 7.154 -2.225 -1.416 1.00 22.40 31 LYS A C 6
ATOM 2789 O O . LYS A 1 31 ? 7.125 -3.423 -1.697 1.00 1.32 31 LYS A O 6
ATOM 2804 N N . CYS A 1 32 ? 6.419 -1.315 -2.048 1.00 14.43 32 CYS A N 6
ATOM 2805 C CA . CYS A 1 32 ? 5.517 -1.682 -3.132 1.00 55.04 32 CYS A CA 6
ATOM 2806 C C . CYS A 1 32 ? 6.244 -2.506 -4.191 1.00 42.15 32 CYS A C 6
ATOM 2807 O O . CYS A 1 32 ? 7.138 -2.008 -4.875 1.00 65.14 32 CYS A O 6
ATOM 2813 N N . VAL A 1 33 ? 5.852 -3.769 -4.321 1.00 0.54 33 VAL A N 6
ATOM 2814 C CA . VAL A 1 33 ? 6.464 -4.662 -5.297 1.00 35.11 33 VAL A CA 6
ATOM 2815 C C . VAL A 1 33 ? 5.447 -5.124 -6.335 1.00 1.55 33 VAL A C 6
ATOM 2816 O O . VAL A 1 33 ? 4.336 -5.531 -5.992 1.00 55.23 33 VAL A O 6
ATOM 2829 N N . SER A 1 34 ? 5.834 -5.057 -7.604 1.00 34.41 34 SER A N 6
ATOM 2830 C CA . SER A 1 34 ? 4.954 -5.465 -8.693 1.00 1.31 34 SER A CA 6
ATOM 2831 C C . SER A 1 34 ? 4.440 -6.885 -8.475 1.00 14.03 34 SER A C 6
ATOM 2832 O O . SER A 1 34 ? 5.155 -7.740 -7.955 1.00 14.13 34 SER A O 6
ATOM 2839 N N . SER A 1 1 ? -6.148 21.167 -13.199 1.00 20.23 1 SER A N 7
ATOM 2840 C CA . SER A 1 1 ? -4.749 20.756 -13.207 1.00 22.42 1 SER A CA 7
ATOM 2841 C C . SER A 1 1 ? -4.552 19.483 -12.391 1.00 24.24 1 SER A C 7
ATOM 2842 O O . SER A 1 1 ? -5.319 19.197 -11.472 1.00 74.52 1 SER A O 7
ATOM 2849 N N . GLN A 1 2 ? -3.517 18.722 -12.733 1.00 45.43 2 GLN A N 7
ATOM 2850 C CA . GLN A 1 2 ? -3.219 17.479 -12.033 1.00 14.41 2 GLN A CA 7
ATOM 2851 C C . GLN A 1 2 ? -1.810 17.508 -11.449 1.00 33.32 2 GLN A C 7
ATOM 2852 O O . GLN A 1 2 ? -0.853 17.872 -12.132 1.00 3.31 2 GLN A O 7
ATOM 2864 N N . GLU A 1 3 ? -1.691 17.120 -10.182 1.00 52.11 3 GLU A N 7
ATOM 2865 C CA . GLU A 1 3 ? -0.399 17.103 -9.508 1.00 73.52 3 GLU A CA 7
ATOM 2866 C C . GLU A 1 3 ? -0.396 16.091 -8.365 1.00 72.20 3 GLU A C 7
ATOM 2867 O O . GLU A 1 3 ? -0.053 16.424 -7.231 1.00 62.44 3 GLU A O 7
ATOM 2877 N N . GLN A 1 4 ? -0.780 14.857 -8.673 1.00 63.22 4 GLN A N 7
ATOM 2878 C CA . GLN A 1 4 ? -0.823 13.799 -7.672 1.00 12.35 4 GLN A CA 7
ATOM 2879 C C . GLN A 1 4 ? 0.169 12.690 -8.009 1.00 24.53 4 GLN A C 7
ATOM 2880 O O . GLN A 1 4 ? 0.058 12.041 -9.049 1.00 34.34 4 GLN A O 7
ATOM 2892 N N . ARG A 1 5 ? 1.137 12.479 -7.123 1.00 24.24 5 ARG A N 7
ATOM 2893 C CA . ARG A 1 5 ? 2.149 11.451 -7.328 1.00 44.30 5 ARG A CA 7
ATOM 2894 C C . ARG A 1 5 ? 1.776 10.166 -6.594 1.00 24.55 5 ARG A C 7
ATOM 2895 O O . ARG A 1 5 ? 2.637 9.482 -6.043 1.00 51.44 5 ARG A O 7
ATOM 2913 N N . GLN A 1 6 ? 0.485 9.847 -6.590 1.00 43.01 6 GLN A N 7
ATOM 2914 C CA . GLN A 1 6 ? -0.002 8.646 -5.923 1.00 41.20 6 GLN A CA 7
ATOM 2915 C C . GLN A 1 6 ? 0.459 8.605 -4.469 1.00 73.21 6 GLN A C 7
ATOM 2916 O O . GLN A 1 6 ? 1.044 9.565 -3.966 1.00 30.24 6 GLN A O 7
ATOM 2928 N N . CYS A 1 7 ? 0.193 7.489 -3.800 1.00 60.03 7 CYS A N 7
ATOM 2929 C CA . CYS A 1 7 ? 0.580 7.323 -2.405 1.00 74.31 7 CYS A CA 7
ATOM 2930 C C . CYS A 1 7 ? 1.959 6.677 -2.296 1.00 41.34 7 CYS A C 7
ATOM 2931 O O . CYS A 1 7 ? 2.852 7.202 -1.630 1.00 64.53 7 CYS A O 7
ATOM 2937 N N . LYS A 1 8 ? 2.125 5.535 -2.955 1.00 50.45 8 LYS A N 7
ATOM 2938 C CA . LYS A 1 8 ? 3.394 4.818 -2.935 1.00 14.15 8 LYS A CA 7
ATOM 2939 C C . LYS A 1 8 ? 3.481 3.834 -4.097 1.00 2.44 8 LYS A C 7
ATOM 2940 O O . LYS A 1 8 ? 2.865 2.769 -4.070 1.00 25.42 8 LYS A O 7
ATOM 2955 N N . LYS A 1 9 ? 4.252 4.198 -5.118 1.00 61.20 9 LYS A N 7
ATOM 2956 C CA . LYS A 1 9 ? 4.423 3.347 -6.289 1.00 45.51 9 LYS A CA 7
ATOM 2957 C C . LYS A 1 9 ? 5.470 2.268 -6.029 1.00 53.34 9 LYS A C 7
ATOM 2958 O O . LYS A 1 9 ? 5.954 2.118 -4.908 1.00 41.01 9 LYS A O 7
ATOM 2973 N N . ILE A 1 10 ? 5.813 1.521 -7.073 1.00 40.30 10 ILE A N 7
ATOM 2974 C CA . ILE A 1 10 ? 6.805 0.459 -6.958 1.00 72.53 10 ILE A CA 7
ATOM 2975 C C . ILE A 1 10 ? 8.160 1.015 -6.536 1.00 23.42 10 ILE A C 7
ATOM 2976 O O . ILE A 1 10 ? 8.737 1.858 -7.221 1.00 32.55 10 ILE A O 7
ATOM 2991 N N . GLY A 1 11 ? 8.664 0.534 -5.404 1.00 3.24 11 GLY A N 7
ATOM 2992 C CA . GLY A 1 11 ? 9.950 0.994 -4.910 1.00 50.44 11 GLY A CA 7
ATOM 2993 C C . GLY A 1 11 ? 9.814 1.935 -3.730 1.00 32.53 11 GLY A C 7
ATOM 2994 O O . GLY A 1 11 ? 10.810 2.450 -3.222 1.00 22.21 11 GLY A O 7
ATOM 2998 N N . GLU A 1 12 ? 8.579 2.161 -3.293 1.00 11.04 12 GLU A N 7
ATOM 2999 C CA . GLU A 1 12 ? 8.319 3.050 -2.166 1.00 72.23 12 GLU A CA 7
ATOM 3000 C C . GLU A 1 12 ? 8.326 2.275 -0.851 1.00 10.32 12 GLU A C 7
ATOM 3001 O O . GLU A 1 12 ? 8.443 1.050 -0.839 1.00 45.23 12 GLU A O 7
ATOM 3011 N N . HIS A 1 13 ? 8.199 3.000 0.257 1.00 34.15 13 HIS A N 7
ATOM 3012 C CA . HIS A 1 13 ? 8.190 2.383 1.578 1.00 13.40 13 HIS A CA 7
ATOM 3013 C C . HIS A 1 13 ? 6.772 2.314 2.136 1.00 24.02 13 HIS A C 7
ATOM 3014 O O . HIS A 1 13 ? 5.973 3.231 1.944 1.00 41.11 13 HIS A O 7
ATOM 3027 N N . CYS A 1 14 ? 6.465 1.221 2.826 1.00 31.41 14 CYS A N 7
ATOM 3028 C CA . CYS A 1 14 ? 5.143 1.031 3.411 1.00 10.24 14 CYS A CA 7
ATOM 3029 C C . CYS A 1 14 ? 5.148 -0.135 4.396 1.00 50.24 14 CYS A C 7
ATOM 3030 O O . CYS A 1 14 ? 5.855 -1.123 4.203 1.00 1.54 14 CYS A O 7
ATOM 3036 N N . TYR A 1 15 ? 4.352 -0.010 5.453 1.00 63.22 15 TYR A N 7
ATOM 3037 C CA . TYR A 1 15 ? 4.264 -1.051 6.470 1.00 52.43 15 TYR A CA 7
ATOM 3038 C C . TYR A 1 15 ? 3.204 -2.085 6.103 1.00 65.00 15 TYR A C 7
ATOM 3039 O O . TYR A 1 15 ? 3.343 -3.269 6.407 1.00 64.51 15 TYR A O 7
ATOM 3056 N N . VAL A 1 16 ? 2.144 -1.627 5.444 1.00 5.31 16 VAL A N 7
ATOM 3057 C CA . VAL A 1 16 ? 1.059 -2.510 5.033 1.00 50.32 16 VAL A CA 7
ATOM 3058 C C . VAL A 1 16 ? 0.646 -2.238 3.591 1.00 14.41 16 VAL A C 7
ATOM 3059 O O . VAL A 1 16 ? 1.156 -1.317 2.952 1.00 52.01 16 VAL A O 7
ATOM 3072 N N . ALA A 1 17 ? -0.282 -3.042 3.085 1.00 54.22 17 ALA A N 7
ATOM 3073 C CA . ALA A 1 17 ? -0.767 -2.887 1.719 1.00 71.23 17 ALA A CA 7
ATOM 3074 C C . ALA A 1 17 ? -1.583 -1.607 1.569 1.00 11.43 17 ALA A C 7
ATOM 3075 O O . ALA A 1 17 ? -1.438 -0.879 0.586 1.00 13.55 17 ALA A O 7
ATOM 3082 N N . ASP A 1 18 ? -2.440 -1.338 2.548 1.00 11.15 18 ASP A N 7
ATOM 3083 C CA . ASP A 1 18 ? -3.280 -0.146 2.525 1.00 13.30 18 ASP A CA 7
ATOM 3084 C C . ASP A 1 18 ? -2.431 1.111 2.361 1.00 11.20 18 ASP A C 7
ATOM 3085 O O . ASP A 1 18 ? -2.855 2.080 1.730 1.00 54.21 18 ASP A O 7
ATOM 3093 N N . GLU A 1 19 ? -1.233 1.090 2.935 1.00 44.21 19 GLU A N 7
ATOM 3094 C CA . GLU A 1 19 ? -0.327 2.230 2.853 1.00 70.24 19 GLU A CA 7
ATOM 3095 C C . GLU A 1 19 ? 0.053 2.521 1.405 1.00 54.23 19 GLU A C 7
ATOM 3096 O O . GLU A 1 19 ? 0.286 3.671 1.031 1.00 72.44 19 GLU A O 7
ATOM 3106 N N . CYS A 1 20 ? 0.115 1.470 0.593 1.00 12.33 20 CYS A N 7
ATOM 3107 C CA . CYS A 1 20 ? 0.467 1.610 -0.814 1.00 35.21 20 CYS A CA 7
ATOM 3108 C C . CYS A 1 20 ? -0.780 1.820 -1.669 1.00 41.05 20 CYS A C 7
ATOM 3109 O O . CYS A 1 20 ? -1.731 1.041 -1.600 1.00 32.13 20 CYS A O 7
ATOM 3115 N N . CYS A 1 21 ? -0.766 2.875 -2.476 1.00 12.50 21 CYS A N 7
ATOM 3116 C CA . CYS A 1 21 ? -1.894 3.188 -3.345 1.00 4.44 21 CYS A CA 7
ATOM 3117 C C . CYS A 1 21 ? -2.169 2.041 -4.313 1.00 32.03 21 CYS A C 7
ATOM 3118 O O . CYS A 1 21 ? -3.306 1.832 -4.737 1.00 13.43 21 CYS A O 7
ATOM 3124 N N . SER A 1 22 ? -1.120 1.302 -4.659 1.00 34.32 22 SER A N 7
ATOM 3125 C CA . SER A 1 22 ? -1.247 0.179 -5.581 1.00 4.02 22 SER A CA 7
ATOM 3126 C C . SER A 1 22 ? -1.690 -1.080 -4.844 1.00 60.11 22 SER A C 7
ATOM 3127 O 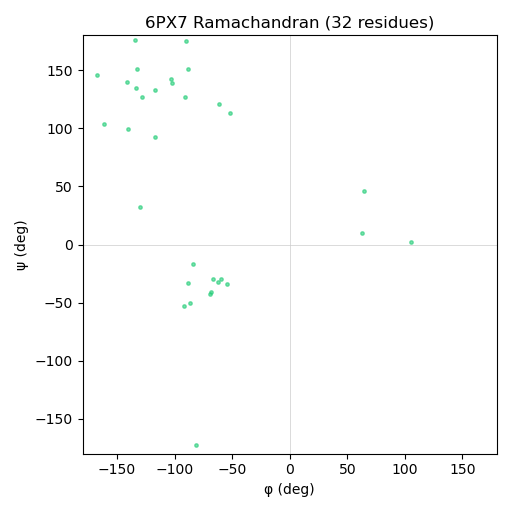O . SER A 1 22 ? -2.143 -2.047 -5.458 1.00 73.30 22 SER A O 7
ATOM 3134 N N . LYS A 1 23 ? -1.557 -1.063 -3.522 1.00 41.13 23 LYS A N 7
ATOM 3135 C CA . LYS A 1 23 ? -1.945 -2.202 -2.698 1.00 41.04 23 LYS A CA 7
ATOM 3136 C C . LYS A 1 23 ? -1.076 -3.417 -3.006 1.00 44.22 23 LYS A C 7
ATOM 3137 O O . LYS A 1 23 ? -1.580 -4.527 -3.171 1.00 31.24 23 LYS A O 7
ATOM 3152 N N . ARG A 1 24 ? 0.234 -3.198 -3.080 1.00 21.34 24 ARG A N 7
ATOM 3153 C CA . ARG A 1 24 ? 1.172 -4.276 -3.368 1.00 21.41 24 ARG A CA 7
ATOM 3154 C C . ARG A 1 24 ? 2.310 -4.291 -2.351 1.00 0.40 24 ARG A C 7
ATOM 3155 O O . ARG A 1 24 ? 3.444 -4.646 -2.677 1.00 5.40 24 ARG A O 7
ATOM 3173 N N . CYS A 1 25 ? 2.000 -3.904 -1.119 1.00 43.43 25 CYS A N 7
ATOM 3174 C CA . CYS A 1 25 ? 2.995 -3.873 -0.054 1.00 42.23 25 CYS A CA 7
ATOM 3175 C C . CYS A 1 25 ? 3.078 -5.222 0.654 1.00 34.23 25 CYS A C 7
ATOM 3176 O O . CYS A 1 25 ? 2.097 -5.963 0.718 1.00 13.14 25 CYS A O 7
ATOM 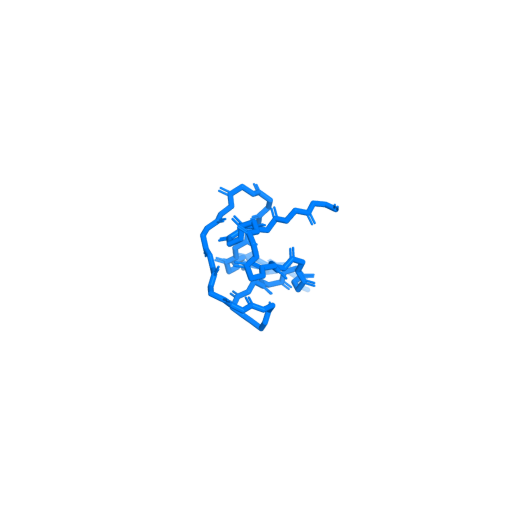3182 N N . LEU A 1 26 ? 4.255 -5.534 1.184 1.00 72.20 26 LEU A N 7
ATOM 3183 C CA . LEU A 1 26 ? 4.469 -6.795 1.887 1.00 55.12 26 LEU A CA 7
ATOM 3184 C C . LEU A 1 26 ? 5.181 -6.563 3.216 1.00 43.12 26 LEU A C 7
ATOM 3185 O O . LEU A 1 26 ? 5.949 -5.612 3.363 1.00 44.04 26 LEU A O 7
ATOM 3200 N N . PHE A 1 27 ? 4.924 -7.441 4.180 1.00 74.42 27 PHE A N 7
ATOM 3201 C CA . PHE A 1 27 ? 5.543 -7.333 5.497 1.00 12.34 27 PHE A CA 7
ATOM 3202 C C . PHE A 1 27 ? 7.045 -7.580 5.413 1.00 21.32 27 PHE A C 7
ATOM 3203 O O . PHE A 1 27 ? 7.820 -7.038 6.202 1.00 65.24 27 PHE A O 7
ATOM 3219 N N . TYR A 1 28 ? 7.451 -8.403 4.453 1.00 24.15 28 TYR A N 7
ATOM 3220 C CA . TYR A 1 28 ? 8.861 -8.726 4.268 1.00 42.22 28 TYR A CA 7
ATOM 3221 C C . TYR A 1 28 ? 9.544 -7.693 3.377 1.00 64.32 28 TYR A C 7
ATOM 3222 O O . TYR A 1 28 ? 10.594 -7.155 3.725 1.00 52.42 28 TYR A O 7
ATOM 3239 N N . ALA A 1 29 ? 8.938 -7.421 2.226 1.00 61.12 29 ALA A N 7
ATOM 3240 C CA . ALA A 1 29 ? 9.485 -6.451 1.285 1.00 21.34 29 ALA A CA 7
ATOM 3241 C C . ALA A 1 29 ? 9.406 -5.036 1.848 1.00 24.31 29 ALA A C 7
ATOM 3242 O O . ALA A 1 29 ? 10.336 -4.244 1.695 1.00 43.14 29 ALA A O 7
ATOM 3249 N N . ALA A 1 30 ? 8.291 -4.724 2.499 1.00 71.15 30 ALA A N 7
ATOM 3250 C CA . ALA A 1 30 ? 8.092 -3.405 3.086 1.00 3.03 30 ALA A CA 7
ATOM 3251 C C . ALA A 1 30 ? 8.093 -2.321 2.014 1.00 12.05 30 ALA A C 7
ATOM 3252 O O . ALA A 1 30 ? 8.128 -1.129 2.320 1.00 32.52 30 ALA A O 7
ATOM 3259 N N . LYS A 1 31 ? 8.055 -2.742 0.754 1.00 34.24 31 LYS A N 7
ATOM 3260 C CA . LYS A 1 31 ? 8.051 -1.808 -0.366 1.00 22.22 31 LYS A CA 7
ATOM 3261 C C . LYS A 1 31 ? 7.128 -2.296 -1.478 1.00 22.40 31 LYS A C 7
ATOM 3262 O O . LYS A 1 31 ? 7.081 -3.488 -1.782 1.00 1.32 31 LYS A O 7
ATOM 3277 N N . CYS A 1 32 ? 6.398 -1.366 -2.084 1.00 14.43 32 CYS A N 7
ATOM 3278 C CA . CYS A 1 32 ? 5.476 -1.700 -3.163 1.00 55.04 32 CYS A CA 7
ATOM 3279 C C . CYS A 1 32 ? 6.180 -2.513 -4.247 1.00 42.15 32 CYS A C 7
ATOM 3280 O O . CYS A 1 32 ? 7.073 -2.013 -4.932 1.00 65.14 32 CYS A O 7
ATOM 3286 N N . VAL A 1 33 ? 5.772 -3.769 -4.396 1.00 0.54 33 VAL A N 7
ATOM 3287 C CA . VAL A 1 33 ? 6.361 -4.651 -5.397 1.00 35.11 33 VAL A CA 7
ATOM 3288 C C . VAL A 1 33 ? 5.325 -5.081 -6.429 1.00 1.55 33 VAL A C 7
ATOM 3289 O O . VAL A 1 33 ? 4.215 -5.483 -6.079 1.00 55.23 33 VAL A O 7
ATOM 3302 N N . SER A 1 34 ? 5.695 -4.996 -7.702 1.00 34.41 34 SER A N 7
ATOM 3303 C CA . SER A 1 34 ? 4.798 -5.374 -8.787 1.00 1.31 34 SER A CA 7
ATOM 3304 C C . SER A 1 34 ? 4.266 -6.789 -8.584 1.00 14.03 34 SER A C 7
ATOM 3305 O O . SER A 1 34 ? 5.033 -7.724 -8.359 1.00 14.13 34 SER A O 7
ATOM 3312 N N . SER A 1 1 ? -6.416 20.144 -16.715 1.00 20.23 1 SER A N 8
ATOM 3313 C CA . SER A 1 1 ? -7.178 19.185 -17.506 1.00 22.42 1 SER A CA 8
ATOM 3314 C C . SER A 1 1 ? -7.448 17.914 -16.707 1.00 24.24 1 SER A C 8
ATOM 3315 O O . SER A 1 1 ? -8.594 17.492 -16.562 1.00 74.52 1 SER A O 8
ATOM 3322 N N . GLN A 1 2 ? -6.382 17.309 -16.192 1.00 45.43 2 GLN A N 8
ATOM 3323 C CA . GLN A 1 2 ? -6.504 16.086 -15.408 1.00 14.41 2 GLN A CA 8
ATOM 3324 C C . GLN A 1 2 ? -5.469 16.052 -14.289 1.00 33.32 2 GLN A C 8
ATOM 3325 O O . GLN A 1 2 ? -4.593 16.912 -14.215 1.00 3.31 2 GLN A O 8
ATOM 3337 N N . GLU A 1 3 ? -5.577 15.052 -13.419 1.00 52.11 3 GLU A N 8
ATOM 3338 C CA . GLU A 1 3 ? -4.650 14.907 -12.303 1.00 73.52 3 GLU A CA 8
ATOM 3339 C C . GLU A 1 3 ? -4.442 13.436 -11.955 1.00 72.20 3 GLU A C 8
ATOM 3340 O O . GLU A 1 3 ? -5.318 12.604 -12.188 1.00 62.44 3 GLU A O 8
ATOM 3350 N N . GLN A 1 4 ? -3.277 13.125 -11.397 1.00 63.22 4 GLN A N 8
ATOM 3351 C CA . GLN A 1 4 ? -2.953 11.754 -11.019 1.00 12.35 4 GLN A CA 8
ATOM 3352 C C . GLN A 1 4 ? -2.132 11.723 -9.734 1.00 24.53 4 GLN A C 8
ATOM 3353 O O . GLN A 1 4 ? -0.913 11.893 -9.761 1.00 34.34 4 GLN A O 8
ATOM 3365 N N . ARG A 1 5 ? -2.808 11.506 -8.612 1.00 24.24 5 ARG A N 8
ATOM 3366 C CA . ARG A 1 5 ? -2.141 11.456 -7.316 1.00 44.30 5 ARG A CA 8
ATOM 3367 C C . ARG A 1 5 ? -1.672 10.038 -7.001 1.00 24.55 5 ARG A C 8
ATOM 3368 O O . ARG A 1 5 ? -2.389 9.069 -7.247 1.00 51.44 5 ARG A O 8
ATOM 3386 N N . GLN A 1 6 ? -0.463 9.927 -6.459 1.00 43.01 6 GLN A N 8
ATOM 3387 C CA . GLN A 1 6 ? 0.101 8.628 -6.112 1.00 41.20 6 GLN A CA 8
ATOM 3388 C C . GLN A 1 6 ? 0.520 8.590 -4.646 1.00 73.21 6 GLN A C 8
ATOM 3389 O O . GLN A 1 6 ? 1.071 9.558 -4.122 1.00 30.24 6 GLN A O 8
ATOM 3401 N N . CYS A 1 7 ? 0.255 7.466 -3.990 1.00 60.03 7 CYS A N 8
ATOM 3402 C CA . CYS A 1 7 ? 0.603 7.300 -2.584 1.00 74.31 7 CYS A CA 8
ATOM 3403 C C . CYS A 1 7 ? 1.990 6.681 -2.436 1.00 41.34 7 CYS A C 8
ATOM 3404 O O . CYS A 1 7 ? 2.852 7.220 -1.741 1.00 64.53 7 CYS A O 8
ATOM 3410 N N . LYS A 1 8 ? 2.198 5.547 -3.094 1.00 50.45 8 LYS A N 8
ATOM 3411 C CA . LYS A 1 8 ? 3.480 4.853 -3.039 1.00 14.15 8 LYS A CA 8
ATOM 3412 C C . LYS A 1 8 ? 3.622 3.876 -4.201 1.00 2.44 8 LYS A C 8
ATOM 3413 O O . LYS A 1 8 ? 3.024 2.799 -4.197 1.00 25.42 8 LYS A O 8
ATOM 3428 N N . LYS A 1 9 ? 4.415 4.257 -5.195 1.00 61.20 9 LYS A N 8
ATOM 3429 C CA . LYS A 1 9 ? 4.638 3.414 -6.364 1.00 45.51 9 LYS A CA 8
ATOM 3430 C C . LYS A 1 9 ? 5.695 2.353 -6.077 1.00 53.34 9 LYS A C 8
ATOM 3431 O O . LYS A 1 9 ? 6.138 2.199 -4.938 1.00 41.01 9 LYS A O 8
ATOM 3446 N N . ILE A 1 10 ? 6.094 1.624 -7.113 1.00 40.30 10 ILE A N 8
ATOM 3447 C CA . ILE A 1 10 ? 7.100 0.580 -6.971 1.00 72.53 10 ILE A CA 8
ATOM 3448 C C . ILE A 1 10 ? 8.430 1.159 -6.503 1.00 23.42 10 ILE A C 8
ATOM 3449 O O . ILE A 1 10 ? 9.010 2.022 -7.160 1.00 32.55 10 ILE A O 8
ATOM 3464 N N . GLY A 1 11 ? 8.912 0.675 -5.362 1.00 3.24 11 GLY A N 8
ATOM 3465 C CA . GLY A 1 11 ? 10.172 1.154 -4.825 1.00 50.44 11 GLY A CA 8
ATOM 3466 C C . GLY A 1 11 ? 9.983 2.086 -3.645 1.00 32.53 11 GLY A C 8
ATOM 3467 O O . GLY A 1 11 ? 10.953 2.612 -3.100 1.00 22.21 11 GLY A O 8
ATOM 3471 N N . GLU A 1 12 ? 8.730 2.293 -3.250 1.00 11.04 12 GLU A N 8
ATOM 3472 C CA . GLU A 1 12 ? 8.418 3.171 -2.129 1.00 72.23 12 GLU A CA 8
ATOM 3473 C C . GLU A 1 12 ? 8.403 2.392 -0.817 1.00 10.32 12 GLU A C 8
ATOM 3474 O O . GLU A 1 12 ? 8.551 1.169 -0.806 1.00 45.23 12 GLU A O 8
ATOM 3484 N N . HIS A 1 13 ? 8.221 3.109 0.288 1.00 34.15 13 HIS A N 8
ATOM 3485 C CA . HIS A 1 13 ? 8.186 2.485 1.606 1.00 13.40 13 HIS A CA 8
ATOM 3486 C C . HIS A 1 13 ? 6.753 2.388 2.123 1.00 24.02 13 HIS A C 8
ATOM 3487 O O . HIS A 1 13 ? 5.944 3.292 1.913 1.00 41.11 13 HIS A O 8
ATOM 3500 N N . CYS A 1 14 ? 6.447 1.286 2.798 1.00 31.41 14 CYS A N 8
ATOM 3501 C CA . CYS A 1 14 ? 5.112 1.069 3.344 1.00 10.24 14 CYS A CA 8
ATOM 3502 C C . CYS A 1 14 ? 5.109 -0.102 4.324 1.00 50.24 14 CYS A C 8
ATOM 3503 O O . CYS A 1 14 ? 5.842 -1.075 4.147 1.00 1.54 14 CYS A O 8
ATOM 3509 N N . TYR A 1 15 ? 4.279 0.000 5.356 1.00 63.22 15 TYR A N 8
ATOM 3510 C CA . TYR A 1 15 ? 4.181 -1.047 6.365 1.00 52.43 15 TYR A CA 8
ATOM 3511 C C . TYR A 1 15 ? 3.150 -2.098 5.962 1.00 65.00 15 TYR A C 8
ATOM 3512 O O . TYR A 1 15 ? 3.301 -3.280 6.266 1.00 64.51 15 TYR A O 8
ATOM 3529 N N . VAL A 1 16 ? 2.104 -1.656 5.273 1.00 5.31 16 VAL A N 8
ATOM 3530 C CA . VAL A 1 16 ? 1.047 -2.555 4.824 1.00 50.32 16 VAL A CA 8
ATOM 3531 C C . VAL A 1 16 ? 0.672 -2.282 3.372 1.00 14.41 16 VAL A C 8
ATOM 3532 O O . VAL A 1 16 ? 1.182 -1.350 2.753 1.00 52.01 16 VAL A O 8
ATOM 3545 N N . ALA A 1 17 ? -0.224 -3.104 2.834 1.00 54.22 17 ALA A N 8
ATOM 3546 C CA . ALA A 1 17 ? -0.670 -2.949 1.455 1.00 71.23 17 ALA A CA 8
ATOM 3547 C C . ALA A 1 17 ? -1.505 -1.684 1.286 1.00 11.43 17 ALA A C 8
ATOM 3548 O O . ALA A 1 17 ? -1.345 -0.950 0.312 1.00 13.55 17 ALA A O 8
ATOM 3555 N N . ASP A 1 18 ? -2.395 -1.437 2.240 1.00 11.15 18 ASP A N 8
ATOM 3556 C CA . ASP A 1 18 ? -3.254 -0.260 2.197 1.00 13.30 18 ASP A CA 8
ATOM 3557 C C . ASP A 1 18 ? -2.426 1.014 2.064 1.00 11.20 18 ASP A C 8
ATOM 3558 O O . ASP A 1 18 ? -2.849 1.975 1.423 1.00 54.21 18 ASP A O 8
ATOM 3566 N N . GLU A 1 19 ? -1.245 1.012 2.674 1.00 44.21 19 GLU A N 8
ATOM 3567 C CA . GLU A 1 19 ? -0.359 2.169 2.624 1.00 70.24 19 GLU A CA 8
ATOM 3568 C C . GLU A 1 19 ? 0.059 2.473 1.189 1.00 54.23 19 GLU A C 8
ATOM 3569 O O . GLU A 1 19 ? 0.281 3.628 0.825 1.00 72.44 19 GLU A O 8
ATOM 3579 N N . CYS A 1 20 ? 0.164 1.427 0.375 1.00 12.33 20 CYS A N 8
ATOM 3580 C CA . CYS A 1 20 ? 0.556 1.580 -1.021 1.00 35.21 20 CYS A CA 8
ATOM 3581 C C . CYS A 1 20 ? -0.668 1.767 -1.912 1.00 41.05 20 CYS A C 8
ATOM 3582 O O . CYS A 1 20 ? -1.606 0.970 -1.873 1.00 32.13 20 CYS A O 8
ATOM 3588 N N . CYS A 1 21 ? -0.653 2.826 -2.715 1.00 12.50 21 CYS A N 8
ATOM 3589 C CA . CYS A 1 21 ? -1.760 3.120 -3.616 1.00 4.44 21 CYS A CA 8
ATOM 3590 C C . CYS A 1 21 ? -1.983 1.972 -4.596 1.00 32.03 21 CYS A C 8
ATOM 3591 O O . CYS A 1 21 ? -3.102 1.743 -5.055 1.00 13.43 21 CYS A O 8
ATOM 3597 N N . SER A 1 22 ? -0.910 1.254 -4.912 1.00 34.32 22 SER A N 8
ATOM 3598 C CA . SER A 1 22 ? -0.987 0.133 -5.841 1.00 4.02 22 SER A CA 8
ATOM 3599 C C . SER A 1 22 ? -1.428 -1.139 -5.121 1.00 60.11 22 SER A C 8
ATOM 3600 O O . SER A 1 22 ? -1.843 -2.112 -5.751 1.00 73.30 22 SER A O 8
ATOM 3607 N N . LYS A 1 23 ? -1.335 -1.123 -3.796 1.00 41.13 23 LYS A N 8
ATOM 3608 C CA . LYS A 1 23 ? -1.724 -2.272 -2.987 1.00 41.04 23 LYS A CA 8
ATOM 3609 C C . LYS A 1 23 ? -0.820 -3.469 -3.272 1.00 44.22 23 LYS A C 8
ATOM 3610 O O . LYS A 1 23 ? -1.298 -4.590 -3.449 1.00 31.24 23 LYS A O 8
ATOM 3625 N N . ARG A 1 24 ? 0.484 -3.222 -3.312 1.00 21.34 24 ARG A N 8
ATOM 3626 C CA . ARG A 1 24 ? 1.453 -4.280 -3.575 1.00 21.41 24 ARG A CA 8
ATOM 3627 C C . ARG A 1 24 ? 2.559 -4.278 -2.523 1.00 0.40 24 ARG A C 8
ATOM 3628 O O . ARG A 1 24 ? 3.708 -4.611 -2.814 1.00 5.40 24 ARG A O 8
ATOM 3646 N N . CYS A 1 25 ? 2.203 -3.901 -1.299 1.00 43.43 25 CYS A N 8
ATOM 3647 C CA . CYS A 1 25 ? 3.163 -3.855 -0.203 1.00 42.23 25 CYS A CA 8
ATOM 3648 C C . CYS A 1 25 ? 3.250 -5.206 0.501 1.00 34.23 25 CYS A C 8
ATOM 3649 O O . CYS A 1 25 ? 2.282 -5.966 0.533 1.00 13.14 25 CYS A O 8
ATOM 3655 N N . LEU A 1 26 ? 4.418 -5.498 1.065 1.00 72.20 26 LEU A N 8
ATOM 3656 C CA . LEU A 1 26 ? 4.632 -6.758 1.770 1.00 55.12 26 LEU A CA 8
ATOM 3657 C C . LEU A 1 26 ? 5.301 -6.519 3.119 1.00 43.12 26 LEU A C 8
ATOM 3658 O O . LEU A 1 26 ? 6.048 -5.555 3.292 1.00 44.04 26 LEU A O 8
ATOM 3673 N N . PHE A 1 27 ? 5.032 -7.404 4.073 1.00 74.42 27 PHE A N 8
ATOM 3674 C CA . PHE A 1 27 ? 5.611 -7.291 5.406 1.00 12.34 27 PHE A CA 8
ATOM 3675 C C . PHE A 1 27 ? 7.119 -7.513 5.366 1.00 21.32 27 PHE A C 8
ATOM 3676 O O . PHE A 1 27 ? 7.860 -6.962 6.181 1.00 65.24 27 PHE A O 8
ATOM 3692 N N . TYR A 1 28 ? 7.568 -8.323 4.413 1.00 24.15 28 TYR A N 8
ATOM 3693 C CA . TYR A 1 28 ? 8.987 -8.621 4.268 1.00 42.22 28 TYR A CA 8
ATOM 3694 C C . TYR A 1 28 ? 9.677 -7.571 3.403 1.00 64.32 28 TYR A C 8
ATOM 3695 O O . TYR A 1 28 ? 10.708 -7.017 3.784 1.00 52.42 28 TYR A O 8
ATOM 3712 N N . ALA A 1 29 ? 9.102 -7.304 2.236 1.00 61.12 29 ALA A N 8
ATOM 3713 C CA . ALA A 1 29 ? 9.659 -6.320 1.316 1.00 21.34 29 ALA A CA 8
ATOM 3714 C C . ALA A 1 29 ? 9.537 -4.909 1.883 1.00 24.31 29 ALA A C 8
ATOM 3715 O O . ALA A 1 29 ? 10.456 -4.100 1.761 1.00 43.14 29 ALA A O 8
ATOM 3722 N N . ALA A 1 30 ? 8.396 -4.621 2.500 1.00 71.15 30 ALA A N 8
ATOM 3723 C CA . ALA A 1 30 ? 8.154 -3.308 3.085 1.00 3.03 30 ALA A CA 8
ATOM 3724 C C . ALA A 1 30 ? 8.168 -2.220 2.018 1.00 12.05 30 ALA A C 8
ATOM 3725 O O . ALA A 1 30 ? 8.172 -1.028 2.329 1.00 32.52 30 ALA A O 8
ATOM 3732 N N . LYS A 1 31 ? 8.177 -2.636 0.755 1.00 34.24 31 LYS A N 8
ATOM 3733 C CA . LYS A 1 31 ? 8.190 -1.696 -0.360 1.00 22.22 31 LYS A CA 8
ATOM 3734 C C . LYS A 1 31 ? 7.311 -2.197 -1.501 1.00 22.40 31 LYS A C 8
ATOM 3735 O O . LYS A 1 31 ? 7.298 -3.387 -1.814 1.00 1.32 31 LYS A O 8
ATOM 3750 N N . CYS A 1 32 ? 6.577 -1.278 -2.122 1.00 14.43 32 CYS A N 8
ATOM 3751 C CA . CYS A 1 32 ? 5.695 -1.624 -3.230 1.00 55.04 32 CYS A CA 8
ATOM 3752 C C . CYS A 1 32 ? 6.445 -2.420 -4.295 1.00 42.15 32 CYS A C 8
ATOM 3753 O O . CYS A 1 32 ? 7.347 -1.900 -4.952 1.00 65.14 32 CYS A O 8
ATOM 3759 N N . VAL A 1 33 ? 6.065 -3.683 -4.459 1.00 0.54 33 VAL A N 8
ATOM 3760 C CA . VAL A 1 33 ? 6.701 -4.550 -5.445 1.00 35.11 33 VAL A CA 8
ATOM 3761 C C . VAL A 1 33 ? 5.705 -4.993 -6.511 1.00 1.55 33 VAL A C 8
ATOM 3762 O O . VAL A 1 33 ? 4.592 -5.413 -6.198 1.00 55.23 33 VAL A O 8
ATOM 3775 N N . SER A 1 34 ? 6.114 -4.894 -7.772 1.00 34.41 34 SER A N 8
ATOM 3776 C CA . SER A 1 34 ? 5.257 -5.282 -8.886 1.00 1.31 34 SER A CA 8
ATOM 3777 C C . SER A 1 34 ? 4.747 -6.709 -8.709 1.00 14.03 34 SER A C 8
ATOM 3778 O O . SER A 1 34 ? 5.425 -7.552 -8.126 1.00 14.13 34 SER A O 8
ATOM 3785 N N . SER A 1 1 ? 0.138 19.496 -12.316 1.00 20.23 1 SER A N 9
ATOM 3786 C CA . SER A 1 1 ? -0.393 20.005 -13.575 1.00 22.42 1 SER A CA 9
ATOM 3787 C C . SER A 1 1 ? -0.774 18.858 -14.508 1.00 24.24 1 SER A C 9
ATOM 3788 O O . SER A 1 1 ? 0.084 18.267 -15.163 1.00 74.52 1 SER A O 9
ATOM 3795 N N . GLN A 1 2 ? -2.066 18.550 -14.559 1.00 45.43 2 GLN A N 9
ATOM 3796 C CA . GLN A 1 2 ? -2.560 17.474 -15.410 1.00 14.41 2 GLN A CA 9
ATOM 3797 C C . GLN A 1 2 ? -1.914 16.145 -15.037 1.00 33.32 2 GLN A C 9
ATOM 3798 O O . GLN A 1 2 ? -1.589 15.337 -15.906 1.00 3.31 2 GLN A O 9
ATOM 3810 N N . GLU A 1 3 ? -1.730 15.926 -13.739 1.00 52.11 3 GLU A N 9
ATOM 3811 C CA . GLU A 1 3 ? -1.120 14.693 -13.251 1.00 73.52 3 GLU A CA 9
ATOM 3812 C C . GLU A 1 3 ? -1.924 14.111 -12.092 1.00 72.20 3 GLU A C 9
ATOM 3813 O O . GLU A 1 3 ? -2.959 14.654 -11.706 1.00 62.44 3 GLU A O 9
ATOM 3823 N N . GLN A 1 4 ? -1.439 13.002 -11.543 1.00 63.22 4 GLN A N 9
ATOM 3824 C CA . GLN A 1 4 ? -2.112 12.345 -10.429 1.00 12.35 4 GLN A CA 9
ATOM 3825 C C . GLN A 1 4 ? -1.103 11.687 -9.493 1.00 24.53 4 GLN A C 9
ATOM 3826 O O . GLN A 1 4 ? -0.695 10.546 -9.708 1.00 34.34 4 GLN A O 9
ATOM 3838 N N . ARG A 1 5 ? -0.703 12.416 -8.456 1.00 24.24 5 ARG A N 9
ATOM 3839 C CA . ARG A 1 5 ? 0.261 11.904 -7.489 1.00 44.30 5 ARG A CA 9
ATOM 3840 C C . ARG A 1 5 ? -0.318 10.721 -6.719 1.00 24.55 5 ARG A C 9
ATOM 3841 O O . ARG A 1 5 ? -1.254 10.876 -5.936 1.00 51.44 5 ARG A O 9
ATOM 3859 N N . GLN A 1 6 ? 0.245 9.539 -6.950 1.00 43.01 6 GLN A N 9
ATOM 3860 C CA . GLN A 1 6 ? -0.216 8.329 -6.280 1.00 41.20 6 GLN A CA 9
ATOM 3861 C C . GLN A 1 6 ? 0.217 8.319 -4.817 1.00 73.21 6 GLN A C 9
ATOM 3862 O O . GLN A 1 6 ? 0.756 9.305 -4.311 1.00 30.24 6 GLN A O 9
ATOM 3874 N N . CYS A 1 7 ? -0.024 7.200 -4.142 1.00 60.03 7 CYS A N 9
ATOM 3875 C CA . CYS A 1 7 ? 0.340 7.062 -2.736 1.00 74.31 7 CYS A CA 9
ATOM 3876 C C . CYS A 1 7 ? 1.739 6.469 -2.592 1.00 41.34 7 CYS A C 9
ATOM 3877 O O . CYS A 1 7 ? 2.597 7.032 -1.914 1.00 64.53 7 CYS A O 9
ATOM 3883 N N . LYS A 1 8 ? 1.961 5.327 -3.236 1.00 50.45 8 LYS A N 9
ATOM 3884 C CA . LYS A 1 8 ? 3.254 4.657 -3.182 1.00 14.15 8 LYS A CA 9
ATOM 3885 C C . LYS A 1 8 ? 3.401 3.666 -4.332 1.00 2.44 8 LYS A C 9
ATOM 3886 O O . LYS A 1 8 ? 2.821 2.581 -4.309 1.00 25.42 8 LYS A O 9
ATOM 3901 N N . LYS A 1 9 ? 4.183 4.046 -5.337 1.00 61.20 9 LYS A N 9
ATOM 3902 C CA . LYS A 1 9 ? 4.410 3.189 -6.496 1.00 45.51 9 LYS A CA 9
ATOM 3903 C C . LYS A 1 9 ? 5.481 2.145 -6.198 1.00 53.34 9 LYS A C 9
ATOM 3904 O O . LYS A 1 9 ? 5.914 1.994 -5.056 1.00 41.01 9 LYS A O 9
ATOM 3919 N N . ILE A 1 10 ? 5.905 1.428 -7.234 1.00 40.30 10 ILE A N 9
ATOM 3920 C CA . ILE A 1 10 ? 6.928 0.400 -7.083 1.00 72.53 10 ILE A CA 9
ATOM 3921 C C . ILE A 1 10 ? 8.252 1.005 -6.631 1.00 23.42 10 ILE A C 9
ATOM 3922 O O . ILE A 1 10 ? 8.812 1.872 -7.300 1.00 32.55 10 ILE A O 9
ATOM 3937 N N . GLY A 1 11 ? 8.750 0.538 -5.490 1.00 3.24 11 GLY A N 9
ATOM 3938 C CA . GLY A 1 11 ? 10.006 1.043 -4.967 1.00 50.44 11 GLY A CA 9
ATOM 3939 C C . GLY A 1 11 ? 9.811 1.987 -3.797 1.00 32.53 11 GLY A C 9
ATOM 3940 O O . GLY A 1 11 ? 10.775 2.533 -3.265 1.00 22.21 11 GLY A O 9
ATOM 3944 N N . GLU A 1 12 ? 8.557 2.179 -3.397 1.00 11.04 12 GLU A N 9
ATOM 3945 C CA . GLU A 1 12 ? 8.239 3.066 -2.284 1.00 72.23 12 GLU A CA 9
ATOM 3946 C C . GLU A 1 12 ? 8.252 2.305 -0.961 1.00 10.32 12 GLU A C 9
ATOM 3947 O O . GLU A 1 12 ? 8.443 1.089 -0.933 1.00 45.23 12 GLU A O 9
ATOM 3957 N N . HIS A 1 13 ? 8.049 3.031 0.134 1.00 34.15 13 HIS A N 9
ATOM 3958 C CA . HIS A 1 13 ? 8.037 2.425 1.461 1.00 13.40 13 HIS A CA 9
ATOM 3959 C C . HIS A 1 13 ? 6.613 2.314 1.995 1.00 24.02 13 HIS A C 9
ATOM 3960 O O . HIS A 1 13 ? 5.789 3.207 1.790 1.00 41.11 13 HIS A O 9
ATOM 3973 N N . CYS A 1 14 ? 6.326 1.211 2.679 1.00 31.41 14 CYS A N 9
ATOM 3974 C CA . CYS A 1 14 ? 5.001 0.982 3.241 1.00 10.24 14 CYS A CA 9
ATOM 3975 C C . CYS A 1 14 ? 5.025 -0.176 4.234 1.00 50.24 14 CYS A C 9
ATOM 3976 O O . CYS A 1 14 ? 5.771 -1.141 4.063 1.00 1.54 14 CYS A O 9
ATOM 3982 N N . TYR A 1 15 ? 4.203 -0.075 5.273 1.00 63.22 15 TYR A N 9
ATOM 3983 C CA . TYR A 1 15 ? 4.131 -1.112 6.296 1.00 52.43 15 TYR A CA 9
ATOM 3984 C C . TYR A 1 15 ? 3.115 -2.184 5.913 1.00 65.00 15 TYR A C 9
ATOM 3985 O O . TYR A 1 15 ? 3.287 -3.361 6.230 1.00 64.51 15 TYR A O 9
ATOM 4002 N N . VAL A 1 16 ? 2.054 -1.767 5.228 1.00 5.31 16 VAL A N 9
ATOM 4003 C CA . VAL A 1 16 ? 1.010 -2.690 4.800 1.00 50.32 16 VAL A CA 9
ATOM 4004 C C . VAL A 1 16 ? 0.619 -2.442 3.347 1.00 14.41 16 VAL A C 9
ATOM 4005 O O . VAL A 1 16 ? 1.111 -1.509 2.712 1.00 52.01 16 VAL A O 9
ATOM 4018 N N . ALA A 1 17 ? -0.268 -3.283 2.827 1.00 54.22 17 ALA A N 9
ATOM 4019 C CA . ALA A 1 17 ? -0.728 -3.153 1.450 1.00 71.23 17 ALA A CA 9
ATOM 4020 C C . ALA A 1 17 ? -1.583 -1.904 1.271 1.00 11.43 17 ALA A C 9
ATOM 4021 O O . ALA A 1 17 ? -1.443 -1.180 0.285 1.00 13.55 17 ALA A O 9
ATOM 4028 N N . ASP A 1 18 ? -2.468 -1.656 2.230 1.00 11.15 18 ASP A N 9
ATOM 4029 C CA . ASP A 1 18 ? -3.347 -0.493 2.179 1.00 13.30 18 ASP A CA 9
ATOM 4030 C C . ASP A 1 18 ? -2.538 0.791 2.021 1.00 11.20 18 ASP A C 9
ATOM 4031 O O . ASP A 1 18 ? -2.981 1.738 1.372 1.00 54.21 18 ASP A O 9
ATOM 4039 N N . GLU A 1 19 ? -1.351 0.815 2.620 1.00 44.21 19 GLU A N 9
ATOM 4040 C CA . GLU A 1 19 ? -0.483 1.984 2.545 1.00 70.24 19 GLU A CA 9
ATOM 4041 C C . GLU A 1 19 ? -0.084 2.275 1.102 1.00 54.23 19 GLU A C 9
ATOM 4042 O O . GLU A 1 19 ? 0.118 3.429 0.722 1.00 72.44 19 GLU A O 9
ATOM 4052 N N . CYS A 1 20 ? 0.029 1.221 0.301 1.00 12.33 20 CYS A N 9
ATOM 4053 C CA . CYS A 1 20 ? 0.406 1.361 -1.100 1.00 35.21 20 CYS A CA 9
ATOM 4054 C C . CYS A 1 20 ? -0.831 1.514 -1.982 1.00 41.05 20 CYS A C 9
ATOM 4055 O O . CYS A 1 20 ? -1.755 0.702 -1.923 1.00 32.13 20 CYS A O 9
ATOM 4061 N N . CYS A 1 21 ? -0.841 2.562 -2.800 1.00 12.50 21 CYS A N 9
ATOM 4062 C CA . CYS A 1 21 ? -1.962 2.824 -3.694 1.00 4.44 21 CYS A CA 9
ATOM 4063 C C . CYS A 1 21 ? -2.174 1.658 -4.657 1.00 32.03 21 CYS A C 9
ATOM 4064 O O . CYS A 1 21 ? -3.293 1.402 -5.102 1.00 13.43 21 CYS A O 9
ATOM 4070 N N . SER A 1 22 ? -1.091 0.954 -4.973 1.00 34.32 22 SER A N 9
ATOM 4071 C CA . SER A 1 22 ? -1.156 -0.182 -5.884 1.00 4.02 22 SER A CA 9
ATOM 4072 C C . SER A 1 22 ? -1.569 -1.451 -5.142 1.00 60.11 22 SER A C 9
ATOM 4073 O O . SER A 1 22 ? -1.971 -2.439 -5.756 1.00 73.30 22 SER A O 9
ATOM 4080 N N . LYS A 1 23 ? -1.466 -1.413 -3.819 1.00 41.13 23 LYS A N 9
ATOM 4081 C CA . LYS A 1 23 ? -1.828 -2.558 -2.990 1.00 41.04 23 LYS A CA 9
ATOM 4082 C C . LYS A 1 23 ? -0.906 -3.742 -3.265 1.00 44.22 23 LYS A C 9
ATOM 4083 O O . LYS A 1 23 ? -1.365 -4.875 -3.417 1.00 31.24 23 LYS A O 9
ATOM 4098 N N . ARG A 1 24 ? 0.394 -3.473 -3.328 1.00 21.34 24 ARG A N 9
ATOM 4099 C CA . ARG A 1 24 ? 1.378 -4.517 -3.584 1.00 21.41 24 ARG A CA 9
ATOM 4100 C C . ARG A 1 24 ? 2.492 -4.482 -2.542 1.00 0.40 24 ARG A C 9
ATOM 4101 O O . ARG A 1 24 ? 3.645 -4.797 -2.838 1.00 5.40 24 ARG A O 9
ATOM 4119 N N . CYS A 1 25 ? 2.139 -4.096 -1.320 1.00 43.43 25 CYS A N 9
ATOM 4120 C CA . CYS A 1 25 ? 3.108 -4.018 -0.233 1.00 42.23 25 CYS A CA 9
ATOM 4121 C C . CYS A 1 25 ? 3.223 -5.358 0.489 1.00 34.23 25 CYS A C 9
ATOM 4122 O O . CYS A 1 25 ? 2.269 -6.134 0.538 1.00 13.14 25 CYS A O 9
ATOM 4128 N N . LEU A 1 26 ? 4.399 -5.622 1.049 1.00 72.20 26 LEU A N 9
ATOM 4129 C CA . LEU A 1 26 ? 4.641 -6.867 1.769 1.00 55.12 26 LEU A CA 9
ATOM 4130 C C . LEU A 1 26 ? 5.313 -6.597 3.112 1.00 43.12 26 LEU A C 9
ATOM 4131 O O . LEU A 1 26 ? 6.043 -5.617 3.267 1.00 44.04 26 LEU A O 9
ATOM 4146 N N . PHE A 1 27 ? 5.065 -7.474 4.079 1.00 74.42 27 PHE A N 9
ATOM 4147 C CA . PHE A 1 27 ? 5.648 -7.333 5.408 1.00 12.34 27 PHE A CA 9
ATOM 4148 C C . PHE A 1 27 ? 7.162 -7.526 5.362 1.00 21.32 27 PHE A C 9
ATOM 4149 O O . PHE A 1 27 ? 7.897 -6.945 6.161 1.00 65.24 27 PHE A O 9
ATOM 4165 N N . TYR A 1 28 ? 7.619 -8.344 4.421 1.00 24.15 28 TYR A N 9
ATOM 4166 C CA . TYR A 1 28 ? 9.043 -8.617 4.272 1.00 42.22 28 TYR A CA 9
ATOM 4167 C C . TYR A 1 28 ? 9.708 -7.571 3.382 1.00 64.32 28 TYR A C 9
ATOM 4168 O O . TYR A 1 28 ? 10.731 -6.992 3.745 1.00 52.42 28 TYR A O 9
ATOM 4185 N N . ALA A 1 29 ? 9.117 -7.333 2.215 1.00 61.12 29 ALA A N 9
ATOM 4186 C CA . ALA A 1 29 ? 9.649 -6.356 1.274 1.00 21.34 29 ALA A CA 9
ATOM 4187 C C . ALA A 1 29 ? 9.511 -4.938 1.820 1.00 24.31 29 ALA A C 9
ATOM 4188 O O . ALA A 1 29 ? 10.416 -4.117 1.676 1.00 43.14 29 ALA A O 9
ATOM 4195 N N . ALA A 1 30 ? 8.374 -4.658 2.446 1.00 71.15 30 ALA A N 9
ATOM 4196 C CA . ALA A 1 30 ? 8.119 -3.340 3.014 1.00 3.03 30 ALA A CA 9
ATOM 4197 C C . ALA A 1 30 ? 8.108 -2.268 1.930 1.00 12.05 30 ALA A C 9
ATOM 4198 O O . ALA A 1 30 ? 8.100 -1.073 2.224 1.00 32.52 30 ALA A O 9
ATOM 4205 N N . LYS A 1 31 ? 8.110 -2.703 0.674 1.00 34.24 31 LYS A N 9
ATOM 4206 C CA . LYS A 1 31 ? 8.101 -1.781 -0.456 1.00 22.22 31 LYS A CA 9
ATOM 4207 C C . LYS A 1 31 ? 7.219 -2.309 -1.582 1.00 22.40 31 LYS A C 9
ATOM 4208 O O . LYS A 1 31 ? 7.217 -3.505 -1.875 1.00 1.32 31 LYS A O 9
ATOM 4223 N N . CYS A 1 32 ? 6.469 -1.410 -2.211 1.00 14.43 32 CYS A N 9
ATOM 4224 C CA . CYS A 1 32 ? 5.583 -1.785 -3.306 1.00 55.04 32 CYS A CA 9
ATOM 4225 C C . CYS A 1 32 ? 6.336 -2.581 -4.368 1.00 42.15 32 CYS A C 9
ATOM 4226 O O . CYS A 1 32 ? 7.222 -2.055 -5.041 1.00 65.14 32 CYS A O 9
ATOM 4232 N N . VAL A 1 33 ? 5.977 -3.852 -4.512 1.00 0.54 33 VAL A N 9
ATOM 4233 C CA . VAL A 1 33 ? 6.617 -4.722 -5.493 1.00 35.11 33 VAL A CA 9
ATOM 4234 C C . VAL A 1 33 ? 5.619 -5.192 -6.545 1.00 1.55 33 VAL A C 9
ATOM 4235 O O . VAL A 1 33 ? 4.515 -5.626 -6.218 1.00 55.23 33 VAL A O 9
ATOM 4248 N N . SER A 1 34 ? 6.016 -5.102 -7.811 1.00 34.41 34 SER A N 9
ATOM 4249 C CA . SER A 1 34 ? 5.155 -5.516 -8.912 1.00 1.31 34 SER A CA 9
ATOM 4250 C C . SER A 1 34 ? 4.667 -6.948 -8.713 1.00 14.03 34 SER A C 9
ATOM 4251 O O . SER A 1 34 ? 5.466 -7.868 -8.550 1.00 14.13 34 SER A O 9
ATOM 4258 N N . SER A 1 1 ? 4.437 11.782 -14.712 1.00 20.23 1 SER A N 10
ATOM 4259 C CA . SER A 1 1 ? 3.977 13.136 -14.425 1.00 22.42 1 SER A CA 10
ATOM 4260 C C . SER A 1 1 ? 2.503 13.297 -14.782 1.00 24.24 1 SER A C 10
ATOM 4261 O O . SER A 1 1 ? 2.131 14.198 -15.533 1.00 74.52 1 SER A O 10
ATOM 4268 N N . GLN A 1 2 ? 1.670 12.416 -14.239 1.00 45.43 2 GLN A N 10
ATOM 4269 C CA . GLN A 1 2 ? 0.235 12.460 -14.501 1.00 14.41 2 GLN A CA 10
ATOM 4270 C C . GLN A 1 2 ? -0.508 13.133 -13.351 1.00 33.32 2 GLN A C 10
ATOM 4271 O O . GLN A 1 2 ? 0.029 13.278 -12.253 1.00 3.31 2 GLN A O 10
ATOM 4283 N N . GLU A 1 3 ? -1.745 13.544 -13.613 1.00 52.11 3 GLU A N 10
ATOM 4284 C CA . GLU A 1 3 ? -2.560 14.204 -12.600 1.00 73.52 3 GLU A CA 10
ATOM 4285 C C . GLU A 1 3 ? -2.858 13.257 -11.440 1.00 72.20 3 GLU A C 10
ATOM 4286 O O . GLU A 1 3 ? -2.746 12.039 -11.576 1.00 62.44 3 GLU A O 10
ATOM 4296 N N . GLN A 1 4 ? -3.237 13.827 -10.301 1.00 63.22 4 GLN A N 10
ATOM 4297 C CA . GLN A 1 4 ? -3.551 13.035 -9.118 1.00 12.35 4 GLN A CA 10
ATOM 4298 C C . GLN A 1 4 ? -2.349 12.198 -8.690 1.00 24.53 4 GLN A C 10
ATOM 4299 O O . GLN A 1 4 ? -2.123 11.107 -9.212 1.00 34.34 4 GLN A O 10
ATOM 4311 N N . ARG A 1 5 ? -1.582 12.717 -7.737 1.00 24.24 5 ARG A N 10
ATOM 4312 C CA . ARG A 1 5 ? -0.402 12.020 -7.240 1.00 44.30 5 ARG A CA 10
ATOM 4313 C C . ARG A 1 5 ? -0.795 10.728 -6.528 1.00 24.55 5 ARG A C 10
ATOM 4314 O O . ARG A 1 5 ? -1.813 10.674 -5.838 1.00 51.44 5 ARG A O 10
ATOM 4332 N N . GLN A 1 6 ? 0.018 9.691 -6.702 1.00 43.01 6 GLN A N 10
ATOM 4333 C CA . GLN A 1 6 ? -0.245 8.401 -6.076 1.00 41.20 6 GLN A CA 10
ATOM 4334 C C . GLN A 1 6 ? 0.204 8.400 -4.620 1.00 73.21 6 GLN A C 10
ATOM 4335 O O . GLN A 1 6 ? 0.756 9.384 -4.128 1.00 30.24 6 GLN A O 10
ATOM 4347 N N . CYS A 1 7 ? -0.035 7.287 -3.933 1.00 60.03 7 CYS A N 10
ATOM 4348 C CA . CYS A 1 7 ? 0.344 7.156 -2.531 1.00 74.31 7 CYS A CA 10
ATOM 4349 C C . CYS A 1 7 ? 1.740 6.555 -2.399 1.00 41.34 7 CYS A C 10
ATOM 4350 O O . CYS A 1 7 ? 2.610 7.118 -1.734 1.00 64.53 7 CYS A O 10
ATOM 4356 N N . LYS A 1 8 ? 1.946 5.408 -3.036 1.00 50.45 8 LYS A N 10
ATOM 4357 C CA . LYS A 1 8 ? 3.236 4.729 -2.992 1.00 14.15 8 LYS A CA 10
ATOM 4358 C C . LYS A 1 8 ? 3.369 3.738 -4.144 1.00 2.44 8 LYS A C 10
ATOM 4359 O O . LYS A 1 8 ? 2.786 2.653 -4.114 1.00 25.42 8 LYS A O 10
ATOM 4374 N N . LYS A 1 9 ? 4.140 4.116 -5.158 1.00 61.20 9 LYS A N 10
ATOM 4375 C CA . LYS A 1 9 ? 4.351 3.260 -6.319 1.00 45.51 9 LYS A CA 10
ATOM 4376 C C . LYS A 1 9 ? 5.429 2.217 -6.037 1.00 53.34 9 LYS A C 10
ATOM 4377 O O . LYS A 1 9 ? 5.903 2.091 -4.907 1.00 41.01 9 LYS A O 10
ATOM 4392 N N . ILE A 1 10 ? 5.812 1.475 -7.070 1.00 40.30 10 ILE A N 10
ATOM 4393 C CA . ILE A 1 10 ? 6.835 0.445 -6.933 1.00 72.53 10 ILE A CA 10
ATOM 4394 C C . ILE A 1 10 ? 8.166 1.048 -6.499 1.00 23.42 10 ILE A C 10
ATOM 4395 O O . ILE A 1 10 ? 8.723 1.909 -7.181 1.00 32.55 10 ILE A O 10
ATOM 4410 N N . GLY A 1 11 ? 8.674 0.589 -5.359 1.00 3.24 11 GLY A N 10
ATOM 4411 C CA . GLY A 1 11 ? 9.938 1.094 -4.853 1.00 50.44 11 GLY A CA 10
ATOM 4412 C C . GLY A 1 11 ? 9.759 2.039 -3.682 1.00 32.53 11 GLY A C 10
ATOM 4413 O O . GLY A 1 11 ? 10.730 2.589 -3.166 1.00 22.21 11 GLY A O 10
ATOM 4417 N N . GLU A 1 12 ? 8.511 2.230 -3.263 1.00 11.04 12 GLU A N 10
ATOM 4418 C CA . GLU A 1 12 ? 8.209 3.117 -2.147 1.00 72.23 12 GLU A CA 10
ATOM 4419 C C . GLU A 1 12 ? 8.225 2.355 -0.825 1.00 10.32 12 GLU A C 10
ATOM 4420 O O . GLU A 1 12 ? 8.385 1.133 -0.802 1.00 45.23 12 GLU A O 10
ATOM 4430 N N . HIS A 1 13 ? 8.061 3.083 0.275 1.00 34.15 13 HIS A N 10
ATOM 4431 C CA . HIS A 1 13 ? 8.058 2.476 1.601 1.00 13.40 13 HIS A CA 10
ATOM 4432 C C . HIS A 1 13 ? 6.637 2.369 2.145 1.00 24.02 13 HIS A C 10
ATOM 4433 O O . HIS A 1 13 ? 5.813 3.261 1.939 1.00 41.11 13 HIS A O 10
ATOM 4446 N N . CYS A 1 14 ? 6.356 1.271 2.839 1.00 31.41 14 CYS A N 10
ATOM 4447 C CA . CYS A 1 14 ? 5.035 1.046 3.412 1.00 10.24 14 CYS A CA 10
ATOM 4448 C C . CYS A 1 14 ? 5.063 -0.112 4.406 1.00 50.24 14 CYS A C 10
ATOM 4449 O O . CYS A 1 14 ? 5.806 -1.078 4.229 1.00 1.54 14 CYS A O 10
ATOM 4455 N N . TYR A 1 15 ? 4.249 -0.009 5.450 1.00 63.22 15 TYR A N 10
ATOM 4456 C CA . TYR A 1 15 ? 4.182 -1.045 6.473 1.00 52.43 15 TYR A CA 10
ATOM 4457 C C . TYR A 1 15 ? 3.156 -2.112 6.101 1.00 65.00 15 TYR A C 10
ATOM 4458 O O . TYR A 1 15 ? 3.326 -3.290 6.415 1.00 64.51 15 TYR A O 10
ATOM 4475 N N . VAL A 1 16 ? 2.089 -1.689 5.430 1.00 5.31 16 VAL A N 10
ATOM 4476 C CA . VAL A 1 16 ? 1.035 -2.607 5.012 1.00 50.32 16 VAL A CA 10
ATOM 4477 C C . VAL A 1 16 ? 0.633 -2.358 3.564 1.00 14.41 16 VAL A C 10
ATOM 4478 O O . VAL A 1 16 ? 1.120 -1.427 2.924 1.00 52.01 16 VAL A O 10
ATOM 4491 N N . ALA A 1 17 ? -0.262 -3.198 3.052 1.00 54.22 17 ALA A N 10
ATOM 4492 C CA . ALA A 1 17 ? -0.733 -3.067 1.679 1.00 71.23 17 ALA A CA 10
ATOM 4493 C C . ALA A 1 17 ? -1.588 -1.816 1.508 1.00 11.43 17 ALA A C 10
ATOM 4494 O O . ALA A 1 17 ? -1.455 -1.092 0.522 1.00 13.55 17 ALA A O 10
ATOM 4501 N N . ASP A 1 18 ? -2.467 -1.569 2.474 1.00 11.15 18 ASP A N 10
ATOM 4502 C CA . ASP A 1 18 ? -3.343 -0.405 2.430 1.00 13.30 18 ASP A CA 10
ATOM 4503 C C . ASP A 1 18 ? -2.535 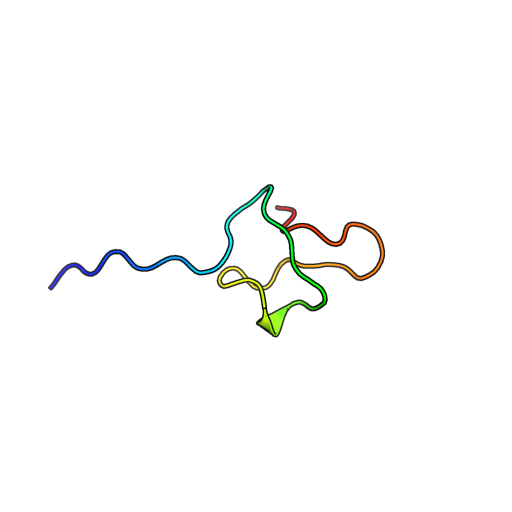0.879 2.268 1.00 11.20 18 ASP A C 10
ATOM 4504 O O . ASP A 1 18 ? -2.982 1.827 1.624 1.00 54.21 18 ASP A O 10
ATOM 4512 N N . GLU A 1 19 ? -1.344 0.900 2.858 1.00 44.21 19 GLU A N 10
ATOM 4513 C CA . GLU A 1 19 ? -0.475 2.068 2.780 1.00 70.24 19 GLU A CA 10
ATOM 4514 C C . GLU A 1 19 ? -0.085 2.361 1.334 1.00 54.23 19 GLU A C 10
ATOM 4515 O O . GLU A 1 19 ? 0.115 3.515 0.954 1.00 72.44 19 GLU A O 10
ATOM 4525 N N . CYS A 1 20 ? 0.020 1.307 0.531 1.00 12.33 20 CYS A N 10
ATOM 4526 C CA . CYS A 1 20 ? 0.387 1.449 -0.873 1.00 35.21 20 CYS A CA 10
ATOM 4527 C C . CYS A 1 20 ? -0.855 1.609 -1.745 1.00 41.05 20 CYS A C 10
ATOM 4528 O O . CYS A 1 20 ? -1.781 0.801 -1.681 1.00 32.13 20 CYS A O 10
ATOM 4534 N N . CYS A 1 21 ? -0.866 2.659 -2.561 1.00 12.50 21 CYS A N 10
ATOM 4535 C CA . CYS A 1 21 ? -1.992 2.927 -3.447 1.00 4.44 21 CYS A CA 10
ATOM 4536 C C . CYS A 1 21 ? -2.217 1.765 -4.410 1.00 32.03 21 CYS A C 10
ATOM 4537 O O . CYS A 1 21 ? -3.341 1.512 -4.843 1.00 13.43 21 CYS A O 10
ATOM 4543 N N . SER A 1 22 ? -1.139 1.059 -4.738 1.00 34.32 22 SER A N 10
ATOM 4544 C CA . SER A 1 22 ? -1.217 -0.074 -5.652 1.00 4.02 22 SER A CA 10
ATOM 4545 C C . SER A 1 22 ? -1.630 -1.342 -4.910 1.00 60.11 22 SER A C 10
ATOM 4546 O O . SER A 1 22 ? -2.044 -2.327 -5.522 1.00 73.30 22 SER A O 10
ATOM 4553 N N . LYS A 1 23 ? -1.515 -1.310 -3.587 1.00 41.13 23 LYS A N 10
ATOM 4554 C CA . LYS A 1 23 ? -1.876 -2.454 -2.759 1.00 41.04 23 LYS A CA 10
ATOM 4555 C C . LYS A 1 23 ? -0.966 -3.643 -3.046 1.00 44.22 23 LYS A C 10
ATOM 4556 O O . LYS A 1 23 ? -1.433 -4.770 -3.212 1.00 31.24 23 LYS A O 10
ATOM 4571 N N . ARG A 1 24 ? 0.337 -3.385 -3.102 1.00 21.34 24 ARG A N 10
ATOM 4572 C CA . ARG A 1 24 ? 1.313 -4.435 -3.368 1.00 21.41 24 ARG A CA 10
ATOM 4573 C C . ARG A 1 24 ? 2.438 -4.407 -2.337 1.00 0.40 24 ARG A C 10
ATOM 4574 O O . ARG A 1 24 ? 3.586 -4.727 -2.646 1.00 5.40 24 ARG A O 10
ATOM 4592 N N . CYS A 1 25 ? 2.101 -4.019 -1.112 1.00 43.43 25 CYS A N 10
ATOM 4593 C CA . CYS A 1 25 ? 3.080 -3.947 -0.035 1.00 42.23 25 CYS A CA 10
ATOM 4594 C C . CYS A 1 25 ? 3.198 -5.288 0.684 1.00 34.23 25 CYS A C 10
ATOM 4595 O O . CYS A 1 25 ? 2.239 -6.059 0.745 1.00 13.14 25 CYS A O 10
ATOM 4601 N N . LEU A 1 26 ? 4.379 -5.558 1.230 1.00 72.20 26 LEU A N 10
ATOM 4602 C CA . LEU A 1 26 ? 4.622 -6.805 1.946 1.00 55.12 26 LEU A CA 10
ATOM 4603 C C . LEU A 1 26 ? 5.313 -6.542 3.281 1.00 43.12 26 LEU A C 10
ATOM 4604 O O . LEU A 1 26 ? 6.048 -5.565 3.428 1.00 44.04 26 LEU A O 10
ATOM 4619 N N . PHE A 1 27 ? 5.072 -7.419 4.249 1.00 74.42 27 PHE A N 10
ATOM 4620 C CA . PHE A 1 27 ? 5.672 -7.281 5.571 1.00 12.34 27 PHE A CA 10
ATOM 4621 C C . PHE A 1 27 ? 7.183 -7.484 5.507 1.00 21.32 27 PHE A C 10
ATOM 4622 O O . PHE A 1 27 ? 7.931 -6.912 6.301 1.00 65.24 27 PHE A O 10
ATOM 4638 N N . TYR A 1 28 ? 7.624 -8.302 4.558 1.00 24.15 28 TYR A N 10
ATOM 4639 C CA . TYR A 1 28 ? 9.045 -8.582 4.391 1.00 42.22 28 TYR A CA 10
ATOM 4640 C C . TYR A 1 28 ? 9.707 -7.536 3.500 1.00 64.32 28 TYR A C 10
ATOM 4641 O O . TYR A 1 28 ? 10.735 -6.963 3.856 1.00 52.42 28 TYR A O 10
ATOM 4658 N N . ALA A 1 29 ? 9.107 -7.292 2.340 1.00 61.12 29 ALA A N 10
ATOM 4659 C CA . ALA A 1 29 ? 9.635 -6.312 1.398 1.00 21.34 29 ALA A CA 10
ATOM 4660 C C . ALA A 1 29 ? 9.505 -4.896 1.948 1.00 24.31 29 ALA A C 10
ATOM 4661 O O . ALA A 1 29 ? 10.412 -4.077 1.799 1.00 43.14 29 ALA A O 10
ATOM 4668 N N . ALA A 1 30 ? 8.372 -4.615 2.583 1.00 71.15 30 ALA A N 10
ATOM 4669 C CA . ALA A 1 30 ? 8.126 -3.297 3.157 1.00 3.03 30 ALA A CA 10
ATOM 4670 C C . ALA A 1 30 ? 8.106 -2.223 2.076 1.00 12.05 30 ALA A C 10
ATOM 4671 O O . ALA A 1 30 ? 8.100 -1.028 2.372 1.00 32.52 30 ALA A O 10
ATOM 4678 N N . LYS A 1 31 ? 8.095 -2.654 0.819 1.00 34.24 31 LYS A N 10
ATOM 4679 C CA . LYS A 1 31 ? 8.076 -1.729 -0.309 1.00 22.22 31 LYS A CA 10
ATOM 4680 C C . LYS A 1 31 ? 7.181 -2.255 -1.427 1.00 22.40 31 LYS A C 10
ATOM 4681 O O . LYS A 1 31 ? 7.174 -3.450 -1.721 1.00 1.32 31 LYS A O 10
ATOM 4696 N N . CYS A 1 32 ? 6.428 -1.353 -2.048 1.00 14.43 32 CYS A N 10
ATOM 4697 C CA . CYS A 1 32 ? 5.531 -1.724 -3.136 1.00 55.04 32 CYS A CA 10
ATOM 4698 C C . CYS A 1 32 ? 6.272 -2.523 -4.204 1.00 42.15 32 CYS A C 10
ATOM 4699 O O . CYS A 1 32 ? 7.155 -2.001 -4.884 1.00 65.14 32 CYS A O 10
ATOM 4705 N N . VAL A 1 33 ? 5.905 -3.793 -4.346 1.00 0.54 33 VAL A N 10
ATOM 4706 C CA . VAL A 1 33 ? 6.534 -4.664 -5.332 1.00 35.11 33 VAL A CA 10
ATOM 4707 C C . VAL A 1 33 ? 5.523 -5.134 -6.373 1.00 1.55 33 VAL A C 10
ATOM 4708 O O . VAL A 1 33 ? 4.422 -5.566 -6.034 1.00 55.23 33 VAL A O 10
ATOM 4721 N N . SER A 1 34 ? 5.906 -5.047 -7.643 1.00 34.41 34 SER A N 10
ATOM 4722 C CA . SER A 1 34 ? 5.032 -5.460 -8.735 1.00 1.31 34 SER A CA 10
ATOM 4723 C C . SER A 1 34 ? 4.548 -6.892 -8.530 1.00 14.03 34 SER A C 10
ATOM 4724 O O . SER A 1 34 ? 5.327 -7.778 -8.181 1.00 14.13 34 SER A O 10
ATOM 4731 N N . SER A 1 1 ? 5.979 21.031 -11.971 1.00 20.23 1 SER A N 11
ATOM 4732 C CA . SER A 1 1 ? 4.871 20.308 -12.584 1.00 22.42 1 SER A CA 11
ATOM 4733 C C . SER A 1 1 ? 4.844 18.856 -12.116 1.00 24.24 1 SER A C 11
ATOM 4734 O O . SER A 1 1 ? 5.890 18.234 -11.930 1.00 74.52 1 SER A O 11
ATOM 4741 N N . GLN A 1 2 ? 3.641 18.324 -11.927 1.00 45.43 2 GLN A N 11
ATOM 4742 C CA . GLN A 1 2 ? 3.477 16.946 -11.480 1.00 14.41 2 GLN A CA 11
ATOM 4743 C C . GLN A 1 2 ? 2.059 16.452 -11.745 1.00 33.32 2 GLN A C 11
ATOM 4744 O O . GLN A 1 2 ? 1.091 17.013 -11.232 1.00 3.31 2 GLN A O 11
ATOM 4756 N N . GLU A 1 3 ? 1.944 15.400 -12.549 1.00 52.11 3 GLU A N 11
ATOM 4757 C CA . GLU A 1 3 ? 0.642 14.832 -12.882 1.00 73.52 3 GLU A CA 11
ATOM 4758 C C . GLU A 1 3 ? 0.467 13.460 -12.239 1.00 72.20 3 GLU A C 11
ATOM 4759 O O . GLU A 1 3 ? 1.437 12.731 -12.034 1.00 62.44 3 GLU A O 11
ATOM 4769 N N . GLN A 1 4 ? -0.777 13.116 -11.923 1.00 63.22 4 GLN A N 11
ATOM 4770 C CA . GLN A 1 4 ? -1.081 11.831 -11.302 1.00 12.35 4 GLN A CA 11
ATOM 4771 C C . GLN A 1 4 ? -0.343 11.681 -9.975 1.00 24.53 4 GLN A C 11
ATOM 4772 O O . GLN A 1 4 ? 0.810 11.251 -9.940 1.00 34.34 4 GLN A O 11
ATOM 4784 N N . ARG A 1 5 ? -1.017 12.038 -8.887 1.00 24.24 5 ARG A N 11
ATOM 4785 C CA . ARG A 1 5 ? -0.424 11.943 -7.558 1.00 44.30 5 ARG A CA 11
ATOM 4786 C C . ARG A 1 5 ? -0.845 10.651 -6.865 1.00 24.55 5 ARG A C 11
ATOM 4787 O O . ARG A 1 5 ? -1.979 10.524 -6.403 1.00 51.44 5 ARG A O 11
ATOM 4805 N N . GLN A 1 6 ? 0.075 9.694 -6.798 1.00 43.01 6 GLN A N 11
ATOM 4806 C CA . GLN A 1 6 ? -0.201 8.411 -6.163 1.00 41.20 6 GLN A CA 11
ATOM 4807 C C . GLN A 1 6 ? 0.257 8.413 -4.710 1.00 73.21 6 GLN A C 11
ATOM 4808 O O . GLN A 1 6 ? 0.825 9.394 -4.227 1.00 30.24 6 GLN A O 11
ATOM 4820 N N . CYS A 1 7 ? 0.009 7.309 -4.014 1.00 60.03 7 CYS A N 11
ATOM 4821 C CA . CYS A 1 7 ? 0.395 7.182 -2.614 1.00 74.31 7 CYS A CA 11
ATOM 4822 C C . CYS A 1 7 ? 1.784 6.562 -2.487 1.00 41.34 7 CYS A C 11
ATOM 4823 O O . CYS A 1 7 ? 2.667 7.117 -1.832 1.00 64.53 7 CYS A O 11
ATOM 4829 N N . LYS A 1 8 ? 1.971 5.409 -3.119 1.00 50.45 8 LYS A N 11
ATOM 4830 C CA . LYS A 1 8 ? 3.252 4.713 -3.079 1.00 14.15 8 LYS A CA 11
ATOM 4831 C C . LYS A 1 8 ? 3.364 3.712 -4.226 1.00 2.44 8 LYS A C 11
ATOM 4832 O O . LYS A 1 8 ? 2.764 2.638 -4.186 1.00 25.42 8 LYS A O 11
ATOM 4847 N N . LYS A 1 9 ? 4.135 4.073 -5.246 1.00 61.20 9 LYS A N 11
ATOM 4848 C CA . LYS A 1 9 ? 4.328 3.206 -6.402 1.00 45.51 9 LYS A CA 11
ATOM 4849 C C . LYS A 1 9 ? 5.388 2.146 -6.118 1.00 53.34 9 LYS A C 11
ATOM 4850 O O . LYS A 1 9 ? 5.845 2.002 -4.983 1.00 41.01 9 LYS A O 11
ATOM 4865 N N . ILE A 1 10 ? 5.777 1.412 -7.154 1.00 40.30 10 ILE A N 11
ATOM 4866 C CA . ILE A 1 10 ? 6.786 0.369 -7.015 1.00 72.53 10 ILE A CA 11
ATOM 4867 C C . ILE A 1 10 ? 8.127 0.955 -6.589 1.00 23.42 10 ILE A C 11
ATOM 4868 O O . ILE A 1 10 ? 8.692 1.805 -7.276 1.00 32.55 10 ILE A O 11
ATOM 4883 N N . GLY A 1 11 ? 8.634 0.493 -5.451 1.00 3.24 11 GLY A N 11
ATOM 4884 C CA . GLY A 1 11 ? 9.907 0.980 -4.953 1.00 50.44 11 GLY A CA 11
ATOM 4885 C C . GLY A 1 11 ? 9.747 1.932 -3.785 1.00 32.53 11 GLY A C 11
ATOM 4886 O O . GLY A 1 11 ? 10.729 2.473 -3.277 1.00 22.21 11 GLY A O 11
ATOM 4890 N N . GLU A 1 12 ? 8.505 2.140 -3.358 1.00 11.04 12 GLU A N 11
ATOM 4891 C CA . GLU A 1 12 ? 8.219 3.036 -2.245 1.00 72.23 12 GLU A CA 11
ATOM 4892 C C . GLU A 1 12 ? 8.238 2.280 -0.919 1.00 10.32 12 GLU A C 11
ATOM 4893 O O . GLU A 1 12 ? 8.399 1.060 -0.890 1.00 45.23 12 GLU A O 11
ATOM 4903 N N . HIS A 1 13 ? 8.070 3.014 0.177 1.00 34.15 13 HIS A N 11
ATOM 4904 C CA . HIS A 1 13 ? 8.068 2.413 1.506 1.00 13.40 13 HIS A CA 11
ATOM 4905 C C . HIS A 1 13 ? 6.649 2.328 2.060 1.00 24.02 13 HIS A C 11
ATOM 4906 O O . HIS A 1 13 ? 5.837 3.232 1.859 1.00 41.11 13 HIS A O 11
ATOM 4919 N N . CYS A 1 14 ? 6.357 1.235 2.758 1.00 31.41 14 CYS A N 11
ATOM 4920 C CA . CYS A 1 14 ? 5.036 1.030 3.341 1.00 10.24 14 CYS A CA 11
ATOM 4921 C C . CYS A 1 14 ? 5.054 -0.124 4.339 1.00 50.24 14 CYS A C 11
ATOM 4922 O O . CYS A 1 14 ? 5.783 -1.101 4.161 1.00 1.54 14 CYS A O 11
ATOM 4928 N N . TYR A 1 15 ? 4.249 -0.005 5.388 1.00 63.22 15 TYR A N 11
ATOM 4929 C CA . TYR A 1 15 ? 4.175 -1.037 6.415 1.00 52.43 15 TYR A CA 11
ATOM 4930 C C . TYR A 1 15 ? 3.133 -2.092 6.053 1.00 65.00 15 TYR A C 11
ATOM 4931 O O . TYR A 1 15 ? 3.288 -3.270 6.374 1.00 64.51 15 TYR A O 11
ATOM 4948 N N . VAL A 1 16 ? 2.072 -1.660 5.380 1.00 5.31 16 VAL A N 11
ATOM 4949 C CA . VAL A 1 16 ? 1.004 -2.566 4.972 1.00 50.32 16 VAL A CA 11
ATOM 4950 C C . VAL A 1 16 ? 0.597 -2.317 3.524 1.00 14.41 16 VAL A C 11
ATOM 4951 O O . VAL A 1 16 ? 1.094 -1.395 2.878 1.00 52.01 16 VAL A O 11
ATOM 4964 N N . ALA A 1 17 ? -0.312 -3.145 3.020 1.00 54.22 17 ALA A N 11
ATOM 4965 C CA . ALA A 1 17 ? -0.789 -3.014 1.648 1.00 71.23 17 ALA A CA 11
ATOM 4966 C C . ALA A 1 17 ? -1.627 -1.752 1.478 1.00 11.43 17 ALA A C 11
ATOM 4967 O O . ALA A 1 17 ? -1.489 -1.032 0.489 1.00 13.55 17 ALA A O 11
ATOM 4974 N N . ASP A 1 18 ? -2.496 -1.489 2.448 1.00 11.15 18 ASP A N 11
ATOM 4975 C CA . ASP A 1 18 ? -3.358 -0.312 2.405 1.00 13.30 18 ASP A CA 11
ATOM 4976 C C . ASP A 1 18 ? -2.532 0.959 2.233 1.00 11.20 18 ASP A C 11
ATOM 4977 O O . ASP A 1 18 ? -2.970 1.911 1.588 1.00 54.21 18 ASP A O 11
ATOM 4985 N N . GLU A 1 19 ? -1.337 0.966 2.815 1.00 44.21 19 GLU A N 11
ATOM 4986 C CA . GLU A 1 19 ? -0.453 2.123 2.728 1.00 70.24 19 GLU A CA 11
ATOM 4987 C C . GLU A 1 19 ? -0.068 2.405 1.279 1.00 54.23 19 GLU A C 11
ATOM 4988 O O . GLU A 1 19 ? 0.147 3.554 0.894 1.00 72.44 19 GLU A O 11
ATOM 4998 N N . CYS A 1 20 ? 0.019 1.346 0.479 1.00 12.33 20 CYS A N 11
ATOM 4999 C CA . CYS A 1 20 ? 0.379 1.477 -0.927 1.00 35.21 20 CYS A CA 11
ATOM 5000 C C . CYS A 1 20 ? -0.866 1.651 -1.794 1.00 41.05 20 CYS A C 11
ATOM 5001 O O . CYS A 1 20 ? -1.802 0.854 -1.720 1.00 32.13 20 CYS A O 11
ATOM 5007 N N . CYS A 1 21 ? -0.869 2.696 -2.613 1.00 12.50 21 CYS A N 11
ATOM 5008 C CA . CYS A 1 21 ? -1.997 2.975 -3.494 1.00 4.44 21 CYS A CA 11
ATOM 5009 C C . CYS A 1 21 ? -2.240 1.811 -4.450 1.00 32.03 21 CYS A C 11
ATOM 5010 O O . CYS A 1 21 ? -3.369 1.573 -4.879 1.00 13.43 21 CYS A O 11
ATOM 5016 N N . SER A 1 22 ? -1.173 1.091 -4.781 1.00 34.32 22 SER A N 11
ATOM 5017 C CA . SER A 1 22 ? -1.271 -0.045 -5.689 1.00 4.02 22 SER A CA 11
ATOM 5018 C C . SER A 1 22 ? -1.697 -1.305 -4.941 1.00 60.11 22 SER A C 11
ATOM 5019 O O . SER A 1 22 ? -2.127 -2.287 -5.548 1.00 73.30 22 SER A O 11
ATOM 5026 N N . LYS A 1 23 ? -1.576 -1.269 -3.619 1.00 41.13 23 LYS A N 11
ATOM 5027 C CA . LYS A 1 23 ? -1.949 -2.406 -2.784 1.00 41.04 23 LYS A CA 11
ATOM 5028 C C . LYS A 1 23 ? -1.054 -3.608 -3.071 1.00 44.22 23 LYS A C 11
ATOM 5029 O O . LYS A 1 23 ? -1.537 -4.729 -3.227 1.00 31.24 23 LYS A O 11
ATOM 5044 N N . ARG A 1 24 ? 0.250 -3.367 -3.137 1.00 21.34 24 ARG A N 11
ATOM 5045 C CA . ARG A 1 24 ? 1.212 -4.430 -3.405 1.00 21.41 24 ARG A CA 11
ATOM 5046 C C . ARG A 1 24 ? 2.342 -4.411 -2.380 1.00 0.40 24 ARG A C 11
ATOM 5047 O O . ARG A 1 24 ? 3.484 -4.747 -2.694 1.00 5.40 24 ARG A O 11
ATOM 5065 N N . CYS A 1 25 ? 2.017 -4.014 -1.154 1.00 43.43 25 CYS A N 11
ATOM 5066 C CA . CYS A 1 25 ? 3.004 -3.949 -0.084 1.00 42.23 25 CYS A CA 11
ATOM 5067 C C . CYS A 1 25 ? 3.108 -5.288 0.641 1.00 34.23 25 CYS A C 11
ATOM 5068 O O . CYS A 1 25 ? 2.141 -6.048 0.707 1.00 13.14 25 CYS A O 11
ATOM 5074 N N . LEU A 1 26 ? 4.287 -5.571 1.184 1.00 72.20 26 LEU A N 11
ATOM 5075 C CA . LEU A 1 26 ? 4.520 -6.817 1.904 1.00 55.12 26 LEU A CA 11
ATOM 5076 C C . LEU A 1 26 ? 5.218 -6.556 3.234 1.00 43.12 26 LEU A C 11
ATOM 5077 O O . LEU A 1 26 ? 5.967 -5.588 3.375 1.00 44.04 26 LEU A O 11
ATOM 5092 N N . PHE A 1 27 ? 4.971 -7.426 4.209 1.00 74.42 27 PHE A N 11
ATOM 5093 C CA . PHE A 1 27 ? 5.577 -7.289 5.527 1.00 12.34 27 PHE A CA 11
ATOM 5094 C C . PHE A 1 27 ? 7.085 -7.510 5.459 1.00 21.32 27 PHE A C 11
ATOM 5095 O O . PHE A 1 27 ? 7.844 -6.942 6.244 1.00 65.24 27 PHE A O 11
ATOM 5111 N N . TYR A 1 28 ? 7.513 -8.339 4.513 1.00 24.15 28 TYR A N 11
ATOM 5112 C CA . TYR A 1 28 ? 8.930 -8.638 4.342 1.00 42.22 28 TYR A CA 11
ATOM 5113 C C . TYR A 1 28 ? 9.599 -7.605 3.440 1.00 64.32 28 TYR A C 11
ATOM 5114 O O . TYR A 1 28 ? 10.638 -7.043 3.787 1.00 52.42 28 TYR A O 11
ATOM 5131 N N . ALA A 1 29 ? 8.996 -7.361 2.282 1.00 61.12 29 ALA A N 11
ATOM 5132 C CA . ALA A 1 29 ? 9.531 -6.395 1.331 1.00 21.34 29 ALA A CA 11
ATOM 5133 C C . ALA A 1 29 ? 9.425 -4.973 1.874 1.00 24.31 29 ALA A C 11
ATOM 5134 O O . ALA A 1 29 ? 10.340 -4.167 1.714 1.00 43.14 29 ALA A O 11
ATOM 5141 N N . ALA A 1 30 ? 8.299 -4.672 2.514 1.00 71.15 30 ALA A N 11
ATOM 5142 C CA . ALA A 1 30 ? 8.074 -3.349 3.082 1.00 3.03 30 ALA A CA 11
ATOM 5143 C C . ALA A 1 30 ? 8.065 -2.281 1.994 1.00 12.05 30 ALA A C 11
ATOM 5144 O O . ALA A 1 30 ? 8.079 -1.084 2.285 1.00 32.52 30 ALA A O 11
ATOM 5151 N N . LYS A 1 31 ? 8.041 -2.718 0.740 1.00 34.24 31 LYS A N 11
ATOM 5152 C CA . LYS A 1 31 ? 8.030 -1.801 -0.392 1.00 22.22 31 LYS A CA 11
ATOM 5153 C C . LYS A 1 31 ? 7.120 -2.317 -1.503 1.00 22.40 31 LYS A C 11
ATOM 5154 O O . LYS A 1 31 ? 7.096 -3.515 -1.792 1.00 1.32 31 LYS A O 11
ATOM 5169 N N . CYS A 1 32 ? 6.378 -1.408 -2.125 1.00 14.43 32 CYS A N 11
ATOM 5170 C CA . CYS A 1 32 ? 5.468 -1.773 -3.205 1.00 55.04 32 CYS A CA 11
ATOM 5171 C C . CYS A 1 32 ? 6.192 -2.585 -4.275 1.00 42.15 32 CYS A C 11
ATOM 5172 O O . CYS A 1 32 ? 7.079 -2.078 -4.962 1.00 65.14 32 CYS A O 11
ATOM 5178 N N . VAL A 1 33 ? 5.808 -3.850 -4.409 1.00 0.54 33 VAL A N 11
ATOM 5179 C CA . VAL A 1 33 ? 6.419 -4.734 -5.396 1.00 35.11 33 VAL A CA 11
ATOM 5180 C C . VAL A 1 33 ? 5.396 -5.195 -6.427 1.00 1.55 33 VAL A C 11
ATOM 5181 O O . VAL A 1 33 ? 4.292 -5.613 -6.078 1.00 55.23 33 VAL A O 11
ATOM 5194 N N . SER A 1 34 ? 5.772 -5.119 -7.701 1.00 34.41 34 SER A N 11
ATOM 5195 C CA . SER A 1 34 ? 4.885 -5.526 -8.785 1.00 1.31 34 SER A CA 11
ATOM 5196 C C . SER A 1 34 ? 4.379 -6.948 -8.567 1.00 14.03 34 SER A C 11
ATOM 5197 O O . SER A 1 34 ? 5.165 -7.883 -8.424 1.00 14.13 34 SER A O 11
ATOM 5204 N N . SER A 1 1 ? -2.337 16.724 -20.289 1.00 20.23 1 SER A N 12
ATOM 5205 C CA . SER A 1 1 ? -2.899 16.277 -19.021 1.00 22.42 1 SER A CA 12
ATOM 5206 C C . SER A 1 1 ? -1.999 15.235 -18.363 1.00 24.24 1 SER A C 12
ATOM 5207 O O . SER A 1 1 ? -1.819 14.137 -18.888 1.00 74.52 1 SER A O 12
ATOM 5214 N N . GLN A 1 2 ? -1.437 15.590 -17.212 1.00 45.43 2 GLN A N 12
ATOM 5215 C CA . GLN A 1 2 ? -0.556 14.686 -16.483 1.00 14.41 2 GLN A CA 12
ATOM 5216 C C . GLN A 1 2 ? -0.943 14.618 -15.010 1.00 33.32 2 GLN A C 12
ATOM 5217 O O . GLN A 1 2 ? -1.356 15.615 -14.420 1.00 3.31 2 GLN A O 12
ATOM 5229 N N . GLU A 1 3 ? -0.808 13.433 -14.422 1.00 52.11 3 GLU A N 12
ATOM 5230 C CA . GLU A 1 3 ? -1.147 13.235 -13.017 1.00 73.52 3 GLU A CA 12
ATOM 5231 C C . GLU A 1 3 ? 0.043 12.670 -12.246 1.00 72.20 3 GLU A C 12
ATOM 5232 O O . GLU A 1 3 ? 0.970 12.116 -12.834 1.00 62.44 3 GLU A O 12
ATOM 5242 N N . GLN A 1 4 ? 0.006 12.815 -10.925 1.00 63.22 4 GLN A N 12
ATOM 5243 C CA . GLN A 1 4 ? 1.081 12.320 -10.073 1.00 12.35 4 GLN A CA 12
ATOM 5244 C C . GLN A 1 4 ? 0.688 12.397 -8.601 1.00 24.53 4 GLN A C 12
ATOM 5245 O O . GLN A 1 4 ? 1.502 12.756 -7.750 1.00 34.34 4 GLN A O 12
ATOM 5257 N N . ARG A 1 5 ? -0.563 12.057 -8.309 1.00 24.24 5 ARG A N 12
ATOM 5258 C CA . ARG A 1 5 ? -1.063 12.090 -6.940 1.00 44.30 5 ARG A CA 12
ATOM 5259 C C . ARG A 1 5 ? -1.089 10.687 -6.338 1.00 24.55 5 ARG A C 12
ATOM 5260 O O . ARG A 1 5 ? -2.024 10.327 -5.623 1.00 51.44 5 ARG A O 12
ATOM 5278 N N . GLN A 1 6 ? -0.058 9.903 -6.633 1.00 43.01 6 GLN A N 12
ATOM 5279 C CA . GLN A 1 6 ? 0.036 8.541 -6.121 1.00 41.20 6 GLN A CA 12
ATOM 5280 C C . GLN A 1 6 ? 0.490 8.536 -4.666 1.00 73.21 6 GLN A C 12
ATOM 5281 O O . GLN A 1 6 ? 1.067 9.510 -4.181 1.00 30.24 6 GLN A O 12
ATOM 5293 N N . CYS A 1 7 ? 0.225 7.435 -3.972 1.00 60.03 7 CYS A N 12
ATOM 5294 C CA . CYS A 1 7 ? 0.606 7.302 -2.571 1.00 74.31 7 CYS A CA 12
ATOM 5295 C C . CYS A 1 7 ? 1.987 6.668 -2.439 1.00 41.34 7 CYS A C 12
ATOM 5296 O O . CYS A 1 7 ? 2.873 7.212 -1.781 1.00 64.53 7 CYS A O 12
ATOM 5302 N N . LYS A 1 8 ? 2.163 5.512 -3.070 1.00 50.45 8 LYS A N 12
ATOM 5303 C CA . LYS A 1 8 ? 3.435 4.801 -3.028 1.00 14.15 8 LYS A CA 12
ATOM 5304 C C . LYS A 1 8 ? 3.539 3.801 -4.174 1.00 2.44 8 LYS A C 12
ATOM 5305 O O . LYS A 1 8 ? 2.931 2.733 -4.137 1.00 25.42 8 LYS A O 12
ATOM 5320 N N . LYS A 1 9 ? 4.316 4.155 -5.193 1.00 61.20 9 LYS A N 12
ATOM 5321 C CA . LYS A 1 9 ? 4.503 3.287 -6.349 1.00 45.51 9 LYS A CA 12
ATOM 5322 C C . LYS A 1 9 ? 5.556 2.220 -6.065 1.00 53.34 9 LYS A C 12
ATOM 5323 O O . LYS A 1 9 ? 6.033 2.091 -4.938 1.00 41.01 9 LYS A O 12
ATOM 5338 N N . ILE A 1 10 ? 5.913 1.460 -7.094 1.00 40.30 10 ILE A N 12
ATOM 5339 C CA . ILE A 1 10 ? 6.911 0.406 -6.955 1.00 72.53 10 ILE A CA 12
ATOM 5340 C C . ILE A 1 10 ? 8.259 0.978 -6.528 1.00 23.42 10 ILE A C 12
ATOM 5341 O O . ILE A 1 10 ? 8.835 1.816 -7.221 1.00 32.55 10 ILE A O 12
ATOM 5356 N N . GLY A 1 11 ? 8.757 0.518 -5.385 1.00 3.24 11 GLY A N 12
ATOM 5357 C CA . GLY A 1 11 ? 10.034 0.993 -4.888 1.00 50.44 11 GLY A CA 12
ATOM 5358 C C . GLY A 1 11 ? 9.883 1.949 -3.721 1.00 32.53 11 GLY A C 12
ATOM 5359 O O . GLY A 1 11 ? 10.870 2.478 -3.212 1.00 22.21 11 GLY A O 12
ATOM 5363 N N . GLU A 1 12 ? 8.643 2.172 -3.297 1.00 11.04 12 GLU A N 12
ATOM 5364 C CA . GLU A 1 12 ? 8.366 3.072 -2.185 1.00 72.23 12 GLU A CA 12
ATOM 5365 C C . GLU A 1 12 ? 8.367 2.317 -0.859 1.00 10.32 12 GLU A C 12
ATOM 5366 O O . GLU A 1 12 ? 8.489 1.091 -0.830 1.00 45.23 12 GLU A O 12
ATOM 5376 N N . HIS A 1 13 ? 8.230 3.056 0.237 1.00 34.15 13 HIS A N 12
ATOM 5377 C CA . HIS A 1 13 ? 8.214 2.456 1.567 1.00 13.40 13 HIS A CA 12
ATOM 5378 C C . HIS A 1 13 ? 6.792 2.386 2.115 1.00 24.02 13 HIS A C 12
ATOM 5379 O O . HIS A 1 13 ? 5.989 3.297 1.905 1.00 41.11 13 HIS A O 12
ATOM 5392 N N . CYS A 1 14 ? 6.486 1.300 2.816 1.00 31.41 14 CYS A N 12
ATOM 5393 C CA . CYS A 1 14 ? 5.160 1.110 3.393 1.00 10.24 14 CYS A CA 12
ATOM 5394 C C . CYS A 1 14 ? 5.164 -0.043 4.394 1.00 50.24 14 CYS A C 12
ATOM 5395 O O . CYS A 1 14 ? 5.881 -1.028 4.220 1.00 1.54 14 CYS A O 12
ATOM 5401 N N . TYR A 1 15 ? 4.356 0.089 5.440 1.00 63.22 15 TYR A N 12
ATOM 5402 C CA . TYR A 1 15 ? 4.266 -0.940 6.470 1.00 52.43 15 TYR A CA 12
ATOM 5403 C C . TYR A 1 15 ? 3.213 -1.982 6.109 1.00 65.00 15 TYR A C 12
ATOM 5404 O O . TYR A 1 15 ? 3.355 -3.162 6.431 1.00 64.51 15 TYR A O 12
ATOM 5421 N N . VAL A 1 16 ? 2.157 -1.538 5.435 1.00 5.31 16 VAL A N 12
ATOM 5422 C CA . VAL A 1 16 ? 1.079 -2.432 5.027 1.00 50.32 16 VAL A CA 12
ATOM 5423 C C . VAL A 1 16 ? 0.677 -2.181 3.578 1.00 14.41 16 VAL A C 12
ATOM 5424 O O . VAL A 1 16 ? 1.186 -1.266 2.931 1.00 52.01 16 VAL A O 12
ATOM 5437 N N . ALA A 1 17 ? -0.240 -3.000 3.074 1.00 54.22 17 ALA A N 12
ATOM 5438 C CA . ALA A 1 17 ? -0.713 -2.866 1.701 1.00 71.23 17 ALA A CA 12
ATOM 5439 C C . ALA A 1 17 ? -1.537 -1.595 1.527 1.00 11.43 17 ALA A C 12
ATOM 5440 O O . ALA A 1 17 ? -1.387 -0.878 0.536 1.00 13.55 17 ALA A O 12
ATOM 5447 N N . ASP A 1 18 ? -2.406 -1.321 2.494 1.00 11.15 18 ASP A N 12
ATOM 5448 C CA . ASP A 1 18 ? -3.253 -0.135 2.446 1.00 13.30 18 ASP A CA 12
ATOM 5449 C C . ASP A 1 18 ? -2.413 1.126 2.274 1.00 11.20 18 ASP A C 12
ATOM 5450 O O . ASP A 1 18 ? -2.838 2.083 1.628 1.00 54.21 18 ASP A O 12
ATOM 5458 N N . GLU A 1 19 ? -1.220 1.122 2.860 1.00 44.21 19 GLU A N 12
ATOM 5459 C CA . GLU A 1 19 ? -0.322 2.267 2.773 1.00 70.24 19 GLU A CA 12
ATOM 5460 C C . GLU A 1 19 ? 0.070 2.542 1.324 1.00 54.23 19 GLU A C 12
ATOM 5461 O O . GLU A 1 19 ? 0.298 3.688 0.938 1.00 72.44 19 GLU A O 12
ATOM 5471 N N . CYS A 1 20 ? 0.147 1.482 0.527 1.00 12.33 20 CYS A N 12
ATOM 5472 C CA . CYS A 1 20 ? 0.513 1.606 -0.879 1.00 35.21 20 CYS A CA 12
ATOM 5473 C C . CYS A 1 20 ? -0.728 1.794 -1.748 1.00 41.05 20 CYS A C 12
ATOM 5474 O O . CYS A 1 20 ? -1.674 1.009 -1.677 1.00 32.13 20 CYS A O 12
ATOM 5480 N N . CYS A 1 21 ? -0.715 2.838 -2.569 1.00 12.50 21 CYS A N 12
ATOM 5481 C CA . CYS A 1 21 ? -1.837 3.130 -3.454 1.00 4.44 21 CYS A CA 12
ATOM 5482 C C . CYS A 1 21 ? -2.093 1.968 -4.409 1.00 32.03 21 CYS A C 12
ATOM 5483 O O . CYS A 1 21 ? -3.224 1.743 -4.840 1.00 13.43 21 CYS A O 12
ATOM 5489 N N . SER A 1 22 ? -1.035 1.233 -4.736 1.00 34.32 22 SER A N 12
ATOM 5490 C CA . SER A 1 22 ? -1.144 0.097 -5.643 1.00 4.02 22 SER A CA 12
ATOM 5491 C C . SER A 1 22 ? -1.587 -1.157 -4.893 1.00 60.11 22 SER A C 12
ATOM 5492 O O . SER A 1 22 ? -2.027 -2.134 -5.498 1.00 73.30 22 SER A O 12
ATOM 5499 N N . LYS A 1 23 ? -1.467 -1.120 -3.570 1.00 41.13 23 LYS A N 12
ATOM 5500 C CA . LYS A 1 23 ? -1.855 -2.250 -2.735 1.00 41.04 23 LYS A CA 12
ATOM 5501 C C . LYS A 1 23 ? -0.975 -3.463 -3.018 1.00 44.22 23 LYS A C 12
ATOM 5502 O O . LYS A 1 23 ? -1.471 -4.578 -3.173 1.00 31.24 23 LYS A O 12
ATOM 5517 N N . ARG A 1 24 ? 0.333 -3.238 -3.082 1.00 21.34 24 ARG A N 12
ATOM 5518 C CA . ARG A 1 24 ? 1.282 -4.313 -3.345 1.00 21.41 24 ARG A CA 12
ATOM 5519 C C . ARG A 1 24 ? 2.410 -4.307 -2.318 1.00 0.40 24 ARG A C 12
ATOM 5520 O O . ARG A 1 24 ? 3.549 -4.660 -2.628 1.00 5.40 24 ARG A O 12
ATOM 5538 N N . CYS A 1 25 ? 2.086 -3.905 -1.094 1.00 43.43 25 CYS A N 12
ATOM 5539 C CA . CYS A 1 25 ? 3.072 -3.852 -0.020 1.00 42.23 25 CYS A CA 12
ATOM 5540 C C . CYS A 1 25 ? 3.157 -5.190 0.706 1.00 34.23 25 CYS A C 12
ATOM 5541 O O . CYS A 1 25 ? 2.180 -5.937 0.773 1.00 13.14 25 CYS A O 12
ATOM 5547 N N . LEU A 1 26 ? 4.332 -5.489 1.249 1.00 72.20 26 LEU A N 12
ATOM 5548 C CA . LEU A 1 26 ? 4.547 -6.738 1.971 1.00 55.12 26 LEU A CA 12
ATOM 5549 C C . LEU A 1 26 ? 5.248 -6.485 3.302 1.00 43.12 26 LEU A C 12
ATOM 5550 O O . LEU A 1 26 ? 6.008 -5.526 3.442 1.00 44.04 26 LEU A O 12
ATOM 5565 N N . PHE A 1 27 ? 4.988 -7.350 4.276 1.00 74.42 27 PHE A N 12
ATOM 5566 C CA . PHE A 1 27 ? 5.596 -7.221 5.596 1.00 12.34 27 PHE A CA 12
ATOM 5567 C C . PHE A 1 27 ? 7.101 -7.461 5.527 1.00 21.32 27 PHE A C 12
ATOM 5568 O O . PHE A 1 27 ? 7.866 -6.905 6.316 1.00 65.24 27 PHE A O 12
ATOM 5584 N N . TYR A 1 28 ? 7.518 -8.295 4.582 1.00 24.15 28 TYR A N 12
ATOM 5585 C CA . TYR A 1 28 ? 8.931 -8.612 4.412 1.00 42.22 28 TYR A CA 12
ATOM 5586 C C . TYR A 1 28 ? 9.616 -7.587 3.513 1.00 64.32 28 TYR A C 12
ATOM 5587 O O . TYR A 1 28 ? 10.660 -7.038 3.864 1.00 52.42 28 TYR A O 12
ATOM 5604 N N . ALA A 1 29 ? 9.019 -7.333 2.353 1.00 61.12 29 ALA A N 12
ATOM 5605 C CA . ALA A 1 29 ? 9.568 -6.372 1.406 1.00 21.34 29 ALA A CA 12
ATOM 5606 C C . ALA A 1 29 ? 9.476 -4.950 1.949 1.00 24.31 29 ALA A C 12
ATOM 5607 O O . ALA A 1 29 ? 10.402 -4.155 1.794 1.00 43.14 29 ALA A O 12
ATOM 5614 N N . ALA A 1 30 ? 8.353 -4.637 2.587 1.00 71.15 30 ALA A N 12
ATOM 5615 C CA . ALA A 1 30 ? 8.140 -3.312 3.154 1.00 3.03 30 ALA A CA 12
ATOM 5616 C C . ALA A 1 30 ? 8.142 -2.242 2.067 1.00 12.05 30 ALA A C 12
ATOM 5617 O O . ALA A 1 30 ? 8.168 -1.046 2.358 1.00 32.52 30 ALA A O 12
ATOM 5624 N N . LYS A 1 31 ? 8.118 -2.680 0.813 1.00 34.24 31 LYS A N 12
ATOM 5625 C CA . LYS A 1 31 ? 8.117 -1.760 -0.319 1.00 22.22 31 LYS A CA 12
ATOM 5626 C C . LYS A 1 31 ? 7.207 -2.269 -1.433 1.00 22.40 31 LYS A C 12
ATOM 5627 O O . LYS A 1 31 ? 7.170 -3.466 -1.720 1.00 1.32 31 LYS A O 12
ATOM 5642 N N . CYS A 1 32 ? 6.474 -1.353 -2.057 1.00 14.43 32 CYS A N 12
ATOM 5643 C CA . CYS A 1 32 ? 5.565 -1.708 -3.140 1.00 55.04 32 CYS A CA 12
ATOM 5644 C C . CYS A 1 32 ? 6.283 -2.530 -4.206 1.00 42.15 32 CYS A C 12
ATOM 5645 O O . CYS A 1 32 ? 7.178 -2.034 -4.891 1.00 65.14 32 CYS A O 12
ATOM 5651 N N . VAL A 1 33 ? 5.885 -3.791 -4.340 1.00 0.54 33 VAL A N 12
ATOM 5652 C CA . VAL A 1 33 ? 6.488 -4.683 -5.324 1.00 35.11 33 VAL A CA 12
ATOM 5653 C C . VAL A 1 33 ? 5.464 -5.134 -6.358 1.00 1.55 33 VAL A C 12
ATOM 5654 O O . VAL A 1 33 ? 4.353 -5.539 -6.011 1.00 55.23 33 VAL A O 12
ATOM 5667 N N . SER A 1 34 ? 5.843 -5.065 -7.629 1.00 34.41 34 SER A N 12
ATOM 5668 C CA . SER A 1 34 ? 4.956 -5.464 -8.716 1.00 1.31 34 SER A CA 12
ATOM 5669 C C . SER A 1 34 ? 4.438 -6.883 -8.500 1.00 14.03 34 SER A C 12
ATOM 5670 O O . SER A 1 34 ? 5.209 -7.801 -8.227 1.00 14.13 34 SER A O 12
ATOM 5677 N N . SER A 1 1 ? -14.329 13.014 -5.458 1.00 20.23 1 SER A N 13
ATOM 5678 C CA . SER A 1 1 ? -14.081 14.014 -6.490 1.00 22.42 1 SER A CA 13
ATOM 5679 C C . SER A 1 1 ? -12.734 13.777 -7.166 1.00 24.24 1 SER A C 13
ATOM 5680 O O . SER A 1 1 ? -11.737 14.410 -6.823 1.00 74.52 1 SER A O 13
ATOM 5687 N N . GLN A 1 2 ? -12.716 12.860 -8.128 1.00 45.43 2 GLN A N 13
ATOM 5688 C CA . GLN A 1 2 ? -11.491 12.537 -8.852 1.00 14.41 2 GLN A CA 13
ATOM 5689 C C . GLN A 1 2 ? -10.393 12.090 -7.892 1.00 33.32 2 GLN A C 13
ATOM 5690 O O . GLN A 1 2 ? -10.610 12.004 -6.684 1.00 3.31 2 GLN A O 13
ATOM 5702 N N . GLU A 1 3 ? -9.216 11.805 -8.439 1.00 52.11 3 GLU A N 13
ATOM 5703 C CA . GLU A 1 3 ? -8.085 11.365 -7.631 1.00 73.52 3 GLU A CA 13
ATOM 5704 C C . GLU A 1 3 ? -6.778 11.494 -8.407 1.00 72.20 3 GLU A C 13
ATOM 5705 O O . GLU A 1 3 ? -6.660 11.003 -9.529 1.00 62.44 3 GLU A O 13
ATOM 5715 N N . GLN A 1 4 ? -5.800 12.160 -7.800 1.00 63.22 4 GLN A N 13
ATOM 5716 C CA . GLN A 1 4 ? -4.501 12.355 -8.435 1.00 12.35 4 GLN A CA 13
ATOM 5717 C C . GLN A 1 4 ? -3.370 12.135 -7.438 1.00 24.53 4 GLN A C 13
ATOM 5718 O O . GLN A 1 4 ? -3.603 12.016 -6.235 1.00 34.34 4 GLN A O 13
ATOM 5730 N N . ARG A 1 5 ? -2.143 12.081 -7.945 1.00 24.24 5 ARG A N 13
ATOM 5731 C CA . ARG A 1 5 ? -0.974 11.874 -7.099 1.00 44.30 5 ARG A CA 13
ATOM 5732 C C . ARG A 1 5 ? -1.033 10.512 -6.413 1.00 24.55 5 ARG A C 13
ATOM 5733 O O . ARG A 1 5 ? -1.791 10.319 -5.463 1.00 51.44 5 ARG A O 13
ATOM 5751 N N . GLN A 1 6 ? -0.231 9.573 -6.903 1.00 43.01 6 GLN A N 13
ATOM 5752 C CA . GLN A 1 6 ? -0.195 8.229 -6.337 1.00 41.20 6 GLN A CA 13
ATOM 5753 C C . GLN A 1 6 ? 0.272 8.262 -4.886 1.00 73.21 6 GLN A C 13
ATOM 5754 O O . GLN A 1 6 ? 0.840 9.253 -4.428 1.00 30.24 6 GLN A O 13
ATOM 5766 N N . CYS A 1 7 ? 0.031 7.171 -4.166 1.00 60.03 7 CYS A N 13
ATOM 5767 C CA . CYS A 1 7 ? 0.425 7.074 -2.766 1.00 74.31 7 CYS A CA 13
ATOM 5768 C C . CYS A 1 7 ? 1.816 6.461 -2.635 1.00 41.34 7 CYS A C 13
ATOM 5769 O O . CYS A 1 7 ? 2.700 7.030 -1.996 1.00 64.53 7 CYS A O 13
ATOM 5775 N N . LYS A 1 8 ? 2.001 5.294 -3.244 1.00 50.45 8 LYS A N 13
ATOM 5776 C CA . LYS A 1 8 ? 3.284 4.602 -3.197 1.00 14.15 8 LYS A CA 13
ATOM 5777 C C . LYS A 1 8 ? 3.392 3.579 -4.323 1.00 2.44 8 LYS A C 13
ATOM 5778 O O . LYS A 1 8 ? 2.795 2.504 -4.258 1.00 25.42 8 LYS A O 13
ATOM 5793 N N . LYS A 1 9 ? 4.157 3.919 -5.354 1.00 61.20 9 LYS A N 13
ATOM 5794 C CA . LYS A 1 9 ? 4.346 3.030 -6.495 1.00 45.51 9 LYS A CA 13
ATOM 5795 C C . LYS A 1 9 ? 5.409 1.978 -6.194 1.00 53.34 9 LYS A C 13
ATOM 5796 O O . LYS A 1 9 ? 5.865 1.851 -5.056 1.00 41.01 9 LYS A O 13
ATOM 5811 N N . ILE A 1 10 ? 5.800 1.227 -7.218 1.00 40.30 10 ILE A N 13
ATOM 5812 C CA . ILE A 1 10 ? 6.810 0.189 -7.063 1.00 72.53 10 ILE A CA 13
ATOM 5813 C C . ILE A 1 10 ? 8.153 0.786 -6.655 1.00 23.42 10 ILE A C 13
ATOM 5814 O O . ILE A 1 10 ? 8.712 1.624 -7.362 1.00 32.55 10 ILE A O 13
ATOM 5829 N N . GLY A 1 11 ? 8.666 0.346 -5.510 1.00 3.24 11 GLY A N 13
ATOM 5830 C CA . GLY A 1 11 ? 9.941 0.846 -5.028 1.00 50.44 11 GLY A CA 13
ATOM 5831 C C . GLY A 1 11 ? 9.784 1.822 -3.879 1.00 32.53 11 GLY A C 13
ATOM 5832 O O . GLY A 1 11 ? 10.767 2.376 -3.389 1.00 22.21 11 GLY A O 13
ATOM 5836 N N . GLU A 1 12 ? 8.543 2.034 -3.449 1.00 11.04 12 GLU A N 13
ATOM 5837 C CA . GLU A 1 12 ? 8.262 2.952 -2.352 1.00 72.23 12 GLU A CA 13
ATOM 5838 C C . GLU A 1 12 ? 8.290 2.222 -1.011 1.00 10.32 12 GLU A C 13
ATOM 5839 O O . GLU A 1 12 ? 8.461 1.004 -0.958 1.00 45.23 12 GLU A O 13
ATOM 5849 N N . HIS A 1 13 ? 8.122 2.977 0.069 1.00 34.15 13 HIS A N 13
ATOM 5850 C CA . HIS A 1 13 ? 8.127 2.403 1.411 1.00 13.40 13 HIS A CA 13
ATOM 5851 C C . HIS A 1 13 ? 6.712 2.327 1.975 1.00 24.02 13 HIS A C 13
ATOM 5852 O O . HIS A 1 13 ? 5.897 3.224 1.761 1.00 41.11 13 HIS A O 13
ATOM 5865 N N . CYS A 1 14 ? 6.425 1.247 2.696 1.00 31.41 14 CYS A N 13
ATOM 5866 C CA . CYS A 1 14 ? 5.108 1.052 3.290 1.00 10.24 14 CYS A CA 13
ATOM 5867 C C . CYS A 1 14 ? 5.135 -0.083 4.310 1.00 50.24 14 CYS A C 13
ATOM 5868 O O . CYS A 1 14 ? 5.864 -1.062 4.147 1.00 1.54 14 CYS A O 13
ATOM 5874 N N . TYR A 1 15 ? 4.335 0.055 5.361 1.00 63.22 15 TYR A N 13
ATOM 5875 C CA . TYR A 1 15 ? 4.268 -0.956 6.409 1.00 52.43 15 TYR A CA 13
ATOM 5876 C C . TYR A 1 15 ? 3.228 -2.021 6.072 1.00 65.00 15 TYR A C 13
ATOM 5877 O O . TYR A 1 15 ? 3.387 -3.192 6.416 1.00 64.51 15 TYR A O 13
ATOM 5894 N N . VAL A 1 16 ? 2.162 -1.605 5.396 1.00 5.31 16 VAL A N 13
ATOM 5895 C CA . VAL A 1 16 ? 1.096 -2.521 5.011 1.00 50.32 16 VAL A CA 13
ATOM 5896 C C . VAL A 1 16 ? 0.680 -2.302 3.560 1.00 14.41 16 VAL A C 13
ATOM 5897 O O . VAL A 1 16 ? 1.172 -1.392 2.894 1.00 52.01 16 VAL A O 13
ATOM 5910 N N . ALA A 1 17 ? -0.230 -3.141 3.078 1.00 54.22 17 ALA A N 13
ATOM 5911 C CA . ALA A 1 17 ? -0.714 -3.038 1.707 1.00 71.23 17 ALA A CA 13
ATOM 5912 C C . ALA A 1 17 ? -1.556 -1.781 1.516 1.00 11.43 17 ALA A C 13
ATOM 5913 O O . ALA A 1 17 ? -1.424 -1.081 0.511 1.00 13.55 17 ALA A O 13
ATOM 5920 N N . ASP A 1 18 ? -2.420 -1.501 2.484 1.00 11.15 18 ASP A N 13
ATOM 5921 C CA . ASP A 1 18 ? -3.284 -0.326 2.423 1.00 13.30 18 ASP A CA 13
ATOM 5922 C C . ASP A 1 18 ? -2.462 0.943 2.221 1.00 11.20 18 ASP A C 13
ATOM 5923 O O . ASP A 1 18 ? -2.904 1.881 1.559 1.00 54.21 18 ASP A O 13
ATOM 5931 N N . GLU A 1 19 ? -1.263 0.964 2.797 1.00 44.21 19 GLU A N 13
ATOM 5932 C CA . GLU A 1 19 ? -0.381 2.119 2.682 1.00 70.24 19 GLU A CA 13
ATOM 5933 C C . GLU A 1 19 ? -0.005 2.373 1.225 1.00 54.23 19 GLU A C 13
ATOM 5934 O O . GLU A 1 19 ? 0.205 3.515 0.816 1.00 72.44 19 GLU A O 13
ATOM 5944 N N . CYS A 1 20 ? 0.079 1.300 0.446 1.00 12.33 20 CYS A N 13
ATOM 5945 C CA . CYS A 1 20 ? 0.432 1.403 -0.965 1.00 35.21 20 CYS A CA 13
ATOM 5946 C C . CYS A 1 20 ? -0.819 1.555 -1.827 1.00 41.05 20 CYS A C 13
ATOM 5947 O O . CYS A 1 20 ? -1.752 0.758 -1.733 1.00 32.13 20 CYS A O 13
ATOM 5953 N N . CYS A 1 21 ? -0.828 2.585 -2.668 1.00 12.50 21 CYS A N 13
ATOM 5954 C CA . CYS A 1 21 ? -1.962 2.842 -3.547 1.00 4.44 21 CYS A CA 13
ATOM 5955 C C . CYS A 1 21 ? -2.209 1.659 -4.479 1.00 32.03 21 CYS A C 13
ATOM 5956 O O . CYS A 1 21 ? -3.339 1.408 -4.896 1.00 13.43 21 CYS A O 13
ATOM 5962 N N . SER A 1 22 ? -1.141 0.935 -4.802 1.00 34.32 22 SER A N 13
ATOM 5963 C CA . SER A 1 22 ? -1.240 -0.219 -5.687 1.00 4.02 22 SER A CA 13
ATOM 5964 C C . SER A 1 22 ? -1.659 -1.464 -4.911 1.00 60.11 22 SER A C 13
ATOM 5965 O O . SER A 1 22 ? -2.090 -2.459 -5.495 1.00 73.30 22 SER A O 13
ATOM 5972 N N . LYS A 1 23 ? -1.530 -1.401 -3.590 1.00 41.13 23 LYS A N 13
ATOM 5973 C CA . LYS A 1 23 ? -1.896 -2.521 -2.731 1.00 41.04 23 LYS A CA 13
ATOM 5974 C C . LYS A 1 23 ? -1.001 -3.727 -2.998 1.00 44.22 23 LYS A C 13
ATOM 5975 O O . LYS A 1 23 ? -1.481 -4.853 -3.126 1.00 31.24 23 LYS A O 13
ATOM 5990 N N . ARG A 1 24 ? 0.304 -3.483 -3.078 1.00 21.34 24 ARG A N 13
ATOM 5991 C CA . ARG A 1 24 ? 1.266 -4.549 -3.329 1.00 21.41 24 ARG A CA 13
ATOM 5992 C C . ARG A 1 24 ? 2.401 -4.507 -2.311 1.00 0.40 24 ARG A C 13
ATOM 5993 O O . ARG A 1 24 ? 3.542 -4.848 -2.623 1.00 5.40 24 ARG A O 13
ATOM 6011 N N . CYS A 1 25 ? 2.080 -4.088 -1.091 1.00 43.43 25 CYS A N 13
ATOM 6012 C CA . CYS A 1 25 ? 3.073 -3.999 -0.027 1.00 42.23 25 CYS A CA 13
ATOM 6013 C C . CYS A 1 25 ? 3.183 -5.323 0.724 1.00 34.23 25 CYS A C 13
ATOM 6014 O O . CYS A 1 25 ? 2.218 -6.083 0.811 1.00 13.14 25 CYS A O 13
ATOM 6020 N N . LEU A 1 26 ? 4.366 -5.592 1.266 1.00 72.20 26 LEU A N 13
ATOM 6021 C CA . LEU A 1 26 ? 4.604 -6.824 2.010 1.00 55.12 26 LEU A CA 13
ATOM 6022 C C . LEU A 1 26 ? 5.309 -6.535 3.332 1.00 43.12 26 LEU A C 13
ATOM 6023 O O . LEU A 1 26 ? 6.056 -5.563 3.449 1.00 44.04 26 LEU A O 13
ATOM 6038 N N . PHE A 1 27 ? 5.068 -7.386 4.324 1.00 74.42 27 PHE A N 13
ATOM 6039 C CA . PHE A 1 27 ? 5.680 -7.221 5.637 1.00 12.34 27 PHE A CA 13
ATOM 6040 C C . PHE A 1 27 ? 7.189 -7.440 5.565 1.00 21.32 27 PHE A C 13
ATOM 6041 O O . PHE A 1 27 ? 7.950 -6.856 6.335 1.00 65.24 27 PHE A O 13
ATOM 6057 N N . TYR A 1 28 ? 7.614 -8.287 4.633 1.00 24.15 28 TYR A N 13
ATOM 6058 C CA . TYR A 1 28 ? 9.030 -8.587 4.462 1.00 42.22 28 TYR A CA 13
ATOM 6059 C C . TYR A 1 28 ? 9.694 -7.572 3.537 1.00 64.32 28 TYR A C 13
ATOM 6060 O O . TYR A 1 28 ? 10.732 -7.000 3.867 1.00 52.42 28 TYR A O 13
ATOM 6077 N N . ALA A 1 29 ? 9.084 -7.351 2.376 1.00 61.12 29 ALA A N 13
ATOM 6078 C CA . ALA A 1 29 ? 9.612 -6.403 1.404 1.00 21.34 29 ALA A CA 13
ATOM 6079 C C . ALA A 1 29 ? 9.505 -4.971 1.918 1.00 24.31 29 ALA A C 13
ATOM 6080 O O . ALA A 1 29 ? 10.418 -4.168 1.739 1.00 43.14 29 ALA A O 13
ATOM 6087 N N . ALA A 1 30 ? 8.382 -4.661 2.557 1.00 71.15 30 ALA A N 13
ATOM 6088 C CA . ALA A 1 30 ? 8.156 -3.327 3.099 1.00 3.03 30 ALA A CA 13
ATOM 6089 C C . ALA A 1 30 ? 8.139 -2.279 1.991 1.00 12.05 30 ALA A C 13
ATOM 6090 O O . ALA A 1 30 ? 8.152 -1.077 2.257 1.00 32.52 30 ALA A O 13
ATOM 6097 N N . LYS A 1 31 ? 8.112 -2.743 0.746 1.00 34.24 31 LYS A N 13
ATOM 6098 C CA . LYS A 1 31 ? 8.093 -1.847 -0.405 1.00 22.22 31 LYS A CA 13
ATOM 6099 C C . LYS A 1 31 ? 7.180 -2.388 -1.500 1.00 22.40 31 LYS A C 13
ATOM 6100 O O . LYS A 1 31 ? 7.157 -3.591 -1.766 1.00 1.32 31 LYS A O 13
ATOM 6115 N N . CYS A 1 32 ? 6.432 -1.493 -2.135 1.00 14.43 32 CYS A N 13
ATOM 6116 C CA . CYS A 1 32 ? 5.518 -1.879 -3.203 1.00 55.04 32 CYS A CA 13
ATOM 6117 C C . CYS A 1 32 ? 6.237 -2.712 -4.261 1.00 42.15 32 CYS A C 13
ATOM 6118 O O . CYS A 1 32 ? 7.117 -2.216 -4.964 1.00 65.14 32 CYS A O 13
ATOM 6124 N N . VAL A 1 33 ? 5.856 -3.980 -4.367 1.00 0.54 33 VAL A N 13
ATOM 6125 C CA . VAL A 1 33 ? 6.464 -4.882 -5.339 1.00 35.11 33 VAL A CA 13
ATOM 6126 C C . VAL A 1 33 ? 5.437 -5.366 -6.357 1.00 1.55 33 VAL A C 13
ATOM 6127 O O . VAL A 1 33 ? 4.335 -5.778 -5.994 1.00 55.23 33 VAL A O 13
ATOM 6140 N N . SER A 1 34 ? 5.806 -5.314 -7.632 1.00 34.41 34 SER A N 13
ATOM 6141 C CA . SER A 1 34 ? 4.916 -5.744 -8.704 1.00 1.31 34 SER A CA 13
ATOM 6142 C C . SER A 1 34 ? 4.415 -7.163 -8.457 1.00 14.03 34 SER A C 13
ATOM 6143 O O . SER A 1 34 ? 5.182 -8.044 -8.071 1.00 14.13 34 SER A O 13
ATOM 6150 N N . SER A 1 1 ? 3.310 12.532 -15.589 1.00 20.23 1 SER A N 14
ATOM 6151 C CA . SER A 1 1 ? 4.355 13.548 -15.595 1.00 22.42 1 SER A CA 14
ATOM 6152 C C . SER A 1 1 ? 3.961 14.739 -14.728 1.00 24.24 1 SER A C 14
ATOM 6153 O O . SER A 1 1 ? 4.647 15.069 -13.760 1.00 74.52 1 SER A O 14
ATOM 6160 N N . GLN A 1 2 ? 2.851 15.379 -15.080 1.00 45.43 2 GLN A N 14
ATOM 6161 C CA . GLN A 1 2 ? 2.365 16.534 -14.334 1.00 14.41 2 GLN A CA 14
ATOM 6162 C C . GLN A 1 2 ? 1.581 16.094 -13.102 1.00 33.32 2 GLN A C 14
ATOM 6163 O O . GLN A 1 2 ? 1.833 16.567 -11.994 1.00 3.31 2 GLN A O 14
ATOM 6175 N N . GLU A 1 3 ? 0.628 15.189 -13.304 1.00 52.11 3 GLU A N 14
ATOM 6176 C CA . GLU A 1 3 ? -0.194 14.688 -12.209 1.00 73.52 3 GLU A CA 14
ATOM 6177 C C . GLU A 1 3 ? 0.650 13.897 -11.213 1.00 72.20 3 GLU A C 14
ATOM 6178 O O . GLU A 1 3 ? 1.622 13.244 -11.591 1.00 62.44 3 GLU A O 14
ATOM 6188 N N . GLN A 1 4 ? 0.270 13.963 -9.942 1.00 63.22 4 GLN A N 14
ATOM 6189 C CA . GLN A 1 4 ? 0.993 13.254 -8.892 1.00 12.35 4 GLN A CA 14
ATOM 6190 C C . GLN A 1 4 ? 0.056 12.870 -7.751 1.00 24.53 4 GLN A C 14
ATOM 6191 O O . GLN A 1 4 ? 0.285 13.236 -6.598 1.00 34.34 4 GLN A O 14
ATOM 6203 N N . ARG A 1 5 ? -0.998 12.131 -8.081 1.00 24.24 5 ARG A N 14
ATOM 6204 C CA . ARG A 1 5 ? -1.970 11.698 -7.084 1.00 44.30 5 ARG A CA 14
ATOM 6205 C C . ARG A 1 5 ? -1.697 10.262 -6.646 1.00 24.55 5 ARG A C 14
ATOM 6206 O O . ARG A 1 5 ? -2.624 9.476 -6.450 1.00 51.44 5 ARG A O 14
ATOM 6224 N N . GLN A 1 6 ? -0.419 9.926 -6.497 1.00 43.01 6 GLN A N 14
ATOM 6225 C CA . GLN A 1 6 ? -0.026 8.585 -6.084 1.00 41.20 6 GLN A CA 14
ATOM 6226 C C . GLN A 1 6 ? 0.443 8.577 -4.633 1.00 73.21 6 GLN A C 14
ATOM 6227 O O . GLN A 1 6 ? 1.031 9.547 -4.155 1.00 30.24 6 GLN A O 14
ATOM 6239 N N . CYS A 1 7 ? 0.178 7.477 -3.936 1.00 60.03 7 CYS A N 14
ATOM 6240 C CA . CYS A 1 7 ? 0.571 7.343 -2.539 1.00 74.31 7 CYS A CA 14
ATOM 6241 C C . CYS A 1 7 ? 1.950 6.698 -2.422 1.00 41.34 7 CYS A C 14
ATOM 6242 O O . CYS A 1 7 ? 2.846 7.237 -1.772 1.00 64.53 7 CYS A O 14
ATOM 6248 N N . LYS A 1 8 ? 2.112 5.542 -3.055 1.00 50.45 8 LYS A N 14
ATOM 6249 C CA . LYS A 1 8 ? 3.381 4.823 -3.024 1.00 14.15 8 LYS A CA 14
ATOM 6250 C C . LYS A 1 8 ? 3.467 3.822 -4.172 1.00 2.44 8 LYS A C 14
ATOM 6251 O O . LYS A 1 8 ? 2.851 2.757 -4.129 1.00 25.42 8 LYS A O 14
ATOM 6266 N N . LYS A 1 9 ? 4.237 4.171 -5.197 1.00 61.20 9 LYS A N 14
ATOM 6267 C CA . LYS A 1 9 ? 4.407 3.303 -6.356 1.00 45.51 9 LYS A CA 14
ATOM 6268 C C . LYS A 1 9 ? 5.455 2.229 -6.083 1.00 53.34 9 LYS A C 14
ATOM 6269 O O . LYS A 1 9 ? 5.942 2.096 -4.959 1.00 41.01 9 LYS A O 14
ATOM 6284 N N . ILE A 1 10 ? 5.799 1.467 -7.115 1.00 40.30 10 ILE A N 14
ATOM 6285 C CA . ILE A 1 10 ? 6.792 0.408 -6.986 1.00 72.53 10 ILE A CA 14
ATOM 6286 C C . ILE A 1 10 ? 8.147 0.972 -6.573 1.00 23.42 10 ILE A C 14
ATOM 6287 O O . ILE A 1 10 ? 8.722 1.807 -7.271 1.00 32.55 10 ILE A O 14
ATOM 6302 N N . GLY A 1 11 ? 8.654 0.508 -5.435 1.00 3.24 11 GLY A N 14
ATOM 6303 C CA . GLY A 1 11 ? 9.939 0.976 -4.950 1.00 50.44 11 GLY A CA 14
ATOM 6304 C C . GLY A 1 11 ? 9.805 1.932 -3.781 1.00 32.53 11 GLY A C 14
ATOM 6305 O O . GLY A 1 11 ? 10.801 2.455 -3.282 1.00 22.21 11 GLY A O 14
ATOM 6309 N N . GLU A 1 12 ? 8.570 2.163 -3.347 1.00 11.04 12 GLU A N 14
ATOM 6310 C CA . GLU A 1 12 ? 8.309 3.066 -2.232 1.00 72.23 12 GLU A CA 14
ATOM 6311 C C . GLU A 1 12 ? 8.319 2.310 -0.907 1.00 10.32 12 GLU A C 14
ATOM 6312 O O . GLU A 1 12 ? 8.437 1.084 -0.879 1.00 45.23 12 GLU A O 14
ATOM 6322 N N . HIS A 1 13 ? 8.195 3.050 0.191 1.00 34.15 13 HIS A N 14
ATOM 6323 C CA . HIS A 1 13 ? 8.189 2.449 1.521 1.00 13.40 13 HIS A CA 14
ATOM 6324 C C . HIS A 1 13 ? 6.772 2.387 2.083 1.00 24.02 13 HIS A C 14
ATOM 6325 O O . HIS A 1 13 ? 5.973 3.302 1.882 1.00 41.11 13 HIS A O 14
ATOM 6338 N N . CYS A 1 14 ? 6.467 1.303 2.787 1.00 31.41 14 CYS A N 14
ATOM 6339 C CA . CYS A 1 14 ? 5.147 1.120 3.378 1.00 10.24 14 CYS A CA 14
ATOM 6340 C C . CYS A 1 14 ? 5.153 -0.033 4.377 1.00 50.24 14 CYS A C 14
ATOM 6341 O O . CYS A 1 14 ? 5.862 -1.022 4.196 1.00 1.54 14 CYS A O 14
ATOM 6347 N N . TYR A 1 15 ? 4.357 0.102 5.432 1.00 63.22 15 TYR A N 14
ATOM 6348 C CA . TYR A 1 15 ? 4.271 -0.926 6.462 1.00 52.43 15 TYR A CA 14
ATOM 6349 C C . TYR A 1 15 ? 3.208 -1.964 6.109 1.00 65.00 15 TYR A C 14
ATOM 6350 O O . TYR A 1 15 ? 3.346 -3.144 6.428 1.00 64.51 15 TYR A O 14
ATOM 6367 N N . VAL A 1 16 ? 2.146 -1.512 5.449 1.00 5.31 16 VAL A N 14
ATOM 6368 C CA . VAL A 1 16 ? 1.060 -2.399 5.051 1.00 50.32 16 VAL A CA 14
ATOM 6369 C C . VAL A 1 16 ? 0.645 -2.145 3.605 1.00 14.41 16 VAL A C 14
ATOM 6370 O O . VAL A 1 16 ? 1.153 -1.233 2.954 1.00 52.01 16 VAL A O 14
ATOM 6383 N N . ALA A 1 17 ? -0.282 -2.958 3.111 1.00 54.22 17 ALA A N 14
ATOM 6384 C CA . ALA A 1 17 ? -0.767 -2.820 1.742 1.00 71.23 17 ALA A CA 14
ATOM 6385 C C . ALA A 1 17 ? -1.586 -1.544 1.576 1.00 11.43 17 ALA A C 14
ATOM 6386 O O . ALA A 1 17 ? -1.442 -0.829 0.584 1.00 13.55 17 ALA A O 14
ATOM 6393 N N . ASP A 1 18 ? -2.442 -1.265 2.553 1.00 11.15 18 ASP A N 14
ATOM 6394 C CA . ASP A 1 18 ? -3.283 -0.074 2.514 1.00 13.30 18 ASP A CA 14
ATOM 6395 C C . ASP A 1 18 ? -2.438 1.182 2.333 1.00 11.20 18 ASP A C 14
ATOM 6396 O O . ASP A 1 18 ? -2.863 2.141 1.691 1.00 54.21 18 ASP A O 14
ATOM 6404 N N . GLU A 1 19 ? -1.238 1.170 2.908 1.00 44.21 19 GLU A N 14
ATOM 6405 C CA . GLU A 1 19 ? -0.335 2.311 2.811 1.00 70.24 19 GLU A CA 14
ATOM 6406 C C . GLU A 1 19 ? 0.045 2.583 1.359 1.00 54.23 19 GLU A C 14
ATOM 6407 O O . GLU A 1 19 ? 0.276 3.728 0.970 1.00 72.44 19 GLU A O 14
ATOM 6417 N N . CYS A 1 20 ? 0.107 1.522 0.560 1.00 12.33 20 CYS A N 14
ATOM 6418 C CA . CYS A 1 20 ? 0.459 1.645 -0.849 1.00 35.21 20 CYS A CA 14
ATOM 6419 C C . CYS A 1 20 ? -0.789 1.839 -1.706 1.00 41.05 20 CYS A C 14
ATOM 6420 O O . CYS A 1 20 ? -1.739 1.061 -1.624 1.00 32.13 20 CYS A O 14
ATOM 6426 N N . CYS A 1 21 ? -0.778 2.884 -2.528 1.00 12.50 21 CYS A N 14
ATOM 6427 C CA . CYS A 1 21 ? -1.907 3.183 -3.400 1.00 4.44 21 CYS A CA 14
ATOM 6428 C C . CYS A 1 21 ? -2.180 2.022 -4.353 1.00 32.03 21 CYS A C 14
ATOM 6429 O O . CYS A 1 21 ? -3.317 1.804 -4.772 1.00 13.43 21 CYS A O 14
ATOM 6435 N N . SER A 1 22 ? -1.130 1.281 -4.691 1.00 34.32 22 SER A N 14
ATOM 6436 C CA . SER A 1 22 ? -1.254 0.146 -5.596 1.00 4.02 22 SER A CA 14
ATOM 6437 C C . SER A 1 22 ? -1.697 -1.105 -4.843 1.00 60.11 22 SER A C 14
ATOM 6438 O O . SER A 1 22 ? -2.149 -2.079 -5.443 1.00 73.30 22 SER A O 14
ATOM 6445 N N . LYS A 1 23 ? -1.563 -1.069 -3.521 1.00 41.13 23 LYS A N 14
ATOM 6446 C CA . LYS A 1 23 ? -1.949 -2.197 -2.681 1.00 41.04 23 LYS A CA 14
ATOM 6447 C C . LYS A 1 23 ? -1.080 -3.415 -2.974 1.00 44.22 23 LYS A C 14
ATOM 6448 O O . LYS A 1 23 ? -1.585 -4.527 -3.124 1.00 31.24 23 LYS A O 14
ATOM 6463 N N . ARG A 1 24 ? 0.229 -3.197 -3.049 1.00 21.34 24 ARG A N 14
ATOM 6464 C CA . ARG A 1 24 ? 1.168 -4.279 -3.324 1.00 21.41 24 ARG A CA 14
ATOM 6465 C C . ARG A 1 24 ? 2.307 -4.279 -2.308 1.00 0.40 24 ARG A C 14
ATOM 6466 O O . ARG A 1 24 ? 3.441 -4.637 -2.629 1.00 5.40 24 ARG A O 14
ATOM 6484 N N . CYS A 1 25 ? 1.998 -3.876 -1.080 1.00 43.43 25 CYS A N 14
ATOM 6485 C CA . CYS A 1 25 ? 2.994 -3.827 -0.016 1.00 42.23 25 CYS A CA 14
ATOM 6486 C C . CYS A 1 25 ? 3.079 -5.168 0.709 1.00 34.23 25 CYS A C 14
ATOM 6487 O O . CYS A 1 25 ? 2.099 -5.909 0.786 1.00 13.14 25 CYS A O 14
ATOM 6493 N N . LEU A 1 26 ? 4.258 -5.472 1.240 1.00 72.20 26 LEU A N 14
ATOM 6494 C CA . LEU A 1 26 ? 4.473 -6.722 1.961 1.00 55.12 26 LEU A CA 14
ATOM 6495 C C . LEU A 1 26 ? 5.188 -6.473 3.285 1.00 43.12 26 LEU A C 14
ATOM 6496 O O . LEU A 1 26 ? 5.955 -5.519 3.417 1.00 44.04 26 LEU A O 14
ATOM 6511 N N . PHE A 1 27 ? 4.933 -7.337 4.262 1.00 74.42 27 PHE A N 14
ATOM 6512 C CA . PHE A 1 27 ? 5.553 -7.211 5.575 1.00 12.34 27 PHE A CA 14
ATOM 6513 C C . PHE A 1 27 ? 7.057 -7.460 5.493 1.00 21.32 27 PHE A C 14
ATOM 6514 O O . PHE A 1 27 ? 7.832 -6.907 6.274 1.00 65.24 27 PHE A O 14
ATOM 6530 N N . TYR A 1 28 ? 7.460 -8.296 4.543 1.00 24.15 28 TYR A N 14
ATOM 6531 C CA . TYR A 1 28 ? 8.869 -8.621 4.360 1.00 42.22 28 TYR A CA 14
ATOM 6532 C C . TYR A 1 28 ? 9.551 -7.600 3.454 1.00 64.32 28 TYR A C 14
ATOM 6533 O O . TYR A 1 28 ? 10.602 -7.057 3.793 1.00 52.42 28 TYR A O 14
ATOM 6550 N N . ALA A 1 29 ? 8.944 -7.343 2.301 1.00 61.12 29 ALA A N 14
ATOM 6551 C CA . ALA A 1 29 ? 9.489 -6.386 1.346 1.00 21.34 29 ALA A CA 14
ATOM 6552 C C . ALA A 1 29 ? 9.411 -4.964 1.891 1.00 24.31 29 ALA A C 14
ATOM 6553 O O . ALA A 1 29 ? 10.340 -4.174 1.726 1.00 43.14 29 ALA A O 14
ATOM 6560 N N . ALA A 1 30 ? 8.296 -4.643 2.539 1.00 71.15 30 ALA A N 14
ATOM 6561 C CA . ALA A 1 30 ? 8.098 -3.317 3.109 1.00 3.03 30 ALA A CA 14
ATOM 6562 C C . ALA A 1 30 ? 8.098 -2.247 2.022 1.00 12.05 30 ALA A C 14
ATOM 6563 O O . ALA A 1 30 ? 8.133 -1.051 2.312 1.00 32.52 30 ALA A O 14
ATOM 6570 N N . LYS A 1 31 ? 8.057 -2.685 0.768 1.00 34.24 31 LYS A N 14
ATOM 6571 C CA . LYS A 1 31 ? 8.050 -1.766 -0.364 1.00 22.22 31 LYS A CA 14
ATOM 6572 C C . LYS A 1 31 ? 7.125 -2.269 -1.468 1.00 22.40 31 LYS A C 14
ATOM 6573 O O . LYS A 1 31 ? 7.079 -3.465 -1.755 1.00 1.32 31 LYS A O 14
ATOM 6588 N N . CYS A 1 32 ? 6.393 -1.349 -2.086 1.00 14.43 32 CYS A N 14
ATOM 6589 C CA . CYS A 1 32 ? 5.471 -1.698 -3.159 1.00 55.04 32 CYS A CA 14
ATOM 6590 C C . CYS A 1 32 ? 6.173 -2.524 -4.233 1.00 42.15 32 CYS A C 14
ATOM 6591 O O . CYS A 1 32 ? 7.065 -2.034 -4.925 1.00 65.14 32 CYS A O 14
ATOM 6597 N N . VAL A 1 33 ? 5.765 -3.782 -4.365 1.00 0.54 33 VAL A N 14
ATOM 6598 C CA . VAL A 1 33 ? 6.353 -4.678 -5.354 1.00 35.11 33 VAL A CA 14
ATOM 6599 C C . VAL A 1 33 ? 5.316 -5.123 -6.378 1.00 1.55 33 VAL A C 14
ATOM 6600 O O . VAL A 1 33 ? 4.207 -5.519 -6.022 1.00 55.23 33 VAL A O 14
ATOM 6613 N N . SER A 1 34 ? 5.684 -5.055 -7.654 1.00 34.41 34 SER A N 14
ATOM 6614 C CA . SER A 1 34 ? 4.784 -5.447 -8.731 1.00 1.31 34 SER A CA 14
ATOM 6615 C C . SER A 1 34 ? 4.258 -6.861 -8.510 1.00 14.03 34 SER A C 14
ATOM 6616 O O . SER A 1 34 ? 4.956 -7.718 -7.971 1.00 14.13 34 SER A O 14
ATOM 6623 N N . SER A 1 1 ? -4.765 5.874 -18.428 1.00 20.23 1 SER A N 15
ATOM 6624 C CA . SER A 1 1 ? -5.539 7.079 -18.705 1.00 22.42 1 SER A CA 15
ATOM 6625 C C . SER A 1 1 ? -5.517 8.026 -17.508 1.00 24.24 1 SER A C 15
ATOM 6626 O O . SER A 1 1 ? -5.095 9.176 -17.622 1.00 74.52 1 SER A O 15
ATOM 6633 N N . GLN A 1 2 ? -5.973 7.532 -16.362 1.00 45.43 2 GLN A N 15
ATOM 6634 C CA . GLN A 1 2 ? -6.006 8.334 -15.144 1.00 14.41 2 GLN A CA 15
ATOM 6635 C C . GLN A 1 2 ? -4.975 7.836 -14.137 1.00 33.32 2 GLN A C 15
ATOM 6636 O O . GLN A 1 2 ? -5.187 6.827 -13.465 1.00 3.31 2 GLN A O 15
ATOM 6648 N N . GLU A 1 3 ? -3.858 8.550 -14.038 1.00 52.11 3 GLU A N 15
ATOM 6649 C CA . GLU A 1 3 ? -2.793 8.179 -13.113 1.00 73.52 3 GLU A CA 15
ATOM 6650 C C . GLU A 1 3 ? -2.330 9.388 -12.305 1.00 72.20 3 GLU A C 15
ATOM 6651 O O . GLU A 1 3 ? -1.132 9.593 -12.109 1.00 62.44 3 GLU A O 15
ATOM 6661 N N . GLN A 1 4 ? -3.287 10.183 -11.839 1.00 63.22 4 GLN A N 15
ATOM 6662 C CA . GLN A 1 4 ? -2.976 11.372 -11.054 1.00 12.35 4 GLN A CA 15
ATOM 6663 C C . GLN A 1 4 ? -3.101 11.085 -9.560 1.00 24.53 4 GLN A C 15
ATOM 6664 O O . GLN A 1 4 ? -3.936 10.285 -9.140 1.00 34.34 4 GLN A O 15
ATOM 6676 N N . ARG A 1 5 ? -2.265 11.744 -8.765 1.00 24.24 5 ARG A N 15
ATOM 6677 C CA . ARG A 1 5 ? -2.281 11.558 -7.319 1.00 44.30 5 ARG A CA 15
ATOM 6678 C C . ARG A 1 5 ? -1.916 10.123 -6.951 1.00 24.55 5 ARG A C 15
ATOM 6679 O O . ARG A 1 5 ? -2.725 9.209 -7.107 1.00 51.44 5 ARG A O 15
ATOM 6697 N N . GLN A 1 6 ? -0.695 9.935 -6.463 1.00 43.01 6 GLN A N 15
ATOM 6698 C CA . GLN A 1 6 ? -0.224 8.611 -6.075 1.00 41.20 6 GLN A CA 15
ATOM 6699 C C . GLN A 1 6 ? 0.240 8.602 -4.621 1.00 73.21 6 GLN A C 15
ATOM 6700 O O . GLN A 1 6 ? 0.811 9.579 -4.135 1.00 30.24 6 GLN A O 15
ATOM 6712 N N . CYS A 1 7 ? -0.010 7.494 -3.932 1.00 60.03 7 CYS A N 15
ATOM 6713 C CA . CYS A 1 7 ? 0.380 7.358 -2.534 1.00 74.31 7 CYS A CA 15
ATOM 6714 C C . CYS A 1 7 ? 1.768 6.735 -2.415 1.00 41.34 7 CYS A C 15
ATOM 6715 O O . CYS A 1 7 ? 2.654 7.284 -1.759 1.00 64.53 7 CYS A O 15
ATOM 6721 N N . LYS A 1 8 ? 1.950 5.585 -3.054 1.00 50.45 8 LYS A N 15
ATOM 6722 C CA . LYS A 1 8 ? 3.230 4.885 -3.023 1.00 14.15 8 LYS A CA 15
ATOM 6723 C C . LYS A 1 8 ? 3.336 3.892 -4.175 1.00 2.44 8 LYS A C 15
ATOM 6724 O O . LYS A 1 8 ? 2.736 2.817 -4.140 1.00 25.42 8 LYS A O 15
ATOM 6739 N N . LYS A 1 9 ? 4.103 4.258 -5.197 1.00 61.20 9 LYS A N 15
ATOM 6740 C CA . LYS A 1 9 ? 4.290 3.398 -6.360 1.00 45.51 9 LYS A CA 15
ATOM 6741 C C . LYS A 1 9 ? 5.353 2.338 -6.087 1.00 53.34 9 LYS A C 15
ATOM 6742 O O . LYS A 1 9 ? 5.835 2.203 -4.961 1.00 41.01 9 LYS A O 15
ATOM 6757 N N . ILE A 1 10 ? 5.717 1.591 -7.125 1.00 40.30 10 ILE A N 15
ATOM 6758 C CA . ILE A 1 10 ? 6.725 0.546 -6.996 1.00 72.53 10 ILE A CA 15
ATOM 6759 C C . ILE A 1 10 ? 8.071 1.128 -6.574 1.00 23.42 10 ILE A C 15
ATOM 6760 O O . ILE A 1 10 ? 8.634 1.978 -7.263 1.00 32.55 10 ILE A O 15
ATOM 6775 N N . GLY A 1 11 ? 8.580 0.664 -5.438 1.00 3.24 11 GLY A N 15
ATOM 6776 C CA . GLY A 1 11 ? 9.857 1.148 -4.945 1.00 50.44 11 GLY A CA 15
ATOM 6777 C C . GLY A 1 11 ? 9.703 2.095 -3.772 1.00 32.53 11 GLY A C 15
ATOM 6778 O O . GLY A 1 11 ? 10.688 2.631 -3.266 1.00 22.21 11 GLY A O 15
ATOM 6782 N N . GLU A 1 12 ? 8.463 2.304 -3.339 1.00 11.04 12 GLU A N 15
ATOM 6783 C CA . GLU A 1 12 ? 8.185 3.195 -2.220 1.00 72.23 12 GLU A CA 15
ATOM 6784 C C . GLU A 1 12 ? 8.201 2.433 -0.899 1.00 10.32 12 GLU A C 15
ATOM 6785 O O . GLU A 1 12 ? 8.342 1.209 -0.878 1.00 45.23 12 GLU A O 15
ATOM 6795 N N . HIS A 1 13 ? 8.060 3.164 0.202 1.00 34.15 13 HIS A N 15
ATOM 6796 C CA . HIS A 1 13 ? 8.058 2.556 1.528 1.00 13.40 13 HIS A CA 15
ATOM 6797 C C . HIS A 1 13 ? 6.641 2.471 2.085 1.00 24.02 13 HIS A C 15
ATOM 6798 O O . HIS A 1 13 ? 5.829 3.375 1.888 1.00 41.11 13 HIS A O 15
ATOM 6811 N N . CYS A 1 14 ? 6.349 1.377 2.782 1.00 31.41 14 CYS A N 15
ATOM 6812 C CA . CYS A 1 14 ? 5.030 1.172 3.366 1.00 10.24 14 CYS A CA 15
ATOM 6813 C C . CYS A 1 14 ? 5.049 0.013 4.359 1.00 50.24 14 CYS A C 15
ATOM 6814 O O . CYS A 1 14 ? 5.774 -0.965 4.175 1.00 1.54 14 CYS A O 15
ATOM 6820 N N . TYR A 1 15 ? 4.247 0.131 5.412 1.00 63.22 15 TYR A N 15
ATOM 6821 C CA . TYR A 1 15 ? 4.173 -0.905 6.436 1.00 52.43 15 TYR A CA 15
ATOM 6822 C C . TYR A 1 15 ? 3.128 -1.956 6.074 1.00 65.00 15 TYR A C 15
ATOM 6823 O O . TYR A 1 15 ? 3.283 -3.136 6.389 1.00 64.51 15 TYR A O 15
ATOM 6840 N N . VAL A 1 16 ? 2.064 -1.517 5.409 1.00 5.31 16 VAL A N 15
ATOM 6841 C CA . VAL A 1 16 ? 0.99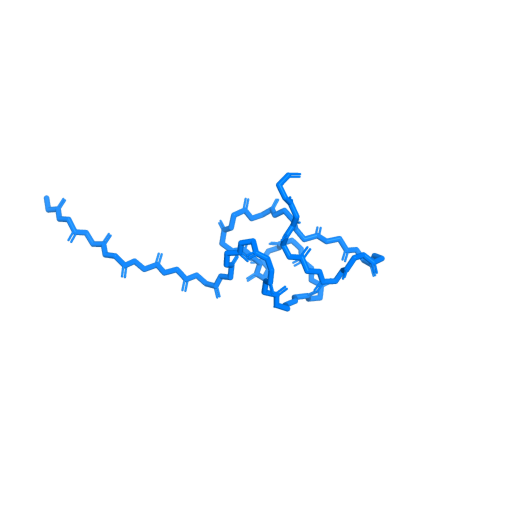2 -2.418 5.002 1.00 50.32 16 VAL A CA 15
ATOM 6842 C C . VAL A 1 16 ? 0.579 -2.162 3.556 1.00 14.41 16 VAL A C 15
ATOM 6843 O O . VAL A 1 16 ? 1.076 -1.239 2.913 1.00 52.01 16 VAL A O 15
ATOM 6856 N N . ALA A 1 17 ? -0.333 -2.988 3.053 1.00 54.22 17 ALA A N 15
ATOM 6857 C CA . ALA A 1 17 ? -0.816 -2.849 1.685 1.00 71.23 17 ALA A CA 15
ATOM 6858 C C . ALA A 1 17 ? -1.653 -1.584 1.523 1.00 11.43 17 ALA A C 15
ATOM 6859 O O . ALA A 1 17 ? -1.516 -0.861 0.536 1.00 13.55 17 ALA A O 15
ATOM 6866 N N . ASP A 1 18 ? -2.518 -1.324 2.497 1.00 11.15 18 ASP A N 15
ATOM 6867 C CA . ASP A 1 18 ? -3.377 -0.146 2.462 1.00 13.30 18 ASP A CA 15
ATOM 6868 C C . ASP A 1 18 ? -2.550 1.124 2.293 1.00 11.20 18 ASP A C 15
ATOM 6869 O O . ASP A 1 18 ? -2.987 2.080 1.654 1.00 54.21 18 ASP A O 15
ATOM 6877 N N . GLU A 1 19 ? -1.353 1.126 2.872 1.00 44.21 19 GLU A N 15
ATOM 6878 C CA . GLU A 1 19 ? -0.466 2.281 2.785 1.00 70.24 19 GLU A CA 15
ATOM 6879 C C . GLU A 1 19 ? -0.085 2.568 1.336 1.00 54.23 19 GLU A C 15
ATOM 6880 O O . GLU A 1 19 ? 0.130 3.719 0.955 1.00 72.44 19 GLU A O 15
ATOM 6890 N N . CYS A 1 20 ? -0.004 1.514 0.531 1.00 12.33 20 CYS A N 15
ATOM 6891 C CA . CYS A 1 20 ? 0.352 1.650 -0.875 1.00 35.21 20 CYS A CA 15
ATOM 6892 C C . CYS A 1 20 ? -0.896 1.830 -1.736 1.00 41.05 20 CYS A C 15
ATOM 6893 O O . CYS A 1 20 ? -1.834 1.036 -1.663 1.00 32.13 20 CYS A O 15
ATOM 6899 N N . CYS A 1 21 ? -0.899 2.880 -2.551 1.00 12.50 21 CYS A N 15
ATOM 6900 C CA . CYS A 1 21 ? -2.028 3.166 -3.426 1.00 4.44 21 CYS A CA 15
ATOM 6901 C C . CYS A 1 21 ? -2.280 2.008 -4.387 1.00 32.03 21 CYS A C 15
ATOM 6902 O O . CYS A 1 21 ? -3.412 1.774 -4.811 1.00 13.43 21 CYS A O 15
ATOM 6908 N N . SER A 1 22 ? -1.216 1.286 -4.726 1.00 34.32 22 SER A N 15
ATOM 6909 C CA . SER A 1 22 ? -1.320 0.154 -5.640 1.00 4.02 22 SER A CA 15
ATOM 6910 C C . SER A 1 22 ? -1.747 -1.107 -4.894 1.00 60.11 22 SER A C 15
ATOM 6911 O O . SER A 1 22 ? -2.182 -2.085 -5.503 1.00 73.30 22 SER A O 15
ATOM 6918 N N . LYS A 1 23 ? -1.619 -1.078 -3.572 1.00 41.13 23 LYS A N 15
ATOM 6919 C CA . LYS A 1 23 ? -1.992 -2.217 -2.741 1.00 41.04 23 LYS A CA 15
ATOM 6920 C C . LYS A 1 23 ? -1.103 -3.420 -3.038 1.00 44.22 23 LYS A C 15
ATOM 6921 O O . LYS A 1 23 ? -1.590 -4.540 -3.198 1.00 31.24 23 LYS A O 15
ATOM 6936 N N . ARG A 1 24 ? 0.203 -3.183 -3.106 1.00 21.34 24 ARG A N 15
ATOM 6937 C CA . ARG A 1 24 ? 1.160 -4.248 -3.382 1.00 21.41 24 ARG A CA 15
ATOM 6938 C C . ARG A 1 24 ? 2.295 -4.237 -2.362 1.00 0.40 24 ARG A C 15
ATOM 6939 O O . ARG A 1 24 ? 3.434 -4.576 -2.681 1.00 5.40 24 ARG A O 15
ATOM 6957 N N . CYS A 1 25 ? 1.975 -3.845 -1.133 1.00 43.43 25 CYS A N 15
ATOM 6958 C CA . CYS A 1 25 ? 2.966 -3.788 -0.066 1.00 42.23 25 CYS A CA 15
ATOM 6959 C C . CYS A 1 25 ? 3.069 -5.131 0.652 1.00 34.23 25 CYS A C 15
ATOM 6960 O O . CYS A 1 25 ? 2.099 -5.888 0.720 1.00 13.14 25 CYS A O 15
ATOM 6966 N N . LEU A 1 26 ? 4.251 -5.421 1.187 1.00 72.20 26 LEU A N 15
ATOM 6967 C CA . LEU A 1 26 ? 4.481 -6.671 1.900 1.00 55.12 26 LEU A CA 15
ATOM 6968 C C . LEU A 1 26 ? 5.187 -6.418 3.228 1.00 43.12 26 LEU A C 15
ATOM 6969 O O . LEU A 1 26 ? 5.939 -5.454 3.370 1.00 44.04 26 LEU A O 15
ATOM 6984 N N . PHE A 1 27 ? 4.942 -7.293 4.199 1.00 74.42 27 PHE A N 15
ATOM 6985 C CA . PHE A 1 27 ? 5.555 -7.164 5.516 1.00 12.34 27 PHE A CA 15
ATOM 6986 C C . PHE A 1 27 ? 7.063 -7.390 5.439 1.00 21.32 27 PHE A C 15
ATOM 6987 O O . PHE A 1 27 ? 7.826 -6.830 6.225 1.00 65.24 27 PHE A O 15
ATOM 7003 N N . TYR A 1 28 ? 7.482 -8.215 4.485 1.00 24.15 28 TYR A N 15
ATOM 7004 C CA . TYR A 1 28 ? 8.897 -8.518 4.306 1.00 42.22 28 TYR A CA 15
ATOM 7005 C C . TYR A 1 28 ? 9.566 -7.481 3.409 1.00 64.32 28 TYR A C 15
ATOM 7006 O O . TYR A 1 28 ? 10.608 -6.925 3.755 1.00 52.42 28 TYR A O 15
ATOM 7023 N N . ALA A 1 29 ? 8.960 -7.228 2.254 1.00 61.12 29 ALA A N 15
ATOM 7024 C CA . ALA A 1 29 ? 9.494 -6.256 1.308 1.00 21.34 29 ALA A CA 15
ATOM 7025 C C . ALA A 1 29 ? 9.392 -4.839 1.860 1.00 24.31 29 ALA A C 15
ATOM 7026 O O . ALA A 1 29 ? 10.310 -4.034 1.702 1.00 43.14 29 ALA A O 15
ATOM 7033 N N . ALA A 1 30 ? 8.271 -4.539 2.506 1.00 71.15 30 ALA A N 15
ATOM 7034 C CA . ALA A 1 30 ? 8.050 -3.219 3.082 1.00 3.03 30 ALA A CA 15
ATOM 7035 C C . ALA A 1 30 ? 8.037 -2.143 2.001 1.00 12.05 30 ALA A C 15
ATOM 7036 O O . ALA A 1 30 ? 8.054 -0.949 2.298 1.00 32.52 30 ALA A O 15
ATOM 7043 N N . LYS A 1 31 ? 8.007 -2.575 0.744 1.00 34.24 31 LYS A N 15
ATOM 7044 C CA . LYS A 1 31 ? 7.992 -1.649 -0.382 1.00 22.22 31 LYS A CA 15
ATOM 7045 C C . LYS A 1 31 ? 7.079 -2.160 -1.493 1.00 22.40 31 LYS A C 15
ATOM 7046 O O . LYS A 1 31 ? 7.051 -3.355 -1.787 1.00 1.32 31 LYS A O 15
ATOM 7061 N N . CYS A 1 32 ? 6.335 -1.246 -2.108 1.00 14.43 32 CYS A N 15
ATOM 7062 C CA . CYS A 1 32 ? 5.422 -1.603 -3.187 1.00 55.04 32 CYS A CA 15
ATOM 7063 C C . CYS A 1 32 ? 6.140 -2.413 -4.262 1.00 42.15 32 CYS A C 15
ATOM 7064 O O . CYS A 1 32 ? 7.027 -1.905 -4.949 1.00 65.14 32 CYS A O 15
ATOM 7070 N N . VAL A 1 33 ? 5.753 -3.677 -4.402 1.00 0.54 33 VAL A N 15
ATOM 7071 C CA . VAL A 1 33 ? 6.358 -4.557 -5.395 1.00 35.11 33 VAL A CA 15
ATOM 7072 C C . VAL A 1 33 ? 5.331 -5.011 -6.426 1.00 1.55 33 VAL A C 15
ATOM 7073 O O . VAL A 1 33 ? 4.227 -5.427 -6.076 1.00 55.23 33 VAL A O 15
ATOM 7086 N N . SER A 1 34 ? 5.703 -4.930 -7.699 1.00 34.41 34 SER A N 15
ATOM 7087 C CA . SER A 1 34 ? 4.813 -5.330 -8.783 1.00 1.31 34 SER A CA 15
ATOM 7088 C C . SER A 1 34 ? 4.308 -6.755 -8.573 1.00 14.03 34 SER A C 15
ATOM 7089 O O . SER A 1 34 ? 5.001 -7.591 -7.994 1.00 14.13 34 SER A O 15
ATOM 7096 N N . SER A 1 1 ? -3.816 19.437 -17.243 1.00 20.23 1 SER A N 16
ATOM 7097 C CA . SER A 1 1 ? -4.676 19.928 -16.173 1.00 22.42 1 SER A CA 16
ATOM 7098 C C . SER A 1 1 ? -5.024 18.808 -15.198 1.00 24.24 1 SER A C 16
ATOM 7099 O O . SER A 1 1 ? -4.917 18.973 -13.983 1.00 74.52 1 SER A O 16
ATOM 7106 N N . GLN A 1 2 ? -5.441 17.668 -15.740 1.00 45.43 2 GLN A N 16
ATOM 7107 C CA . GLN A 1 2 ? -5.806 16.520 -14.919 1.00 14.41 2 GLN A CA 16
ATOM 7108 C C . GLN A 1 2 ? -4.565 15.762 -14.461 1.00 33.32 2 GLN A C 16
ATOM 7109 O O . GLN A 1 2 ? -3.963 15.015 -15.231 1.00 3.31 2 GLN A O 16
ATOM 7121 N N . GLU A 1 3 ? -4.186 15.959 -13.201 1.00 52.11 3 GLU A N 16
ATOM 7122 C CA . GLU A 1 3 ? -3.015 15.295 -12.642 1.00 73.52 3 GLU A CA 16
ATOM 7123 C C . GLU A 1 3 ? -3.264 14.879 -11.195 1.00 72.20 3 GLU A C 16
ATOM 7124 O O . GLU A 1 3 ? -3.830 15.639 -10.410 1.00 62.44 3 GLU A O 16
ATOM 7134 N N . GLN A 1 4 ? -2.839 13.668 -10.852 1.00 63.22 4 GLN A N 16
ATOM 7135 C CA . GLN A 1 4 ? -3.018 13.150 -9.501 1.00 12.35 4 GLN A CA 16
ATOM 7136 C C . GLN A 1 4 ? -1.770 12.409 -9.033 1.00 24.53 4 GLN A C 16
ATOM 7137 O O . GLN A 1 4 ? -1.240 11.554 -9.743 1.00 34.34 4 GLN A O 16
ATOM 7149 N N . ARG A 1 5 ? -1.304 12.744 -7.834 1.00 24.24 5 ARG A N 16
ATOM 7150 C CA . ARG A 1 5 ? -0.117 12.113 -7.272 1.00 44.30 5 ARG A CA 16
ATOM 7151 C C . ARG A 1 5 ? -0.485 10.839 -6.517 1.00 24.55 5 ARG A C 16
ATOM 7152 O O . ARG A 1 5 ? -1.319 10.862 -5.613 1.00 51.44 5 ARG A O 16
ATOM 7170 N N . GLN A 1 6 ? 0.144 9.731 -6.894 1.00 43.01 6 GLN A N 16
ATOM 7171 C CA . GLN A 1 6 ? -0.118 8.448 -6.253 1.00 41.20 6 GLN A CA 16
ATOM 7172 C C . GLN A 1 6 ? 0.352 8.458 -4.802 1.00 73.21 6 GLN A C 16
ATOM 7173 O O . GLN A 1 6 ? 0.938 9.435 -4.336 1.00 30.24 6 GLN A O 16
ATOM 7185 N N . CYS A 1 7 ? 0.092 7.364 -4.093 1.00 60.03 7 CYS A N 16
ATOM 7186 C CA . CYS A 1 7 ? 0.488 7.246 -2.696 1.00 74.31 7 CYS A CA 16
ATOM 7187 C C . CYS A 1 7 ? 1.868 6.607 -2.573 1.00 41.34 7 CYS A C 16
ATOM 7188 O O . CYS A 1 7 ? 2.764 7.154 -1.931 1.00 64.53 7 CYS A O 16
ATOM 7194 N N . LYS A 1 8 ? 2.032 5.443 -3.195 1.00 50.45 8 LYS A N 16
ATOM 7195 C CA . LYS A 1 8 ? 3.302 4.728 -3.157 1.00 14.15 8 LYS A CA 16
ATOM 7196 C C . LYS A 1 8 ? 3.389 3.714 -4.294 1.00 2.44 8 LYS A C 16
ATOM 7197 O O . LYS A 1 8 ? 2.773 2.649 -4.239 1.00 25.42 8 LYS A O 16
ATOM 7212 N N . LYS A 1 9 ? 4.158 4.051 -5.324 1.00 61.20 9 LYS A N 16
ATOM 7213 C CA . LYS A 1 9 ? 4.328 3.169 -6.473 1.00 45.51 9 LYS A CA 16
ATOM 7214 C C . LYS A 1 9 ? 5.373 2.096 -6.185 1.00 53.34 9 LYS A C 16
ATOM 7215 O O . LYS A 1 9 ? 5.829 1.948 -5.051 1.00 41.01 9 LYS A O 16
ATOM 7230 N N . ILE A 1 10 ? 5.749 1.350 -7.218 1.00 40.30 10 ILE A N 16
ATOM 7231 C CA . ILE A 1 10 ? 6.741 0.293 -7.075 1.00 72.53 10 ILE A CA 16
ATOM 7232 C C . ILE A 1 10 ? 8.095 0.861 -6.664 1.00 23.42 10 ILE A C 16
ATOM 7233 O O . ILE A 1 10 ? 8.667 1.698 -7.362 1.00 32.55 10 ILE A O 16
ATOM 7248 N N . GLY A 1 11 ? 8.604 0.398 -5.526 1.00 3.24 11 GLY A N 16
ATOM 7249 C CA . GLY A 1 11 ? 9.888 0.871 -5.041 1.00 50.44 11 GLY A CA 16
ATOM 7250 C C . GLY A 1 11 ? 9.750 1.837 -3.882 1.00 32.53 11 GLY A C 16
ATOM 7251 O O . GLY A 1 11 ? 10.744 2.369 -3.388 1.00 22.21 11 GLY A O 16
ATOM 7255 N N . GLU A 1 12 ? 8.514 2.067 -3.449 1.00 11.04 12 GLU A N 16
ATOM 7256 C CA . GLU A 1 12 ? 8.251 2.979 -2.341 1.00 72.23 12 GLU A CA 16
ATOM 7257 C C . GLU A 1 12 ? 8.270 2.236 -1.008 1.00 10.32 12 GLU A C 16
ATOM 7258 O O . GLU A 1 12 ? 8.416 1.014 -0.968 1.00 45.23 12 GLU A O 16
ATOM 7268 N N . HIS A 1 13 ? 8.119 2.983 0.081 1.00 34.15 13 HIS A N 16
ATOM 7269 C CA . HIS A 1 13 ? 8.118 2.395 1.416 1.00 13.40 13 HIS A CA 16
ATOM 7270 C C . HIS A 1 13 ? 6.703 2.340 1.983 1.00 24.02 13 HIS A C 16
ATOM 7271 O O . HIS A 1 13 ? 5.905 3.257 1.783 1.00 41.11 13 HIS A O 16
ATOM 7284 N N . CYS A 1 14 ? 6.397 1.258 2.692 1.00 31.41 14 CYS A N 16
ATOM 7285 C CA . CYS A 1 14 ? 5.078 1.081 3.288 1.00 10.24 14 CYS A CA 16
ATOM 7286 C C . CYS A 1 14 ? 5.086 -0.064 4.296 1.00 50.24 14 CYS A C 16
ATOM 7287 O O . CYS A 1 14 ? 5.797 -1.053 4.122 1.00 1.54 14 CYS A O 16
ATOM 7293 N N . TYR A 1 15 ? 4.291 0.079 5.350 1.00 63.22 15 TYR A N 16
ATOM 7294 C CA . TYR A 1 15 ? 4.207 -0.941 6.389 1.00 52.43 15 TYR A CA 16
ATOM 7295 C C . TYR A 1 15 ? 3.149 -1.984 6.044 1.00 65.00 15 TYR A C 16
ATOM 7296 O O . TYR A 1 15 ? 3.291 -3.162 6.374 1.00 64.51 15 TYR A O 16
ATOM 7313 N N . VAL A 1 16 ? 2.087 -1.542 5.377 1.00 5.31 16 VAL A N 16
ATOM 7314 C CA . VAL A 1 16 ? 1.005 -2.437 4.985 1.00 50.32 16 VAL A CA 16
ATOM 7315 C C . VAL A 1 16 ? 0.590 -2.196 3.537 1.00 14.41 16 VAL A C 16
ATOM 7316 O O . VAL A 1 16 ? 1.097 -1.289 2.879 1.00 52.01 16 VAL A O 16
ATOM 7329 N N . ALA A 1 17 ? -0.336 -3.014 3.049 1.00 54.22 17 ALA A N 16
ATOM 7330 C CA . ALA A 1 17 ? -0.821 -2.889 1.680 1.00 71.23 17 ALA A CA 16
ATOM 7331 C C . ALA A 1 17 ? -1.640 -1.616 1.503 1.00 11.43 17 ALA A C 16
ATOM 7332 O O . ALA A 1 17 ? -1.499 -0.909 0.505 1.00 13.55 17 ALA A O 16
ATOM 7339 N N . ASP A 1 18 ? -2.497 -1.328 2.477 1.00 11.15 18 ASP A N 16
ATOM 7340 C CA . ASP A 1 18 ? -3.339 -0.139 2.427 1.00 13.30 18 ASP A CA 16
ATOM 7341 C C . ASP A 1 18 ? -2.495 1.117 2.237 1.00 11.20 18 ASP A C 16
ATOM 7342 O O . ASP A 1 18 ? -2.922 2.070 1.586 1.00 54.21 18 ASP A O 16
ATOM 7350 N N . GLU A 1 19 ? -1.296 1.111 2.811 1.00 44.21 19 GLU A N 16
ATOM 7351 C CA . GLU A 1 19 ? -0.393 2.252 2.705 1.00 70.24 19 GLU A CA 16
ATOM 7352 C C . GLU A 1 19 ? -0.016 2.513 1.250 1.00 54.23 19 GLU A C 16
ATOM 7353 O O . GLU A 1 19 ? 0.214 3.655 0.851 1.00 72.44 19 GLU A O 16
ATOM 7363 N N . CYS A 1 20 ? 0.047 1.446 0.460 1.00 12.33 20 CYS A N 16
ATOM 7364 C CA . CYS A 1 20 ? 0.397 1.558 -0.950 1.00 35.21 20 CYS A CA 16
ATOM 7365 C C . CYS A 1 20 ? -0.851 1.741 -1.809 1.00 41.05 20 CYS A C 16
ATOM 7366 O O . CYS A 1 20 ? -1.799 0.960 -1.721 1.00 32.13 20 CYS A O 16
ATOM 7372 N N . CYS A 1 21 ? -0.845 2.779 -2.639 1.00 12.50 21 CYS A N 16
ATOM 7373 C CA . CYS A 1 21 ? -1.975 3.066 -3.513 1.00 4.44 21 CYS A CA 16
ATOM 7374 C C . CYS A 1 21 ? -2.246 1.897 -4.455 1.00 32.03 21 CYS A C 16
ATOM 7375 O O . CYS A 1 21 ? -3.383 1.669 -4.869 1.00 13.43 21 CYS A O 16
ATOM 7381 N N . SER A 1 22 ? -1.192 1.158 -4.791 1.00 34.32 22 SER A N 16
ATOM 7382 C CA . SER A 1 22 ? -1.315 0.014 -5.686 1.00 4.02 22 SER A CA 16
ATOM 7383 C C . SER A 1 22 ? -1.754 -1.230 -4.922 1.00 60.11 22 SER A C 16
ATOM 7384 O O . SER A 1 22 ? -2.204 -2.211 -5.514 1.00 73.30 22 SER A O 16
ATOM 7391 N N . LYS A 1 23 ? -1.620 -1.183 -3.600 1.00 41.13 23 LYS A N 16
ATOM 7392 C CA . LYS A 1 23 ? -2.003 -2.304 -2.752 1.00 41.04 23 LYS A CA 16
ATOM 7393 C C . LYS A 1 23 ? -1.130 -3.524 -3.033 1.00 44.22 23 LYS A C 16
ATOM 7394 O O . LYS A 1 23 ? -1.632 -4.638 -3.174 1.00 31.24 23 LYS A O 16
ATOM 7409 N N . ARG A 1 24 ? 0.178 -3.303 -3.112 1.00 21.34 24 ARG A N 16
ATOM 7410 C CA . ARG A 1 24 ? 1.121 -4.383 -3.375 1.00 21.41 24 ARG A CA 16
ATOM 7411 C C . ARG A 1 24 ? 2.259 -4.372 -2.360 1.00 0.40 24 ARG A C 16
ATOM 7412 O O . ARG A 1 24 ? 3.393 -4.731 -2.678 1.00 5.40 24 ARG A O 16
ATOM 7430 N N . CYS A 1 25 ? 1.948 -3.959 -1.136 1.00 43.43 25 CYS A N 16
ATOM 7431 C CA . CYS A 1 25 ? 2.943 -3.899 -0.072 1.00 42.23 25 CYS A CA 16
ATOM 7432 C C . CYS A 1 25 ? 3.032 -5.234 0.665 1.00 34.23 25 CYS A C 16
ATOM 7433 O O . CYS A 1 25 ? 2.053 -5.977 0.746 1.00 13.14 25 CYS A O 16
ATOM 7439 N N . LEU A 1 26 ? 4.211 -5.529 1.202 1.00 72.20 26 LEU A N 16
ATOM 7440 C CA . LEU A 1 26 ? 4.428 -6.773 1.933 1.00 55.12 26 LEU A CA 16
ATOM 7441 C C . LEU A 1 26 ? 5.140 -6.509 3.256 1.00 43.12 26 LEU A C 16
ATOM 7442 O O . LEU A 1 26 ? 5.904 -5.552 3.381 1.00 44.04 26 LEU A O 16
ATOM 7457 N N . PHE A 1 27 ? 4.887 -7.365 4.239 1.00 74.42 27 PHE A N 16
ATOM 7458 C CA . PHE A 1 27 ? 5.505 -7.227 5.552 1.00 12.34 27 PHE A CA 16
ATOM 7459 C C . PHE A 1 27 ? 7.009 -7.471 5.474 1.00 21.32 27 PHE A C 16
ATOM 7460 O O . PHE A 1 27 ? 7.782 -6.908 6.250 1.00 65.24 27 PHE A O 16
ATOM 7476 N N . TYR A 1 28 ? 7.417 -8.317 4.533 1.00 24.15 28 TYR A N 16
ATOM 7477 C CA . TYR A 1 28 ? 8.827 -8.640 4.355 1.00 42.22 28 TYR A CA 16
ATOM 7478 C C . TYR A 1 28 ? 9.506 -7.626 3.439 1.00 64.32 28 TYR A C 16
ATOM 7479 O O . TYR A 1 28 ? 10.556 -7.078 3.772 1.00 52.42 28 TYR A O 16
ATOM 7496 N N . ALA A 1 29 ? 8.898 -7.384 2.282 1.00 61.12 29 ALA A N 16
ATOM 7497 C CA . ALA A 1 29 ? 9.441 -6.435 1.318 1.00 21.34 29 ALA A CA 16
ATOM 7498 C C . ALA A 1 29 ? 9.360 -5.007 1.847 1.00 24.31 29 ALA A C 16
ATOM 7499 O O . ALA A 1 29 ? 10.288 -4.218 1.673 1.00 43.14 29 ALA A O 16
ATOM 7506 N N . ALA A 1 30 ? 8.245 -4.683 2.493 1.00 71.15 30 ALA A N 16
ATOM 7507 C CA . ALA A 1 30 ? 8.045 -3.350 3.048 1.00 3.03 30 ALA A CA 16
ATOM 7508 C C . ALA A 1 30 ? 8.044 -2.292 1.950 1.00 12.05 30 ALA A C 16
ATOM 7509 O O . ALA A 1 30 ? 8.079 -1.093 2.228 1.00 32.52 30 ALA A O 16
ATOM 7516 N N . LYS A 1 31 ? 8.006 -2.743 0.701 1.00 34.24 31 LYS A N 16
ATOM 7517 C CA . LYS A 1 31 ? 8.001 -1.835 -0.440 1.00 22.22 31 LYS A CA 16
ATOM 7518 C C . LYS A 1 31 ? 7.076 -2.348 -1.540 1.00 22.40 31 LYS A C 16
ATOM 7519 O O . LYS A 1 31 ? 7.029 -3.547 -1.817 1.00 1.32 31 LYS A O 16
ATOM 7534 N N . CYS A 1 32 ? 6.342 -1.433 -2.165 1.00 14.43 32 CYS A N 16
ATOM 7535 C CA . CYS A 1 32 ? 5.419 -1.793 -3.234 1.00 55.04 32 CYS A CA 16
ATOM 7536 C C . CYS A 1 32 ? 6.121 -2.628 -4.301 1.00 42.15 32 CYS A C 16
ATOM 7537 O O . CYS A 1 32 ? 7.009 -2.140 -5.002 1.00 65.14 32 CYS A O 16
ATOM 7543 N N . VAL A 1 33 ? 5.717 -3.888 -4.419 1.00 0.54 33 VAL A N 16
ATOM 7544 C CA . VAL A 1 33 ? 6.306 -4.791 -5.400 1.00 35.11 33 VAL A CA 16
ATOM 7545 C C . VAL A 1 33 ? 5.269 -5.245 -6.422 1.00 1.55 33 VAL A C 16
ATOM 7546 O O . VAL A 1 33 ? 4.160 -5.640 -6.061 1.00 55.23 33 VAL A O 16
ATOM 7559 N N . SER A 1 34 ? 5.636 -5.186 -7.697 1.00 34.41 34 SER A N 16
ATOM 7560 C CA . SER A 1 34 ? 4.736 -5.588 -8.772 1.00 1.31 34 SER A CA 16
ATOM 7561 C C . SER A 1 34 ? 4.211 -7.002 -8.539 1.00 14.03 34 SER A C 16
ATOM 7562 O O . SER A 1 34 ? 4.952 -7.888 -8.119 1.00 14.13 34 SER A O 16
ATOM 7569 N N . SER A 1 1 ? -10.360 17.084 -10.125 1.00 20.23 1 SER A N 17
ATOM 7570 C CA . SER A 1 1 ? -9.124 16.950 -10.887 1.00 22.42 1 SER A CA 17
ATOM 7571 C C . SER A 1 1 ? -9.073 15.606 -11.607 1.00 24.24 1 SER A C 17
ATOM 7572 O O . SER A 1 1 ? -9.428 14.574 -11.040 1.00 74.52 1 SER A O 17
ATOM 7579 N N . GLN A 1 2 ? -8.627 15.629 -12.859 1.00 45.43 2 GLN A N 17
ATOM 7580 C CA . GLN A 1 2 ? -8.530 14.412 -13.657 1.00 14.41 2 GLN A CA 17
ATOM 7581 C C . GLN A 1 2 ? -7.700 13.355 -12.937 1.00 33.32 2 GLN A C 17
ATOM 7582 O O . GLN A 1 2 ? -8.235 12.361 -12.446 1.00 3.31 2 GLN A O 17
ATOM 7594 N N . GLU A 1 3 ? -6.391 13.575 -12.880 1.00 52.11 3 GLU A N 17
ATOM 7595 C CA . GLU A 1 3 ? -5.487 12.639 -12.221 1.00 73.52 3 GLU A CA 17
ATOM 7596 C C . GLU A 1 3 ? -5.116 13.132 -10.825 1.00 72.20 3 GLU A C 17
ATOM 7597 O O . GLU A 1 3 ? -5.328 14.298 -10.492 1.00 62.44 3 GLU A O 17
ATOM 7607 N N . GLN A 1 4 ? -4.562 12.236 -10.015 1.00 63.22 4 GLN A N 17
ATOM 7608 C CA . GLN A 1 4 ? -4.162 12.580 -8.655 1.00 12.35 4 GLN A CA 17
ATOM 7609 C C . GLN A 1 4 ? -2.824 11.938 -8.302 1.00 24.53 4 GLN A C 17
ATOM 7610 O O . GLN A 1 4 ? -2.516 10.835 -8.753 1.00 34.34 4 GLN A O 17
ATOM 7622 N N . ARG A 1 5 ? -2.034 12.635 -7.493 1.00 24.24 5 ARG A N 17
ATOM 7623 C CA . ARG A 1 5 ? -0.728 12.135 -7.082 1.00 44.30 5 ARG A CA 17
ATOM 7624 C C . ARG A 1 5 ? -0.858 10.779 -6.394 1.00 24.55 5 ARG A C 17
ATOM 7625 O O . ARG A 1 5 ? -1.638 10.621 -5.456 1.00 51.44 5 ARG A O 17
ATOM 7643 N N . GLN A 1 6 ? -0.090 9.804 -6.870 1.00 43.01 6 GLN A N 17
ATOM 7644 C CA . GLN A 1 6 ? -0.121 8.462 -6.302 1.00 41.20 6 GLN A CA 17
ATOM 7645 C C . GLN A 1 6 ? 0.351 8.473 -4.852 1.00 73.21 6 GLN A C 17
ATOM 7646 O O . GLN A 1 6 ? 0.936 9.451 -4.386 1.00 30.24 6 GLN A O 17
ATOM 7658 N N . CYS A 1 7 ? 0.092 7.379 -4.143 1.00 60.03 7 CYS A N 17
ATOM 7659 C CA . CYS A 1 7 ? 0.489 7.262 -2.745 1.00 74.31 7 CYS A CA 17
ATOM 7660 C C . CYS A 1 7 ? 1.870 6.624 -2.622 1.00 41.34 7 CYS A C 17
ATOM 7661 O O . CYS A 1 7 ? 2.766 7.174 -1.981 1.00 64.53 7 CYS A O 17
ATOM 7667 N N . LYS A 1 8 ? 2.035 5.462 -3.243 1.00 50.45 8 LYS A N 17
ATOM 7668 C CA . LYS A 1 8 ? 3.307 4.748 -3.206 1.00 14.15 8 LYS A CA 17
ATOM 7669 C C . LYS A 1 8 ? 3.393 3.733 -4.342 1.00 2.44 8 LYS A C 17
ATOM 7670 O O . LYS A 1 8 ? 2.779 2.667 -4.284 1.00 25.42 8 LYS A O 17
ATOM 7685 N N . LYS A 1 9 ? 4.160 4.070 -5.373 1.00 61.20 9 LYS A N 17
ATOM 7686 C CA . LYS A 1 9 ? 4.330 3.188 -6.521 1.00 45.51 9 LYS A CA 17
ATOM 7687 C C . LYS A 1 9 ? 5.376 2.115 -6.233 1.00 53.34 9 LYS A C 17
ATOM 7688 O O . LYS A 1 9 ? 5.835 1.972 -5.099 1.00 41.01 9 LYS A O 17
ATOM 7703 N N . ILE A 1 10 ? 5.750 1.367 -7.266 1.00 40.30 10 ILE A N 17
ATOM 7704 C CA . ILE A 1 10 ? 6.744 0.310 -7.122 1.00 72.53 10 ILE A CA 17
ATOM 7705 C C . ILE A 1 10 ? 8.098 0.881 -6.715 1.00 23.42 10 ILE A C 17
ATOM 7706 O O . ILE A 1 10 ? 8.668 1.717 -7.415 1.00 32.55 10 ILE A O 17
ATOM 7721 N N . GLY A 1 11 ? 8.608 0.422 -5.576 1.00 3.24 11 GLY A N 17
ATOM 7722 C CA . GLY A 1 11 ? 9.893 0.896 -5.094 1.00 50.44 11 GLY A CA 17
ATOM 7723 C C . GLY A 1 11 ? 9.756 1.864 -3.936 1.00 32.53 11 GLY A C 17
ATOM 7724 O O . GLY A 1 11 ? 10.750 2.398 -3.445 1.00 22.21 11 GLY A O 17
ATOM 7728 N N . GLU A 1 12 ? 8.521 2.093 -3.501 1.00 11.04 12 GLU A N 17
ATOM 7729 C CA . GLU A 1 12 ? 8.258 3.007 -2.395 1.00 72.23 12 GLU A CA 17
ATOM 7730 C C . GLU A 1 12 ? 8.279 2.266 -1.061 1.00 10.32 12 GLU A C 17
ATOM 7731 O O . GLU A 1 12 ? 8.428 1.043 -1.019 1.00 45.23 12 GLU A O 17
ATOM 7741 N N . HIS A 1 13 ? 8.130 3.014 0.028 1.00 34.15 13 HIS A N 17
ATOM 7742 C CA . HIS A 1 13 ? 8.132 2.429 1.364 1.00 13.40 13 HIS A CA 17
ATOM 7743 C C . HIS A 1 13 ? 6.716 2.372 1.933 1.00 24.02 13 HIS A C 17
ATOM 7744 O O . HIS A 1 13 ? 5.919 3.289 1.734 1.00 41.11 13 HIS A O 17
ATOM 7757 N N . CYS A 1 14 ? 6.413 1.290 2.643 1.00 31.41 14 CYS A N 17
ATOM 7758 C CA . CYS A 1 14 ? 5.095 1.112 3.240 1.00 10.24 14 CYS A CA 17
ATOM 7759 C C . CYS A 1 14 ? 5.106 -0.031 4.251 1.00 50.24 14 CYS A C 17
ATOM 7760 O O . CYS A 1 14 ? 5.818 -1.020 4.078 1.00 1.54 14 CYS A O 17
ATOM 7766 N N . TYR A 1 15 ? 4.312 0.113 5.306 1.00 63.22 15 TYR A N 17
ATOM 7767 C CA . TYR A 1 15 ? 4.231 -0.906 6.346 1.00 52.43 15 TYR A CA 17
ATOM 7768 C C . TYR A 1 15 ? 3.172 -1.951 6.005 1.00 65.00 15 TYR A C 17
ATOM 7769 O O . TYR A 1 15 ? 3.314 -3.127 6.336 1.00 64.51 15 TYR A O 17
ATOM 7786 N N . VAL A 1 16 ? 2.109 -1.510 5.338 1.00 5.31 16 VAL A N 17
ATOM 7787 C CA . VAL A 1 16 ? 1.025 -2.405 4.949 1.00 50.32 16 VAL A CA 17
ATOM 7788 C C . VAL A 1 16 ? 0.609 -2.168 3.502 1.00 14.41 16 VAL A C 17
ATOM 7789 O O . VAL A 1 16 ? 1.115 -1.260 2.841 1.00 52.01 16 VAL A O 17
ATOM 7802 N N . ALA A 1 17 ? -0.317 -2.988 3.016 1.00 54.22 17 ALA A N 17
ATOM 7803 C CA . ALA A 1 17 ? -0.803 -2.866 1.648 1.00 71.23 17 ALA A CA 17
ATOM 7804 C C . ALA A 1 17 ? -1.625 -1.593 1.469 1.00 11.43 17 ALA A C 17
ATOM 7805 O O . ALA A 1 17 ? -1.484 -0.888 0.470 1.00 13.55 17 ALA A O 17
ATOM 7812 N N . ASP A 1 18 ? -2.481 -1.306 2.443 1.00 11.15 18 ASP A N 17
ATOM 7813 C CA . ASP A 1 18 ? -3.324 -0.117 2.393 1.00 13.30 18 ASP A CA 17
ATOM 7814 C C . ASP A 1 18 ? -2.482 1.140 2.200 1.00 11.20 18 ASP A C 17
ATOM 7815 O O . ASP A 1 18 ? -2.911 2.090 1.547 1.00 54.21 18 ASP A O 17
ATOM 7823 N N . GLU A 1 19 ? -1.282 1.136 2.772 1.00 44.21 19 GLU A N 17
ATOM 7824 C CA . GLU A 1 19 ? -0.381 2.277 2.662 1.00 70.24 19 GLU A CA 17
ATOM 7825 C C . GLU A 1 19 ? -0.005 2.537 1.207 1.00 54.23 19 GLU A C 17
ATOM 7826 O O . GLU A 1 19 ? 0.223 3.680 0.807 1.00 72.44 19 GLU A O 17
ATOM 7836 N N . CYS A 1 20 ? 0.058 1.469 0.419 1.00 12.33 20 CYS A N 17
ATOM 7837 C CA . CYS A 1 20 ? 0.407 1.579 -0.992 1.00 35.21 20 CYS A CA 17
ATOM 7838 C C . CYS A 1 20 ? -0.843 1.759 -1.849 1.00 41.05 20 CYS A C 17
ATOM 7839 O O . CYS A 1 20 ? -1.790 0.978 -1.758 1.00 32.13 20 CYS A O 17
ATOM 7845 N N . CYS A 1 21 ? -0.838 2.795 -2.681 1.00 12.50 21 CYS A N 17
ATOM 7846 C CA . CYS A 1 21 ? -1.970 3.081 -3.554 1.00 4.44 21 CYS A CA 17
ATOM 7847 C C . CYS A 1 21 ? -2.241 1.909 -4.495 1.00 32.03 21 CYS A C 17
ATOM 7848 O O . CYS A 1 21 ? -3.378 1.681 -4.908 1.00 13.43 21 CYS A O 17
ATOM 7854 N N . SER A 1 22 ? -1.187 1.171 -4.829 1.00 34.32 22 SER A N 17
ATOM 7855 C CA . SER A 1 22 ? -1.309 0.025 -5.723 1.00 4.02 22 SER A CA 17
ATOM 7856 C C . SER A 1 22 ? -1.746 -1.218 -4.956 1.00 60.11 22 SER A C 17
ATOM 7857 O O . SER A 1 22 ? -2.195 -2.202 -5.546 1.00 73.30 22 SER A O 17
ATOM 7864 N N . LYS A 1 23 ? -1.611 -1.169 -3.635 1.00 41.13 23 LYS A N 17
ATOM 7865 C CA . LYS A 1 23 ? -1.992 -2.290 -2.784 1.00 41.04 23 LYS A CA 17
ATOM 7866 C C . LYS A 1 23 ? -1.118 -3.508 -3.064 1.00 44.22 23 LYS A C 17
ATOM 7867 O O . LYS A 1 23 ? -1.619 -4.624 -3.203 1.00 31.24 23 LYS A O 17
ATOM 7882 N N . ARG A 1 24 ? 0.190 -3.286 -3.144 1.00 21.34 24 ARG A N 17
ATOM 7883 C CA . ARG A 1 24 ? 1.133 -4.366 -3.408 1.00 21.41 24 ARG A CA 17
ATOM 7884 C C . ARG A 1 24 ? 2.273 -4.353 -2.393 1.00 0.40 24 ARG A C 17
ATOM 7885 O O . ARG A 1 24 ? 3.407 -4.709 -2.712 1.00 5.40 24 ARG A O 17
ATOM 7903 N N . CYS A 1 25 ? 1.964 -3.937 -1.170 1.00 43.43 25 CYS A N 17
ATOM 7904 C CA . CYS A 1 25 ? 2.961 -3.875 -0.108 1.00 42.23 25 CYS A CA 17
ATOM 7905 C C . CYS A 1 25 ? 3.052 -5.207 0.631 1.00 34.23 25 CYS A C 17
ATOM 7906 O O . CYS A 1 25 ? 2.074 -5.952 0.715 1.00 13.14 25 CYS A O 17
ATOM 7912 N N . LEU A 1 26 ? 4.232 -5.501 1.167 1.00 72.20 26 LEU A N 17
ATOM 7913 C CA . LEU A 1 26 ? 4.452 -6.743 1.900 1.00 55.12 26 LEU A CA 17
ATOM 7914 C C . LEU A 1 26 ? 5.166 -6.475 3.221 1.00 43.12 26 LEU A C 17
ATOM 7915 O O . LEU A 1 26 ? 5.929 -5.518 3.344 1.00 44.04 26 LEU A O 17
ATOM 7930 N N . PHE A 1 27 ? 4.915 -7.330 4.207 1.00 74.42 27 PHE A N 17
ATOM 7931 C CA . PHE A 1 27 ? 5.534 -7.189 5.519 1.00 12.34 27 PHE A CA 17
ATOM 7932 C C . PHE A 1 27 ? 7.038 -7.432 5.439 1.00 21.32 27 PHE A C 17
ATOM 7933 O O . PHE A 1 27 ? 7.812 -6.866 6.212 1.00 65.24 27 PHE A O 17
ATOM 7949 N N . TYR A 1 28 ? 7.445 -8.278 4.500 1.00 24.15 28 TYR A N 17
ATOM 7950 C CA . TYR A 1 28 ? 8.856 -8.600 4.320 1.00 42.22 28 TYR A CA 17
ATOM 7951 C C . TYR A 1 28 ? 9.534 -7.588 3.401 1.00 64.32 28 TYR A C 17
ATOM 7952 O O . TYR A 1 28 ? 10.583 -7.037 3.732 1.00 52.42 28 TYR A O 17
ATOM 7969 N N . ALA A 1 29 ? 8.923 -7.349 2.245 1.00 61.12 29 ALA A N 17
ATOM 7970 C CA . ALA A 1 29 ? 9.464 -6.400 1.278 1.00 21.34 29 ALA A CA 17
ATOM 7971 C C . ALA A 1 29 ? 9.383 -4.972 1.805 1.00 24.31 29 ALA A C 17
ATOM 7972 O O . ALA A 1 29 ? 10.309 -4.182 1.629 1.00 43.14 29 ALA A O 17
ATOM 7979 N N . ALA A 1 30 ? 8.268 -4.648 2.452 1.00 71.15 30 ALA A N 17
ATOM 7980 C CA . ALA A 1 30 ? 8.067 -3.314 3.005 1.00 3.03 30 ALA A CA 17
ATOM 7981 C C . ALA A 1 30 ? 8.064 -2.258 1.906 1.00 12.05 30 ALA A C 17
ATOM 7982 O O . ALA A 1 30 ? 8.099 -1.058 2.181 1.00 32.52 30 ALA A O 17
ATOM 7989 N N . LYS A 1 31 ? 8.023 -2.710 0.657 1.00 34.24 31 LYS A N 17
ATOM 7990 C CA . LYS A 1 31 ? 8.016 -1.805 -0.485 1.00 22.22 31 LYS A CA 17
ATOM 7991 C C . LYS A 1 31 ? 7.091 -2.321 -1.583 1.00 22.40 31 LYS A C 17
ATOM 7992 O O . LYS A 1 31 ? 7.045 -3.520 -1.858 1.00 1.32 31 LYS A O 17
ATOM 8007 N N . CYS A 1 32 ? 6.354 -1.408 -2.207 1.00 14.43 32 CYS A N 17
ATOM 8008 C CA . CYS A 1 32 ? 5.430 -1.769 -3.275 1.00 55.04 32 CYS A CA 17
ATOM 8009 C C . CYS A 1 32 ? 6.132 -2.605 -4.342 1.00 42.15 32 CYS A C 17
ATOM 8010 O O . CYS A 1 32 ? 7.017 -2.117 -5.045 1.00 65.14 32 CYS A O 17
ATOM 8016 N N . VAL A 1 33 ? 5.730 -3.866 -4.458 1.00 0.54 33 VAL A N 17
ATOM 8017 C CA . VAL A 1 33 ? 6.318 -4.770 -5.439 1.00 35.11 33 VAL A CA 17
ATOM 8018 C C . VAL A 1 33 ? 5.280 -5.228 -6.457 1.00 1.55 33 VAL A C 17
ATOM 8019 O O . VAL A 1 33 ? 4.172 -5.623 -6.094 1.00 55.23 33 VAL A O 17
ATOM 8032 N N . SER A 1 34 ? 5.646 -5.170 -7.734 1.00 34.41 34 SER A N 17
ATOM 8033 C CA . SER A 1 34 ? 4.743 -5.576 -8.806 1.00 1.31 34 SER A CA 17
ATOM 8034 C C . SER A 1 34 ? 4.219 -6.989 -8.569 1.00 14.03 34 SER A C 17
ATOM 8035 O O . SER A 1 34 ? 4.881 -7.809 -7.936 1.00 14.13 34 SER A O 17
ATOM 8042 N N . SER A 1 1 ? -7.598 16.353 -19.611 1.00 20.23 1 SER A N 18
ATOM 8043 C CA . SER A 1 1 ? -6.892 15.298 -18.893 1.00 22.42 1 SER A CA 18
ATOM 8044 C C . SER A 1 1 ? -6.905 15.562 -17.390 1.00 24.24 1 SER A C 18
ATOM 8045 O O . SER A 1 1 ? -6.720 16.694 -16.948 1.00 74.52 1 SER A O 18
ATOM 8052 N N . GLN A 1 2 ? -7.124 14.506 -16.612 1.00 45.43 2 GLN A N 18
ATOM 8053 C CA . GLN A 1 2 ? -7.161 14.622 -15.159 1.00 14.41 2 GLN A CA 18
ATOM 8054 C C . GLN A 1 2 ? -5.770 14.440 -14.563 1.00 33.32 2 GLN A C 18
ATOM 8055 O O . GLN A 1 2 ? -4.855 13.963 -15.234 1.00 3.31 2 GLN A O 18
ATOM 8067 N N . GLU A 1 3 ? -5.617 14.824 -13.299 1.00 52.11 3 GLU A N 18
ATOM 8068 C CA . GLU A 1 3 ? -4.336 14.702 -12.614 1.00 73.52 3 GLU A CA 18
ATOM 8069 C C . GLU A 1 3 ? -4.527 14.186 -11.191 1.00 72.20 3 GLU A C 18
ATOM 8070 O O . GLU A 1 3 ? -5.439 14.611 -10.483 1.00 62.44 3 GLU A O 18
ATOM 8080 N N . GLN A 1 4 ? -3.661 13.265 -10.781 1.00 63.22 4 GLN A N 18
ATOM 8081 C CA . GLN A 1 4 ? -3.735 12.688 -9.443 1.00 12.35 4 GLN A CA 18
ATOM 8082 C C . GLN A 1 4 ? -2.351 12.284 -8.947 1.00 24.53 4 GLN A C 18
ATOM 8083 O O . GLN A 1 4 ? -1.454 12.003 -9.743 1.00 34.34 4 GLN A O 18
ATOM 8095 N N . ARG A 1 5 ? -2.184 12.256 -7.629 1.00 24.24 5 ARG A N 18
ATOM 8096 C CA . ARG A 1 5 ? -0.908 11.888 -7.028 1.00 44.30 5 ARG A CA 18
ATOM 8097 C C . ARG A 1 5 ? -1.007 10.532 -6.332 1.00 24.55 5 ARG A C 18
ATOM 8098 O O . ARG A 1 5 ? -1.736 10.378 -5.354 1.00 51.44 5 ARG A O 18
ATOM 8116 N N . GLN A 1 6 ? -0.268 9.554 -6.846 1.00 43.01 6 GLN A N 18
ATOM 8117 C CA . GLN A 1 6 ? -0.273 8.213 -6.275 1.00 41.20 6 GLN A CA 18
ATOM 8118 C C . GLN A 1 6 ? 0.183 8.238 -4.820 1.00 73.21 6 GLN A C 18
ATOM 8119 O O . GLN A 1 6 ? 0.739 9.232 -4.350 1.00 30.24 6 GLN A O 18
ATOM 8131 N N . CYS A 1 7 ? -0.056 7.141 -4.111 1.00 60.03 7 CYS A N 18
ATOM 8132 C CA . CYS A 1 7 ? 0.329 7.037 -2.709 1.00 74.31 7 CYS A CA 18
ATOM 8133 C C . CYS A 1 7 ? 1.724 6.434 -2.570 1.00 41.34 7 CYS A C 18
ATOM 8134 O O . CYS A 1 7 ? 2.599 7.006 -1.921 1.00 64.53 7 CYS A O 18
ATOM 8140 N N . LYS A 1 8 ? 1.924 5.274 -3.186 1.00 50.45 8 LYS A N 18
ATOM 8141 C CA . LYS A 1 8 ? 3.212 4.592 -3.134 1.00 14.15 8 LYS A CA 18
ATOM 8142 C C . LYS A 1 8 ? 3.337 3.578 -4.267 1.00 2.44 8 LYS A C 18
ATOM 8143 O O . LYS A 1 8 ? 2.749 2.498 -4.215 1.00 25.42 8 LYS A O 18
ATOM 8158 N N . LYS A 1 9 ? 4.107 3.932 -5.291 1.00 61.20 9 LYS A N 18
ATOM 8159 C CA . LYS A 1 9 ? 4.312 3.053 -6.435 1.00 45.51 9 LYS A CA 18
ATOM 8160 C C . LYS A 1 9 ? 5.380 2.007 -6.134 1.00 53.34 9 LYS A C 18
ATOM 8161 O O . LYS A 1 9 ? 5.829 1.877 -4.995 1.00 41.01 9 LYS A O 18
ATOM 8176 N N . ILE A 1 10 ? 5.784 1.268 -7.161 1.00 40.30 10 ILE A N 18
ATOM 8177 C CA . ILE A 1 10 ? 6.803 0.237 -7.006 1.00 72.53 10 ILE A CA 18
ATOM 8178 C C . ILE A 1 10 ? 8.137 0.842 -6.584 1.00 23.42 10 ILE A C 18
ATOM 8179 O O . ILE A 1 10 ? 8.695 1.690 -7.279 1.00 32.55 10 ILE A O 18
ATOM 8194 N N . GLY A 1 11 ? 8.646 0.398 -5.438 1.00 3.24 11 GLY A N 18
ATOM 8195 C CA . GLY A 1 11 ? 9.913 0.905 -4.943 1.00 50.44 11 GLY A CA 18
ATOM 8196 C C . GLY A 1 11 ? 9.739 1.872 -3.788 1.00 32.53 11 GLY A C 18
ATOM 8197 O O . GLY A 1 11 ? 10.714 2.431 -3.287 1.00 22.21 11 GLY A O 18
ATOM 8201 N N . GLU A 1 12 ? 8.495 2.069 -3.366 1.00 11.04 12 GLU A N 18
ATOM 8202 C CA . GLU A 1 12 ? 8.197 2.976 -2.264 1.00 72.23 12 GLU A CA 18
ATOM 8203 C C . GLU A 1 12 ? 8.221 2.238 -0.929 1.00 10.32 12 GLU A C 18
ATOM 8204 O O . GLU A 1 12 ? 8.400 1.021 -0.883 1.00 45.23 12 GLU A O 18
ATOM 8214 N N . HIS A 1 13 ? 8.040 2.984 0.157 1.00 34.15 13 HIS A N 18
ATOM 8215 C CA . HIS A 1 13 ? 8.040 2.401 1.493 1.00 13.40 13 HIS A CA 18
ATOM 8216 C C . HIS A 1 13 ? 6.621 2.308 2.046 1.00 24.02 13 HIS A C 18
ATOM 8217 O O . HIS A 1 13 ? 5.800 3.201 1.833 1.00 41.11 13 HIS A O 18
ATOM 8230 N N . CYS A 1 14 ? 6.338 1.222 2.757 1.00 31.41 14 CYS A N 18
ATOM 8231 C CA . CYS A 1 14 ? 5.018 1.011 3.340 1.00 10.24 14 CYS A CA 18
ATOM 8232 C C . CYS A 1 14 ? 5.047 -0.130 4.352 1.00 50.24 14 CYS A C 18
ATOM 8233 O O . CYS A 1 14 ? 5.785 -1.101 4.188 1.00 1.54 14 CYS A O 18
ATOM 8239 N N . TYR A 1 15 ? 4.238 -0.006 5.398 1.00 63.22 15 TYR A N 18
ATOM 8240 C CA . TYR A 1 15 ? 4.171 -1.026 6.438 1.00 52.43 15 TYR A CA 18
ATOM 8241 C C . TYR A 1 15 ? 3.142 -2.096 6.087 1.00 65.00 15 TYR A C 18
ATOM 8242 O O . TYR A 1 15 ? 3.309 -3.269 6.424 1.00 64.51 15 TYR A O 18
ATOM 8259 N N . VAL A 1 16 ? 2.078 -1.684 5.406 1.00 5.31 16 VAL A N 18
ATOM 8260 C CA . VAL A 1 16 ? 1.022 -2.607 5.006 1.00 50.32 16 VAL A CA 18
ATOM 8261 C C . VAL A 1 16 ? 0.615 -2.380 3.555 1.00 14.41 16 VAL A C 18
ATOM 8262 O O . VAL A 1 16 ? 1.105 -1.462 2.899 1.00 52.01 16 VAL A O 18
ATOM 8275 N N . ALA A 1 17 ? -0.283 -3.225 3.059 1.00 54.22 17 ALA A N 18
ATOM 8276 C CA . ALA A 1 17 ? -0.758 -3.115 1.686 1.00 71.23 17 ALA A CA 18
ATOM 8277 C C . ALA A 1 17 ? -1.609 -1.864 1.497 1.00 11.43 17 ALA A C 18
ATOM 8278 O O . ALA A 1 17 ? -1.476 -1.156 0.498 1.00 13.55 17 ALA A O 18
ATOM 8285 N N . ASP A 1 18 ? -2.483 -1.597 2.461 1.00 11.15 18 ASP A N 18
ATOM 8286 C CA . ASP A 1 18 ? -3.356 -0.431 2.400 1.00 13.30 18 ASP A CA 18
ATOM 8287 C C . ASP A 1 18 ? -2.543 0.847 2.214 1.00 11.20 18 ASP A C 18
ATOM 8288 O O . ASP A 1 18 ? -2.989 1.787 1.555 1.00 54.21 18 ASP A O 18
ATOM 8296 N N . GLU A 1 19 ? -1.350 0.874 2.799 1.00 44.21 19 GLU A N 18
ATOM 8297 C CA . GLU A 1 19 ? -0.476 2.037 2.699 1.00 70.24 19 GLU A CA 18
ATOM 8298 C C . GLU A 1 19 ? -0.091 2.304 1.247 1.00 54.23 19 GLU A C 18
ATOM 8299 O O . GLU A 1 19 ? 0.112 3.451 0.847 1.00 72.44 19 GLU A O 18
ATOM 8309 N N . CYS A 1 20 ? 0.008 1.237 0.461 1.00 12.33 20 CYS A N 18
ATOM 8310 C CA . CYS A 1 20 ? 0.370 1.354 -0.947 1.00 35.21 20 CYS A CA 18
ATOM 8311 C C . CYS A 1 20 ? -0.876 1.502 -1.817 1.00 41.05 20 CYS A C 18
ATOM 8312 O O . CYS A 1 20 ? -1.803 0.697 -1.736 1.00 32.13 20 CYS A O 18
ATOM 8318 N N . CYS A 1 21 ? -0.887 2.537 -2.651 1.00 12.50 21 CYS A N 18
ATOM 8319 C CA . CYS A 1 21 ? -2.016 2.793 -3.537 1.00 4.44 21 CYS A CA 18
ATOM 8320 C C . CYS A 1 21 ? -2.246 1.614 -4.479 1.00 32.03 21 CYS A C 18
ATOM 8321 O O . CYS A 1 21 ? -3.372 1.357 -4.905 1.00 13.43 21 CYS A O 18
ATOM 8327 N N . SER A 1 22 ? -1.171 0.901 -4.799 1.00 34.32 22 SER A N 18
ATOM 8328 C CA . SER A 1 22 ? -1.253 -0.248 -5.693 1.00 4.02 22 SER A CA 18
ATOM 8329 C C . SER A 1 22 ? -1.668 -1.502 -4.929 1.00 60.11 22 SER A C 18
ATOM 8330 O O . SER A 1 22 ? -2.085 -2.496 -5.523 1.00 73.30 22 SER A O 18
ATOM 8337 N N . LYS A 1 23 ? -1.549 -1.447 -3.607 1.00 41.13 23 LYS A N 18
ATOM 8338 C CA . LYS A 1 23 ? -1.912 -2.577 -2.758 1.00 41.04 23 LYS A CA 18
ATOM 8339 C C . LYS A 1 23 ? -1.004 -3.773 -3.027 1.00 44.22 23 LYS A C 18
ATOM 8340 O O . LYS A 1 23 ? -1.475 -4.901 -3.169 1.00 31.24 23 LYS A O 18
ATOM 8355 N N . ARG A 1 24 ? 0.299 -3.518 -3.095 1.00 21.34 24 ARG A N 18
ATOM 8356 C CA . ARG A 1 24 ? 1.271 -4.573 -3.346 1.00 21.41 24 ARG A CA 18
ATOM 8357 C C . ARG A 1 24 ? 2.399 -4.530 -2.318 1.00 0.40 24 ARG A C 18
ATOM 8358 O O . ARG A 1 24 ? 3.546 -4.859 -2.625 1.00 5.40 24 ARG A O 18
ATOM 8376 N N . CYS A 1 25 ? 2.066 -4.121 -1.099 1.00 43.43 25 CYS A N 18
ATOM 8377 C CA . CYS A 1 25 ? 3.049 -4.032 -0.026 1.00 42.23 25 CYS A CA 18
ATOM 8378 C C . CYS A 1 25 ? 3.165 -5.361 0.716 1.00 34.23 25 CYS A C 18
ATOM 8379 O O . CYS A 1 25 ? 2.206 -6.130 0.789 1.00 13.14 25 CYS A O 18
ATOM 8385 N N . LEU A 1 26 ? 4.346 -5.624 1.264 1.00 72.20 26 LEU A N 18
ATOM 8386 C CA . LEU A 1 26 ? 4.588 -6.860 2.002 1.00 55.12 26 LEU A CA 18
ATOM 8387 C C . LEU A 1 26 ? 5.282 -6.574 3.331 1.00 43.12 26 LEU A C 18
ATOM 8388 O O . LEU A 1 26 ? 6.018 -5.596 3.460 1.00 44.04 26 LEU A O 18
ATOM 8403 N N . PHE A 1 27 ? 5.040 -7.433 4.314 1.00 74.42 27 PHE A N 18
ATOM 8404 C CA . PHE A 1 27 ? 5.642 -7.274 5.633 1.00 12.34 27 PHE A CA 18
ATOM 8405 C C . PHE A 1 27 ? 7.153 -7.480 5.570 1.00 21.32 27 PHE A C 18
ATOM 8406 O O . PHE A 1 27 ? 7.903 -6.894 6.351 1.00 65.24 27 PHE A O 18
ATOM 8422 N N . TYR A 1 28 ? 7.591 -8.317 4.636 1.00 24.15 28 TYR A N 18
ATOM 8423 C CA . TYR A 1 28 ? 9.012 -8.604 4.473 1.00 42.22 28 TYR A CA 18
ATOM 8424 C C . TYR A 1 28 ? 9.672 -7.576 3.560 1.00 64.32 28 TYR A C 18
ATOM 8425 O O . TYR A 1 28 ? 10.704 -6.998 3.902 1.00 52.42 28 TYR A O 18
ATOM 8442 N N . ALA A 1 29 ? 9.070 -7.352 2.396 1.00 61.12 29 ALA A N 18
ATOM 8443 C CA . ALA A 1 29 ? 9.598 -6.393 1.435 1.00 21.34 29 ALA A CA 18
ATOM 8444 C C . ALA A 1 29 ? 9.474 -4.965 1.959 1.00 24.31 29 ALA A C 18
ATOM 8445 O O . ALA A 1 29 ? 10.383 -4.152 1.792 1.00 43.14 29 ALA A O 18
ATOM 8452 N N . ALA A 1 30 ? 8.345 -4.669 2.592 1.00 71.15 30 ALA A N 18
ATOM 8453 C CA . ALA A 1 30 ? 8.104 -3.340 3.142 1.00 3.03 30 ALA A CA 18
ATOM 8454 C C . ALA A 1 30 ? 8.086 -2.286 2.041 1.00 12.05 30 ALA A C 18
ATOM 8455 O O . ALA A 1 30 ? 8.087 -1.086 2.315 1.00 32.52 30 ALA A O 18
ATOM 8462 N N . LYS A 1 31 ? 8.071 -2.741 0.792 1.00 34.24 31 LYS A N 18
ATOM 8463 C CA . LYS A 1 31 ? 8.054 -1.837 -0.352 1.00 22.22 31 LYS A CA 18
ATOM 8464 C C . LYS A 1 31 ? 7.153 -2.377 -1.458 1.00 22.40 31 LYS A C 18
ATOM 8465 O O . LYS A 1 31 ? 7.142 -3.578 -1.732 1.00 1.32 31 LYS A O 18
ATOM 8480 N N . CYS A 1 32 ? 6.402 -1.484 -2.092 1.00 14.43 32 CYS A N 18
ATOM 8481 C CA . CYS A 1 32 ? 5.499 -1.870 -3.170 1.00 55.04 32 CYS A CA 18
ATOM 8482 C C . CYS A 1 32 ? 6.234 -2.689 -4.228 1.00 42.15 32 CYS A C 18
ATOM 8483 O O . CYS A 1 32 ? 7.115 -2.180 -4.922 1.00 65.14 32 CYS A O 18
ATOM 8489 N N . VAL A 1 33 ? 5.865 -3.961 -4.346 1.00 0.54 33 VAL A N 18
ATOM 8490 C CA . VAL A 1 33 ? 6.487 -4.849 -5.319 1.00 35.11 33 VAL A CA 18
ATOM 8491 C C . VAL A 1 33 ? 5.471 -5.335 -6.348 1.00 1.55 33 VAL A C 18
ATOM 8492 O O . VAL A 1 33 ? 4.371 -5.759 -5.996 1.00 55.23 33 VAL A O 18
ATOM 8505 N N . SER A 1 34 ? 5.849 -5.269 -7.621 1.00 34.41 34 SER A N 18
ATOM 8506 C CA . SER A 1 34 ? 4.970 -5.699 -8.702 1.00 1.31 34 SER A CA 18
ATOM 8507 C C . SER A 1 34 ? 4.481 -7.125 -8.469 1.00 14.03 34 SER A C 18
ATOM 8508 O O . SER A 1 34 ? 5.268 -8.023 -8.177 1.00 14.13 34 SER A O 18
ATOM 8515 N N . SER A 1 1 ? 3.845 15.001 -14.679 1.00 20.23 1 SER A N 19
ATOM 8516 C CA . SER A 1 1 ? 4.906 14.692 -15.631 1.00 22.42 1 SER A CA 19
ATOM 8517 C C . SER A 1 1 ? 5.313 13.225 -15.532 1.00 24.24 1 SER A C 19
ATOM 8518 O O . SER A 1 1 ? 5.620 12.586 -16.539 1.00 74.52 1 SER A O 19
ATOM 8525 N N . GLN A 1 2 ? 5.314 12.699 -14.311 1.00 45.43 2 GLN A N 19
ATOM 8526 C CA . GLN A 1 2 ? 5.684 11.308 -14.080 1.00 14.41 2 GLN A CA 19
ATOM 8527 C C . GLN A 1 2 ? 4.735 10.650 -13.084 1.00 33.32 2 GLN A C 19
ATOM 8528 O O . GLN A 1 2 ? 4.285 9.524 -13.293 1.00 3.31 2 GLN A O 19
ATOM 8540 N N . GLU A 1 3 ? 4.436 11.361 -12.001 1.00 52.11 3 GLU A N 19
ATOM 8541 C CA . GLU A 1 3 ? 3.540 10.845 -10.973 1.00 73.52 3 GLU A CA 19
ATOM 8542 C C . GLU A 1 3 ? 2.173 11.518 -11.053 1.00 72.20 3 GLU A C 19
ATOM 8543 O O . GLU A 1 3 ? 2.049 12.633 -11.557 1.00 62.44 3 GLU A O 19
ATOM 8553 N N . GLN A 1 4 ? 1.151 10.831 -10.552 1.00 63.22 4 GLN A N 19
ATOM 8554 C CA . GLN A 1 4 ? -0.207 11.363 -10.568 1.00 12.35 4 GLN A CA 19
ATOM 8555 C C . GLN A 1 4 ? -0.765 11.472 -9.153 1.00 24.53 4 GLN A C 19
ATOM 8556 O O . GLN A 1 4 ? -1.865 10.994 -8.871 1.00 34.34 4 GLN A O 19
ATOM 8568 N N . ARG A 1 5 ? -0.001 12.102 -8.267 1.00 24.24 5 ARG A N 19
ATOM 8569 C CA . ARG A 1 5 ? -0.419 12.272 -6.881 1.00 44.30 5 ARG A CA 19
ATOM 8570 C C . ARG A 1 5 ? -0.674 10.920 -6.221 1.00 24.55 5 ARG A C 19
ATOM 8571 O O . ARG A 1 5 ? -1.609 10.769 -5.435 1.00 51.44 5 ARG A O 19
ATOM 8589 N N . GLN A 1 6 ? 0.166 9.942 -6.545 1.00 43.01 6 GLN A N 19
ATOM 8590 C CA . GLN A 1 6 ? 0.030 8.602 -5.984 1.00 41.20 6 GLN A CA 19
ATOM 8591 C C . GLN A 1 6 ? 0.469 8.578 -4.523 1.00 73.21 6 GLN A C 19
ATOM 8592 O O . GLN A 1 6 ? 1.030 9.549 -4.016 1.00 30.24 6 GLN A O 19
ATOM 8604 N N . CYS A 1 7 ? 0.208 7.462 -3.851 1.00 60.03 7 CYS A N 19
ATOM 8605 C CA . CYS A 1 7 ? 0.574 7.310 -2.448 1.00 74.31 7 CYS A CA 19
ATOM 8606 C C . CYS A 1 7 ? 1.960 6.687 -2.312 1.00 41.34 7 CYS A C 19
ATOM 8607 O O . CYS A 1 7 ? 2.833 7.229 -1.634 1.00 64.53 7 CYS A O 19
ATOM 8613 N N . LYS A 1 8 ? 2.155 5.545 -2.961 1.00 50.45 8 LYS A N 19
ATOM 8614 C CA . LYS A 1 8 ? 3.435 4.846 -2.915 1.00 14.15 8 LYS A CA 19
ATOM 8615 C C . LYS A 1 8 ? 3.562 3.867 -4.077 1.00 2.44 8 LYS A C 19
ATOM 8616 O O . LYS A 1 8 ? 2.964 2.791 -4.065 1.00 25.42 8 LYS A O 19
ATOM 8631 N N . LYS A 1 9 ? 4.347 4.246 -5.081 1.00 61.20 9 LYS A N 19
ATOM 8632 C CA . LYS A 1 9 ? 4.556 3.401 -6.251 1.00 45.51 9 LYS A CA 19
ATOM 8633 C C . LYS A 1 9 ? 5.616 2.341 -5.973 1.00 53.34 9 LYS A C 19
ATOM 8634 O O . LYS A 1 9 ? 6.081 2.197 -4.841 1.00 41.01 9 LYS A O 19
ATOM 8649 N N . ILE A 1 10 ? 5.995 1.603 -7.011 1.00 40.30 10 ILE A N 19
ATOM 8650 C CA . ILE A 1 10 ? 7.002 0.557 -6.877 1.00 72.53 10 ILE A CA 19
ATOM 8651 C C . ILE A 1 10 ? 8.339 1.137 -6.427 1.00 23.42 10 ILE A C 19
ATOM 8652 O O . ILE A 1 10 ? 8.912 1.996 -7.096 1.00 32.55 10 ILE A O 19
ATOM 8667 N N . GLY A 1 11 ? 8.831 0.659 -5.288 1.00 3.24 11 GLY A N 19
ATOM 8668 C CA . GLY A 1 11 ? 10.097 1.141 -4.767 1.00 50.44 11 GLY A CA 19
ATOM 8669 C C . GLY A 1 11 ? 9.922 2.073 -3.586 1.00 32.53 11 GLY A C 19
ATOM 8670 O O . GLY A 1 11 ? 10.898 2.604 -3.056 1.00 22.21 11 GLY A O 19
ATOM 8674 N N . GLU A 1 12 ? 8.674 2.277 -3.174 1.00 11.04 12 GLU A N 19
ATOM 8675 C CA . GLU A 1 12 ? 8.375 3.157 -2.050 1.00 72.23 12 GLU A CA 19
ATOM 8676 C C . GLU A 1 12 ? 8.371 2.378 -0.738 1.00 10.32 12 GLU A C 19
ATOM 8677 O O . GLU A 1 12 ? 8.510 1.155 -0.727 1.00 45.23 12 GLU A O 19
ATOM 8687 N N . HIS A 1 13 ? 8.210 3.098 0.369 1.00 34.15 13 HIS A N 19
ATOM 8688 C CA . HIS A 1 13 ? 8.187 2.475 1.688 1.00 13.40 13 HIS A CA 19
ATOM 8689 C C . HIS A 1 13 ? 6.760 2.380 2.220 1.00 24.02 13 HIS A C 19
ATOM 8690 O O . HIS A 1 13 ? 5.950 3.287 2.018 1.00 41.11 13 HIS A O 19
ATOM 8703 N N . CYS A 1 14 ? 6.458 1.280 2.898 1.00 31.41 14 CYS A N 19
ATOM 8704 C CA . CYS A 1 14 ? 5.129 1.065 3.458 1.00 10.24 14 CYS A CA 19
ATOM 8705 C C . CYS A 1 14 ? 5.134 -0.104 4.439 1.00 50.24 14 CYS A C 19
ATOM 8706 O O . CYS A 1 14 ? 5.864 -1.078 4.257 1.00 1.54 14 CYS A O 19
ATOM 8712 N N . TYR A 1 15 ? 4.313 0.001 5.479 1.00 63.22 15 TYR A N 19
ATOM 8713 C CA . TYR A 1 15 ? 4.223 -1.046 6.489 1.00 52.43 15 TYR A CA 19
ATOM 8714 C C . TYR A 1 15 ? 3.186 -2.094 6.098 1.00 65.00 15 TYR A C 19
ATOM 8715 O O . TYR A 1 15 ? 3.338 -3.278 6.400 1.00 64.51 15 TYR A O 19
ATOM 8732 N N . VAL A 1 16 ? 2.132 -1.650 5.422 1.00 5.31 16 VAL A N 19
ATOM 8733 C CA . VAL A 1 16 ? 1.069 -2.549 4.986 1.00 50.32 16 VAL A CA 19
ATOM 8734 C C . VAL A 1 16 ? 0.680 -2.278 3.537 1.00 14.41 16 VAL A C 19
ATOM 8735 O O . VAL A 1 16 ? 1.185 -1.346 2.912 1.00 52.01 16 VAL A O 19
ATOM 8748 N N . ALA A 1 17 ? -0.223 -3.099 3.009 1.00 54.22 17 ALA A N 19
ATOM 8749 C CA . ALA A 1 17 ? -0.682 -2.946 1.635 1.00 71.23 17 ALA A CA 19
ATOM 8750 C C . ALA A 1 17 ? -1.518 -1.681 1.472 1.00 11.43 17 ALA A C 19
ATOM 8751 O O . ALA A 1 17 ? -1.366 -0.947 0.495 1.00 13.55 17 ALA A O 19
ATOM 8758 N N . ASP A 1 18 ? -2.399 -1.432 2.434 1.00 11.15 18 ASP A N 19
ATOM 8759 C CA . ASP A 1 18 ? -3.259 -0.256 2.397 1.00 13.30 18 ASP A CA 19
ATOM 8760 C C . ASP A 1 18 ? -2.432 1.018 2.256 1.00 11.20 18 ASP A C 19
ATOM 8761 O O . ASP A 1 18 ? -2.861 1.981 1.620 1.00 54.21 18 ASP A O 19
ATOM 8769 N N . GLU A 1 19 ? -1.245 1.016 2.855 1.00 44.21 19 GLU A N 19
ATOM 8770 C CA . GLU A 1 19 ? -0.359 2.173 2.797 1.00 70.24 19 GLU A CA 19
ATOM 8771 C C . GLU A 1 19 ? 0.046 2.477 1.357 1.00 54.23 19 GLU A C 19
ATOM 8772 O O . GLU A 1 19 ? 0.266 3.632 0.993 1.00 72.44 19 GLU A O 19
ATOM 8782 N N . CYS A 1 20 ? 0.143 1.431 0.542 1.00 12.33 20 CYS A N 19
ATOM 8783 C CA . CYS A 1 20 ? 0.523 1.583 -0.857 1.00 35.21 20 CYS A CA 19
ATOM 8784 C C . CYS A 1 20 ? -0.711 1.772 -1.737 1.00 41.05 20 CYS A C 19
ATOM 8785 O O . CYS A 1 20 ? -1.649 0.976 -1.688 1.00 32.13 20 CYS A O 19
ATOM 8791 N N . CYS A 1 21 ? -0.700 2.830 -2.540 1.00 12.50 21 CYS A N 19
ATOM 8792 C CA . CYS A 1 21 ? -1.816 3.126 -3.431 1.00 4.44 21 CYS A CA 19
ATOM 8793 C C . CYS A 1 21 ? -2.050 1.977 -4.408 1.00 32.03 21 CYS A C 19
ATOM 8794 O O . CYS A 1 21 ? -3.174 1.746 -4.853 1.00 13.43 21 CYS A O 19
ATOM 8800 N N . SER A 1 22 ? -0.980 1.260 -4.737 1.00 34.32 22 SER A N 19
ATOM 8801 C CA . SER A 1 22 ? -1.067 0.138 -5.665 1.00 4.02 22 SER A CA 19
ATOM 8802 C C . SER A 1 22 ? -1.503 -1.132 -4.940 1.00 60.11 22 SER A C 19
ATOM 8803 O O . SER A 1 22 ? -1.926 -2.104 -5.567 1.00 73.30 22 SER A O 19
ATOM 8810 N N . LYS A 1 23 ? -1.397 -1.116 -3.616 1.00 41.13 23 LYS A N 19
ATOM 8811 C CA . LYS A 1 23 ? -1.781 -2.265 -2.804 1.00 41.04 23 LYS A CA 19
ATOM 8812 C C . LYS A 1 23 ? -0.885 -3.463 -3.098 1.00 44.22 23 LYS A C 19
ATOM 8813 O O . LYS A 1 23 ? -1.368 -4.581 -3.281 1.00 31.24 23 LYS A O 19
ATOM 8828 N N . ARG A 1 24 ? 0.421 -3.223 -3.141 1.00 21.34 24 ARG A N 19
ATOM 8829 C CA . ARG A 1 24 ? 1.384 -4.284 -3.413 1.00 21.41 24 ARG A CA 19
ATOM 8830 C C . ARG A 1 24 ? 2.501 -4.283 -2.373 1.00 0.40 24 ARG A C 19
ATOM 8831 O O . ARG A 1 24 ? 3.647 -4.616 -2.677 1.00 5.40 24 ARG A O 19
ATOM 8849 N N . CYS A 1 25 ? 2.160 -3.905 -1.146 1.00 43.43 25 CYS A N 19
ATOM 8850 C CA . CYS A 1 25 ? 3.132 -3.859 -0.061 1.00 42.23 25 CYS A CA 19
ATOM 8851 C C . CYS A 1 25 ? 3.226 -5.209 0.644 1.00 34.23 25 CYS A C 19
ATOM 8852 O O . CYS A 1 25 ? 2.256 -5.968 0.687 1.00 13.14 25 CYS A O 19
ATOM 8858 N N . LEU A 1 26 ? 4.398 -5.504 1.195 1.00 72.20 26 LEU A N 19
ATOM 8859 C CA . LEU A 1 26 ? 4.618 -6.763 1.898 1.00 55.12 26 LEU A CA 19
ATOM 8860 C C . LEU A 1 26 ? 5.302 -6.523 3.240 1.00 43.12 26 LEU A C 19
ATOM 8861 O O . LEU A 1 26 ? 6.049 -5.559 3.405 1.00 44.04 26 LEU A O 19
ATOM 8876 N N . PHE A 1 27 ? 5.041 -7.409 4.197 1.00 74.42 27 PHE A N 19
ATOM 8877 C CA . PHE A 1 27 ? 5.632 -7.295 5.526 1.00 12.34 27 PHE A CA 19
ATOM 8878 C C . PHE A 1 27 ? 7.141 -7.517 5.471 1.00 21.32 27 PHE A C 19
ATOM 8879 O O . PHE A 1 27 ? 7.890 -6.965 6.277 1.00 65.24 27 PHE A O 19
ATOM 8895 N N . TYR A 1 28 ? 7.578 -8.331 4.516 1.00 24.15 28 TYR A N 19
ATOM 8896 C CA . TYR A 1 28 ? 8.996 -8.629 4.357 1.00 42.22 28 TYR A CA 19
ATOM 8897 C C . TYR A 1 28 ? 9.679 -7.582 3.483 1.00 64.32 28 TYR A C 19
ATOM 8898 O O . TYR A 1 28 ? 10.713 -7.027 3.853 1.00 52.42 28 TYR A O 19
ATOM 8915 N N . ALA A 1 29 ? 9.092 -7.315 2.321 1.00 61.12 29 ALA A N 19
ATOM 8916 C CA . ALA A 1 29 ? 9.640 -6.333 1.394 1.00 21.34 29 ALA A CA 19
ATOM 8917 C C . ALA A 1 29 ? 9.526 -4.922 1.961 1.00 24.31 29 ALA A C 19
ATOM 8918 O O . ALA A 1 29 ? 10.445 -4.113 1.828 1.00 43.14 29 ALA A O 19
ATOM 8925 N N . ALA A 1 30 ? 8.393 -4.631 2.590 1.00 71.15 30 ALA A N 19
ATOM 8926 C CA . ALA A 1 30 ? 8.159 -3.318 3.178 1.00 3.03 30 ALA A CA 19
ATOM 8927 C C . ALA A 1 30 ? 8.163 -2.230 2.108 1.00 12.05 30 ALA A C 19
ATOM 8928 O O . ALA A 1 30 ? 8.173 -1.039 2.420 1.00 32.52 30 ALA A O 19
ATOM 8935 N N . LYS A 1 31 ? 8.157 -2.648 0.847 1.00 34.24 31 LYS A N 19
ATOM 8936 C CA . LYS A 1 31 ? 8.159 -1.710 -0.269 1.00 22.22 31 LYS A CA 19
ATOM 8937 C C . LYS A 1 31 ? 7.266 -2.209 -1.401 1.00 22.40 31 LYS A C 19
ATOM 8938 O O . LYS A 1 31 ? 7.245 -3.401 -1.709 1.00 1.32 31 LYS A O 19
ATOM 8953 N N . CYS A 1 32 ? 6.531 -1.290 -2.017 1.00 14.43 32 CYS A N 19
ATOM 8954 C CA . CYS A 1 32 ? 5.637 -1.636 -3.116 1.00 55.04 32 CYS A CA 19
ATOM 8955 C C . CYS A 1 32 ? 6.375 -2.433 -4.188 1.00 42.15 32 CYS A C 19
ATOM 8956 O O . CYS A 1 32 ? 7.272 -1.915 -4.854 1.00 65.14 32 CYS A O 19
ATOM 8962 N N . VAL A 1 33 ? 5.992 -3.695 -4.349 1.00 0.54 33 VAL A N 19
ATOM 8963 C CA . VAL A 1 33 ? 6.616 -4.564 -5.340 1.00 35.11 33 VAL A CA 19
ATOM 8964 C C . VAL A 1 33 ? 5.608 -5.008 -6.393 1.00 1.55 33 VAL A C 19
ATOM 8965 O O . VAL A 1 33 ? 4.498 -5.429 -6.067 1.00 55.23 33 VAL A O 19
ATOM 8978 N N . SER A 1 34 ? 6.001 -4.912 -7.659 1.00 34.41 34 SER A N 19
ATOM 8979 C CA . SER A 1 34 ? 5.130 -5.301 -8.762 1.00 1.31 34 SER A CA 19
ATOM 8980 C C . SER A 1 34 ? 4.626 -6.729 -8.578 1.00 14.03 34 SER A C 19
ATOM 8981 O O . SER A 1 34 ? 5.391 -7.629 -8.239 1.00 14.13 34 SER A O 19
ATOM 8988 N N . SER A 1 1 ? -10.939 15.506 -15.556 1.00 20.23 1 SER A N 20
ATOM 8989 C CA . SER A 1 1 ? -9.760 15.077 -14.814 1.00 22.42 1 SER A CA 20
ATOM 8990 C C . SER A 1 1 ? -8.971 14.035 -15.603 1.00 24.24 1 SER A C 20
ATOM 8991 O O . SER A 1 1 ? -9.512 13.372 -16.487 1.00 74.52 1 SER A O 20
ATOM 8998 N N . GLN A 1 2 ? -7.691 13.898 -15.275 1.00 45.43 2 GLN A N 20
ATOM 8999 C CA . GLN A 1 2 ? -6.827 12.938 -15.952 1.00 14.41 2 GLN A CA 20
ATOM 9000 C C . GLN A 1 2 ? -6.239 11.940 -14.960 1.00 33.32 2 GLN A C 20
ATOM 9001 O O . GLN A 1 2 ? -6.615 10.769 -14.949 1.00 3.31 2 GLN A O 20
ATOM 9013 N N . GLU A 1 3 ? -5.313 12.413 -14.132 1.00 52.11 3 GLU A N 20
ATOM 9014 C CA . GLU A 1 3 ? -4.673 11.560 -13.137 1.00 73.52 3 GLU A CA 20
ATOM 9015 C C . GLU A 1 3 ? -4.760 12.185 -11.748 1.00 72.20 3 GLU A C 20
ATOM 9016 O O . GLU A 1 3 ? -5.321 13.267 -11.577 1.00 62.44 3 GLU A O 20
ATOM 9026 N N . GLN A 1 4 ? -4.203 11.494 -10.759 1.00 63.22 4 GLN A N 20
ATOM 9027 C CA . GLN A 1 4 ? -4.218 11.979 -9.384 1.00 12.35 4 GLN A CA 20
ATOM 9028 C C . GLN A 1 4 ? -2.855 11.799 -8.727 1.00 24.53 4 GLN A C 20
ATOM 9029 O O . GLN A 1 4 ? -1.883 11.421 -9.382 1.00 34.34 4 GLN A O 20
ATOM 9041 N N . ARG A 1 5 ? -2.789 12.070 -7.428 1.00 24.24 5 ARG A N 20
ATOM 9042 C CA . ARG A 1 5 ? -1.543 11.938 -6.682 1.00 44.30 5 ARG A CA 20
ATOM 9043 C C . ARG A 1 5 ? -1.395 10.530 -6.115 1.00 24.55 5 ARG A C 20
ATOM 9044 O O . ARG A 1 5 ? -2.208 10.089 -5.302 1.00 51.44 5 ARG A O 20
ATOM 9062 N N . GLN A 1 6 ? -0.353 9.828 -6.549 1.00 43.01 6 GLN A N 20
ATOM 9063 C CA . GLN A 1 6 ? -0.101 8.468 -6.086 1.00 41.20 6 GLN A CA 20
ATOM 9064 C C . GLN A 1 6 ? 0.352 8.466 -4.629 1.00 73.21 6 GLN A C 20
ATOM 9065 O O . GLN A 1 6 ? 0.915 9.447 -4.141 1.00 30.24 6 GLN A O 20
ATOM 9077 N N . CYS A 1 7 ? 0.102 7.357 -3.939 1.00 60.03 7 CYS A N 20
ATOM 9078 C CA . CYS A 1 7 ? 0.483 7.226 -2.538 1.00 74.31 7 CYS A CA 20
ATOM 9079 C C . CYS A 1 7 ? 1.873 6.611 -2.408 1.00 41.34 7 CYS A C 20
ATOM 9080 O O . CYS A 1 7 ? 2.751 7.167 -1.747 1.00 64.53 7 CYS A O 20
ATOM 9086 N N . LYS A 1 8 ? 2.067 5.460 -3.043 1.00 50.45 8 LYS A N 20
ATOM 9087 C CA . LYS A 1 8 ? 3.351 4.769 -3.000 1.00 14.15 8 LYS A CA 20
ATOM 9088 C C . LYS A 1 8 ? 3.471 3.773 -4.150 1.00 2.44 8 LYS A C 20
ATOM 9089 O O . LYS A 1 8 ? 2.876 2.696 -4.116 1.00 25.42 8 LYS A O 20
ATOM 9104 N N . LYS A 1 9 ? 4.242 4.141 -5.167 1.00 61.20 9 LYS A N 20
ATOM 9105 C CA . LYS A 1 9 ? 4.443 3.280 -6.327 1.00 45.51 9 LYS A CA 20
ATOM 9106 C C . LYS A 1 9 ? 5.511 2.228 -6.044 1.00 53.34 9 LYS A C 20
ATOM 9107 O O . LYS A 1 9 ? 5.987 2.100 -4.916 1.00 41.01 9 LYS A O 20
ATOM 9122 N N . ILE A 1 10 ? 5.884 1.478 -7.076 1.00 40.30 10 ILE A N 20
ATOM 9123 C CA . ILE A 1 10 ? 6.896 0.440 -6.938 1.00 72.53 10 ILE A CA 20
ATOM 9124 C C . ILE A 1 10 ? 8.235 1.031 -6.508 1.00 23.42 10 ILE A C 20
ATOM 9125 O O . ILE A 1 10 ? 8.798 1.885 -7.193 1.00 32.55 10 ILE A O 20
ATOM 9140 N N . GLY A 1 11 ? 8.741 0.569 -5.369 1.00 3.24 11 GLY A N 20
ATOM 9141 C CA . GLY A 1 11 ? 10.011 1.061 -4.867 1.00 50.44 11 GLY A CA 20
ATOM 9142 C C . GLY A 1 11 ? 9.843 2.010 -3.697 1.00 32.53 11 GLY A C 20
ATOM 9143 O O . GLY A 1 11 ? 10.822 2.548 -3.181 1.00 22.21 11 GLY A O 20
ATOM 9147 N N . GLU A 1 12 ? 8.599 2.217 -3.278 1.00 11.04 12 GLU A N 20
ATOM 9148 C CA . GLU A 1 12 ? 8.306 3.110 -2.163 1.00 72.23 12 GLU A CA 20
ATOM 9149 C C . GLU A 1 12 ? 8.319 2.349 -0.840 1.00 10.32 12 GLU A C 20
ATOM 9150 O O . GLU A 1 12 ? 8.462 1.126 -0.816 1.00 45.23 12 GLU A O 20
ATOM 9160 N N . HIS A 1 13 ? 8.167 3.083 0.259 1.00 34.15 13 HIS A N 20
ATOM 9161 C CA . HIS A 1 13 ? 8.160 2.478 1.586 1.00 13.40 13 HIS A CA 20
ATOM 9162 C C . HIS A 1 13 ? 6.738 2.385 2.132 1.00 24.02 13 HIS A C 20
ATOM 9163 O O . HIS A 1 13 ? 5.921 3.282 1.924 1.00 41.11 13 HIS A O 20
ATOM 9176 N N . CYS A 1 14 ? 6.449 1.293 2.833 1.00 31.41 14 CYS A N 20
ATOM 9177 C CA . CYS A 1 14 ? 5.127 1.081 3.409 1.00 10.24 14 CYS A CA 20
ATOM 9178 C C . CYS A 1 14 ? 5.146 -0.076 4.404 1.00 50.24 14 CYS A C 20
ATOM 9179 O O . CYS A 1 14 ? 5.880 -1.048 4.227 1.00 1.54 14 CYS A O 20
ATOM 9185 N N . TYR A 1 15 ? 4.334 0.038 5.450 1.00 63.22 15 TYR A N 20
ATOM 9186 C CA . TYR A 1 15 ? 4.260 -0.997 6.475 1.00 52.43 15 TYR A CA 20
ATOM 9187 C C . TYR A 1 15 ? 3.222 -2.052 6.108 1.00 65.00 15 TYR A C 20
ATOM 9188 O O . TYR A 1 15 ? 3.380 -3.231 6.423 1.00 64.51 15 TYR A O 20
ATOM 9205 N N . VAL A 1 16 ? 2.158 -1.620 5.438 1.00 5.31 16 VAL A N 20
ATOM 9206 C CA . VAL A 1 16 ? 1.093 -2.527 5.026 1.00 50.32 16 VAL A CA 20
ATOM 9207 C C . VAL A 1 16 ? 0.690 -2.278 3.578 1.00 14.41 16 VAL A C 20
ATOM 9208 O O . VAL A 1 16 ? 1.185 -1.353 2.935 1.00 52.01 16 VAL A O 20
ATOM 9221 N N . ALA A 1 17 ? -0.214 -3.109 3.070 1.00 54.22 17 ALA A N 20
ATOM 9222 C CA . ALA A 1 17 ? -0.688 -2.977 1.697 1.00 71.23 17 ALA A CA 20
ATOM 9223 C C . ALA A 1 17 ? -1.530 -1.718 1.525 1.00 11.43 17 ALA A C 20
ATOM 9224 O O . ALA A 1 17 ? -1.391 -0.997 0.537 1.00 13.55 17 ALA A O 20
ATOM 9231 N N . ASP A 1 18 ? -2.403 -1.459 2.493 1.00 11.15 18 ASP A N 20
ATOM 9232 C CA . ASP A 1 18 ? -3.268 -0.287 2.449 1.00 13.30 18 ASP A CA 20
ATOM 9233 C C . ASP A 1 18 ? -2.447 0.988 2.282 1.00 11.20 18 ASP A C 20
ATOM 9234 O O . ASP A 1 18 ? -2.886 1.940 1.637 1.00 54.21 18 ASP A O 20
ATOM 9242 N N . GLU A 1 19 ? -1.255 0.999 2.869 1.00 44.21 19 GLU A N 20
ATOM 9243 C CA . GLU A 1 19 ? -0.374 2.158 2.787 1.00 70.24 19 GLU A CA 20
ATOM 9244 C C . GLU A 1 19 ? 0.015 2.444 1.339 1.00 54.23 19 GLU A C 20
ATOM 9245 O O . GLU A 1 19 ? 0.227 3.595 0.957 1.00 72.44 19 GLU A O 20
ATOM 9255 N N . CYS A 1 20 ? 0.109 1.388 0.538 1.00 12.33 20 CYS A N 20
ATOM 9256 C CA . CYS A 1 20 ? 0.473 1.523 -0.866 1.00 35.21 20 CYS A CA 20
ATOM 9257 C C . CYS A 1 20 ? -0.769 1.694 -1.737 1.00 41.05 20 CYS A C 20
ATOM 9258 O O . CYS A 1 20 ? -1.703 0.895 -1.669 1.00 32.13 20 CYS A O 20
ATOM 9264 N N . CYS A 1 21 ? -0.771 2.742 -2.554 1.00 12.50 21 CYS A N 20
ATOM 9265 C CA . CYS A 1 21 ? -1.896 3.020 -3.439 1.00 4.44 21 CYS A CA 20
ATOM 9266 C C . CYS A 1 21 ? -2.135 1.858 -4.397 1.00 32.03 21 CYS A C 20
ATOM 9267 O O . CYS A 1 21 ? -3.262 1.615 -4.827 1.00 13.43 21 CYS A O 20
ATOM 9273 N N . SER A 1 22 ? -1.065 1.143 -4.728 1.00 34.32 22 SER A N 20
ATOM 9274 C CA . SER A 1 22 ? -1.157 0.008 -5.640 1.00 4.02 22 SER A CA 20
ATOM 9275 C C . SER A 1 22 ? -1.582 -1.254 -4.895 1.00 60.11 22 SER A C 20
ATOM 9276 O O . SER A 1 22 ? -2.007 -2.236 -5.504 1.00 73.30 22 SER A O 20
ATOM 9283 N N . LYS A 1 23 ? -1.463 -1.221 -3.572 1.00 41.13 23 LYS A N 20
ATOM 9284 C CA . LYS A 1 23 ? -1.835 -2.360 -2.741 1.00 41.04 23 LYS A CA 20
ATOM 9285 C C . LYS A 1 23 ? -0.937 -3.559 -3.028 1.00 44.22 23 LYS A C 20
ATOM 9286 O O . LYS A 1 23 ? -1.418 -4.680 -3.193 1.00 31.24 23 LYS A O 20
ATOM 9301 N N . ARG A 1 24 ? 0.368 -3.315 -3.084 1.00 21.34 24 ARG A N 20
ATOM 9302 C CA . ARG A 1 24 ? 1.332 -4.376 -3.351 1.00 21.41 24 ARG A CA 20
ATOM 9303 C C . ARG A 1 24 ? 2.460 -4.357 -2.323 1.00 0.40 24 ARG A C 20
ATOM 9304 O O . ARG A 1 24 ? 3.604 -4.690 -2.634 1.00 5.40 24 ARG A O 20
ATOM 9322 N N . CYS A 1 25 ? 2.129 -3.963 -1.098 1.00 43.43 25 CYS A N 20
ATOM 9323 C CA . CYS A 1 25 ? 3.113 -3.899 -0.023 1.00 42.23 25 CYS A CA 20
ATOM 9324 C C . CYS A 1 25 ? 3.219 -5.238 0.699 1.00 34.23 25 CYS A C 20
ATOM 9325 O O . CYS A 1 25 ? 2.253 -6.000 0.763 1.00 13.14 25 CYS A O 20
ATOM 9331 N N . LEU A 1 26 ? 4.398 -5.520 1.242 1.00 72.20 26 LEU A N 20
ATOM 9332 C CA . LEU A 1 26 ? 4.631 -6.769 1.961 1.00 55.12 26 LEU A CA 20
ATOM 9333 C C . LEU A 1 26 ? 5.327 -6.508 3.292 1.00 43.12 26 LEU A C 20
ATOM 9334 O O . LEU A 1 26 ? 6.072 -5.539 3.436 1.00 44.04 26 LEU A O 20
ATOM 9349 N N . PHE A 1 27 ? 5.080 -7.381 4.264 1.00 74.42 27 PHE A N 20
ATOM 9350 C CA . PHE A 1 27 ? 5.685 -7.247 5.584 1.00 12.34 27 PHE A CA 20
ATOM 9351 C C . PHE A 1 27 ? 7.194 -7.464 5.516 1.00 21.32 27 PHE A C 20
ATOM 9352 O O . PHE A 1 27 ? 7.949 -6.899 6.306 1.00 65.24 27 PHE A O 20
ATOM 9368 N N . TYR A 1 28 ? 7.624 -8.289 4.568 1.00 24.15 28 TYR A N 20
ATOM 9369 C CA . TYR A 1 28 ? 9.042 -8.585 4.398 1.00 42.22 28 TYR A CA 20
ATOM 9370 C C . TYR A 1 28 ? 9.711 -7.546 3.503 1.00 64.32 28 TYR A C 20
ATOM 9371 O O . TYR A 1 28 ? 10.748 -6.984 3.856 1.00 52.42 28 TYR A O 20
ATOM 9388 N N . ALA A 1 29 ? 9.111 -7.298 2.344 1.00 61.12 29 ALA A N 20
ATOM 9389 C CA . ALA A 1 29 ? 9.647 -6.326 1.399 1.00 21.34 29 ALA A CA 20
ATOM 9390 C C . ALA A 1 29 ? 9.533 -4.907 1.947 1.00 24.31 29 ALA A C 20
ATOM 9391 O O . ALA A 1 29 ? 10.447 -4.098 1.795 1.00 43.14 29 ALA A O 20
ATOM 9398 N N . ALA A 1 30 ? 8.404 -4.614 2.585 1.00 71.15 30 ALA A N 20
ATOM 9399 C CA . ALA A 1 30 ? 8.172 -3.292 3.156 1.00 3.03 30 ALA A CA 20
ATOM 9400 C C . ALA A 1 30 ? 8.160 -2.220 2.072 1.00 12.05 30 ALA A C 20
ATOM 9401 O O . ALA A 1 30 ? 8.167 -1.024 2.367 1.00 32.52 30 ALA A O 20
ATOM 9408 N N . LYS A 1 31 ? 8.143 -2.654 0.817 1.00 34.24 31 LYS A N 20
ATOM 9409 C CA . LYS A 1 31 ? 8.129 -1.731 -0.313 1.00 22.22 31 LYS A CA 20
ATOM 9410 C C . LYS A 1 31 ? 7.227 -2.250 -1.428 1.00 22.40 31 LYS A C 20
ATOM 9411 O O . LYS A 1 31 ? 7.209 -3.447 -1.720 1.00 1.32 31 LYS A O 20
ATOM 9426 N N . CYS A 1 32 ? 6.482 -1.343 -2.050 1.00 14.43 32 CYS A N 20
ATOM 9427 C CA . CYS A 1 32 ? 5.578 -1.708 -3.134 1.00 55.04 32 CYS A CA 20
ATOM 9428 C C . CYS A 1 32 ? 6.308 -2.517 -4.202 1.00 42.15 32 CYS A C 20
ATOM 9429 O O . CYS A 1 32 ? 7.196 -2.005 -4.885 1.00 65.14 32 CYS A O 20
ATOM 9435 N N . VAL A 1 33 ? 5.929 -3.783 -4.341 1.00 0.54 33 VAL A N 20
ATOM 9436 C CA . VAL A 1 33 ? 6.546 -4.663 -5.326 1.00 35.11 33 VAL A CA 20
ATOM 9437 C C . VAL A 1 33 ? 5.529 -5.126 -6.364 1.00 1.55 33 VAL A C 20
ATOM 9438 O O . VAL A 1 33 ? 4.424 -5.546 -6.020 1.00 55.23 33 VAL A O 20
ATOM 9451 N N . SER A 1 34 ? 5.909 -5.045 -7.634 1.00 34.41 34 SER A N 20
ATOM 9452 C CA . SER A 1 34 ? 5.029 -5.453 -8.723 1.00 1.31 34 SER A CA 20
ATOM 9453 C C . SER A 1 34 ? 4.534 -6.881 -8.515 1.00 14.03 34 SER A C 20
ATOM 9454 O O . SER A 1 34 ? 5.309 -7.775 -8.180 1.00 14.13 34 SER A O 20
#

Organism: Dolopus genitalis (NCBI:txid2488630)

GO terms:
  GO:0005576 extracellular region (C, EXP)

Nearest PDB structures (foldseek):
  6px7-assembly1_A  TM=9.254E-01  e=1.111E-06  Dolopus genitalis
  5fzv-assembly1_A  TM=7.462E-01  e=3.644E+00  Scytodes thoracica
  6ena-assembly1_A  TM=5.593E-01  e=1.740E+00  Lineus longissimus
  2kql-assembly1_A  TM=2.374E-01  e=7.630E+00  unclassified
  6px7-assembly1_A  TM=9.168E-01  e=7.309E-07  Dolopus genitalis